Protein AF-A0A9E5VZN9-F1 (afdb_monomer)

pLDDT: mean 87.94, std 11.31, range [41.91, 98.88]

Structure (mmCIF, N/CA/C/O backbone):
data_AF-A0A9E5VZN9-F1
#
_entry.id   AF-A0A9E5VZN9-F1
#
loop_
_atom_site.group_PDB
_atom_site.id
_atom_site.type_symbol
_atom_site.label_atom_id
_atom_site.label_alt_id
_atom_site.label_comp_id
_atom_site.label_asym_id
_atom_site.label_entity_id
_atom_site.label_seq_id
_atom_site.pdbx_PDB_ins_code
_atom_site.Cartn_x
_atom_site.Cartn_y
_atom_site.Cartn_z
_atom_site.occupancy
_atom_site.B_iso_or_equiv
_atom_site.auth_seq_id
_atom_site.auth_comp_id
_atom_site.auth_asym_id
_atom_site.auth_atom_id
_atom_site.pdbx_PDB_model_num
ATOM 1 N N . MET A 1 1 ? 25.533 11.951 -3.610 1.00 48.78 1 MET A N 1
ATOM 2 C CA . MET A 1 1 ? 24.382 11.152 -4.096 1.00 48.78 1 MET A CA 1
ATOM 3 C C . MET A 1 1 ? 23.134 12.021 -4.073 1.00 48.78 1 MET A C 1
ATOM 5 O O . MET A 1 1 ? 22.948 12.730 -3.091 1.00 48.78 1 MET A O 1
ATOM 9 N N . LYS A 1 2 ? 22.320 12.011 -5.137 1.00 47.41 2 LYS A N 1
ATOM 10 C CA . LYS A 1 2 ? 21.013 12.693 -5.144 1.00 47.41 2 LYS A CA 1
ATOM 11 C C . LYS A 1 2 ? 20.022 11.927 -4.252 1.00 47.41 2 LYS A C 1
ATOM 13 O O . LYS A 1 2 ? 20.124 10.705 -4.167 1.00 47.41 2 LYS A O 1
ATOM 18 N N . LYS A 1 3 ? 19.116 12.653 -3.591 1.00 57.06 3 LYS A N 1
ATOM 19 C CA . LYS A 1 3 ? 18.043 12.128 -2.729 1.00 57.06 3 LYS A CA 1
ATOM 20 C C . LYS A 1 3 ? 16.687 12.583 -3.279 1.00 57.06 3 LYS A C 1
ATOM 22 O O . LYS A 1 3 ? 16.590 13.715 -3.752 1.00 57.06 3 LYS A O 1
ATOM 27 N N . TYR A 1 4 ? 15.672 11.728 -3.194 1.00 63.16 4 TYR A N 1
ATOM 28 C CA . TYR A 1 4 ? 14.297 11.995 -3.647 1.00 63.16 4 TYR A CA 1
ATOM 29 C C . TYR A 1 4 ? 13.326 11.652 -2.525 1.00 63.16 4 TYR A C 1
ATOM 31 O O . TYR A 1 4 ? 13.370 10.502 -2.115 1.00 63.16 4 TYR A O 1
ATOM 39 N N . SER A 1 5 ? 12.502 12.588 -2.035 1.00 59.19 5 SER A N 1
ATOM 40 C CA . SER A 1 5 ? 11.687 12.401 -0.818 1.00 59.19 5 SER A CA 1
ATOM 41 C C . SER A 1 5 ? 10.177 12.262 -1.079 1.00 59.19 5 SER A C 1
ATOM 43 O O . SER A 1 5 ? 9.671 12.904 -1.995 1.00 59.19 5 SER A O 1
ATOM 45 N N . TYR A 1 6 ? 9.459 11.498 -0.245 1.00 77.38 6 TYR A N 1
ATOM 46 C CA . TYR A 1 6 ? 7.993 11.311 -0.272 1.00 77.38 6 TYR A CA 1
ATOM 47 C C . TYR A 1 6 ? 7.407 11.212 1.151 1.00 77.38 6 TYR A C 1
ATOM 49 O O . TYR A 1 6 ? 8.114 10.780 2.063 1.00 77.38 6 TYR A O 1
ATOM 57 N N . GLY A 1 7 ? 6.121 11.562 1.307 1.00 57.12 7 GLY A N 1
ATOM 58 C CA . GLY A 1 7 ? 5.298 11.308 2.502 1.00 57.12 7 GLY A CA 1
ATOM 59 C C . GLY A 1 7 ? 5.254 12.445 3.532 1.00 57.12 7 GLY A C 1
ATOM 60 O O . GLY A 1 7 ? 6.060 13.381 3.486 1.00 57.12 7 GLY A O 1
ATOM 61 N N . GLN A 1 8 ? 4.283 12.395 4.454 1.00 67.75 8 GLN A N 1
ATOM 62 C CA . GLN A 1 8 ? 4.104 13.412 5.507 1.00 67.75 8 GLN A CA 1
ATOM 63 C C . GLN A 1 8 ? 4.490 12.911 6.903 1.00 67.75 8 GLN A C 1
ATOM 65 O O . GLN A 1 8 ? 5.223 13.609 7.610 1.00 67.75 8 GLN A O 1
ATOM 70 N N . ARG A 1 9 ? 4.006 11.729 7.303 1.00 79.69 9 ARG A N 1
ATOM 71 C CA . ARG A 1 9 ? 4.284 11.084 8.597 1.00 79.69 9 ARG A CA 1
ATOM 72 C C . ARG A 1 9 ? 5.364 10.018 8.446 1.00 79.69 9 ARG A C 1
ATOM 74 O O . ARG A 1 9 ? 6.337 10.052 9.191 1.00 79.69 9 ARG A O 1
ATOM 81 N N . LEU A 1 10 ? 5.231 9.146 7.450 1.00 88.19 10 LEU A N 1
ATOM 82 C CA . LEU A 1 10 ? 6.295 8.284 6.953 1.00 88.19 10 LEU A CA 1
ATOM 83 C C . LEU A 1 10 ? 7.038 9.036 5.847 1.00 88.19 10 LEU A C 1
ATOM 85 O O . LEU A 1 10 ? 6.607 9.061 4.696 1.00 88.19 10 LEU A O 1
ATOM 89 N N . LYS A 1 11 ? 8.164 9.659 6.195 1.00 91.94 11 LYS A N 1
ATOM 90 C CA . LYS A 1 11 ? 9.007 10.360 5.221 1.00 91.94 11 LYS A CA 1
ATOM 91 C C . LYS A 1 11 ? 10.117 9.437 4.778 1.00 91.94 11 LYS A C 1
ATOM 93 O O . LYS A 1 11 ? 10.862 8.955 5.622 1.00 91.94 11 LYS A O 1
ATOM 98 N N . PHE A 1 12 ? 10.300 9.233 3.484 1.00 94.75 12 PHE A N 1
ATOM 99 C CA . PHE A 1 12 ? 11.445 8.461 3.007 1.00 94.75 12 PHE A CA 1
ATOM 100 C C . PHE A 1 12 ? 12.116 9.112 1.818 1.00 94.75 12 PHE A C 1
ATOM 102 O O . PHE A 1 12 ? 11.509 9.924 1.127 1.00 94.75 12 PHE A O 1
ATOM 109 N N . SER A 1 13 ? 13.373 8.742 1.584 1.00 94.38 13 SER A N 1
ATOM 110 C CA . SER A 1 13 ? 14.093 9.088 0.375 1.00 94.38 13 SER A CA 1
ATOM 111 C C . SER A 1 13 ? 14.895 7.937 -0.201 1.00 94.38 13 SER A C 1
ATOM 113 O O . SER A 1 13 ? 15.525 7.191 0.544 1.00 94.38 13 SER A O 1
ATOM 115 N N . VAL A 1 14 ? 14.909 7.822 -1.528 1.00 93.75 14 VAL A N 1
ATOM 116 C CA . VAL A 1 14 ? 15.748 6.857 -2.257 1.00 93.75 14 VAL A CA 1
ATOM 117 C C . VAL A 1 14 ? 17.014 7.526 -2.788 1.00 93.75 14 VAL A C 1
ATOM 119 O O . VAL A 1 14 ? 17.007 8.709 -3.150 1.00 93.75 14 VAL A O 1
ATOM 122 N N . PHE A 1 15 ? 18.115 6.777 -2.827 1.00 91.50 15 PHE A N 1
ATOM 123 C CA . PHE A 1 15 ? 19.411 7.249 -3.313 1.00 91.50 15 PHE A CA 1
ATOM 124 C C . PHE A 1 15 ? 20.211 6.143 -4.017 1.00 91.50 15 PHE A C 1
ATOM 126 O O . PHE A 1 15 ? 19.863 4.963 -3.986 1.00 91.50 15 PHE A O 1
ATOM 133 N N . GLY A 1 16 ? 21.312 6.547 -4.653 1.00 87.94 16 GLY A N 1
ATOM 134 C CA . GLY A 1 16 ? 22.166 5.673 -5.458 1.00 87.94 16 GLY A CA 1
ATOM 135 C C . GLY A 1 16 ? 21.728 5.599 -6.920 1.00 87.94 16 GLY A C 1
ATOM 136 O O . GLY A 1 16 ? 20.833 6.323 -7.358 1.00 87.94 16 GLY A O 1
ATOM 137 N N . THR A 1 17 ? 22.409 4.764 -7.701 1.00 83.12 17 THR A N 1
ATOM 138 C CA . THR A 1 17 ? 22.145 4.582 -9.137 1.00 83.12 17 THR A CA 1
ATOM 139 C C . THR A 1 17 ? 22.278 3.113 -9.517 1.00 83.12 17 THR A C 1
ATOM 141 O O . THR A 1 17 ? 22.942 2.336 -8.833 1.00 83.12 17 THR A O 1
ATOM 144 N N . SER A 1 18 ? 21.662 2.716 -10.631 1.00 80.94 18 SER A N 1
ATOM 145 C CA . SER A 1 18 ? 21.668 1.319 -11.080 1.00 80.94 18 SER A CA 1
ATOM 146 C C . SER A 1 18 ? 23.054 0.776 -11.451 1.00 80.94 18 SER A C 1
ATOM 148 O O . SER A 1 18 ? 23.240 -0.432 -11.445 1.00 80.94 18 SER A O 1
ATOM 150 N N . HIS A 1 19 ? 24.004 1.652 -11.795 1.00 79.00 19 HIS A N 1
ATOM 151 C CA . HIS A 1 19 ? 25.391 1.301 -12.151 1.00 79.00 19 HIS A CA 1
ATOM 152 C C . HIS A 1 19 ? 26.406 1.804 -11.111 1.00 79.00 19 HIS A C 1
ATOM 154 O O . HIS A 1 19 ? 27.615 1.718 -11.320 1.00 79.00 19 HIS A O 1
ATOM 160 N N . GLY A 1 20 ? 25.918 2.367 -10.002 1.00 81.81 20 GLY A N 1
ATOM 161 C CA . GLY A 1 20 ? 26.731 2.665 -8.832 1.00 81.81 20 GLY A CA 1
ATOM 162 C C . GLY A 1 20 ? 27.008 1.401 -8.009 1.00 81.81 20 GLY A C 1
ATOM 163 O O . GLY A 1 20 ? 26.505 0.328 -8.341 1.00 81.81 20 GLY A O 1
ATOM 164 N N . PRO A 1 21 ? 27.765 1.516 -6.908 1.00 87.06 21 PRO A N 1
ATOM 165 C CA . PRO A 1 21 ? 28.065 0.375 -6.039 1.00 87.06 21 PRO A CA 1
ATOM 166 C C . PRO A 1 21 ? 26.821 -0.175 -5.321 1.00 87.06 21 PRO A C 1
ATOM 168 O O . PRO A 1 21 ? 26.756 -1.359 -5.004 1.00 87.06 21 PRO A O 1
ATOM 171 N N . TYR A 1 22 ? 25.829 0.679 -5.069 1.00 91.06 22 TYR A N 1
ATOM 172 C CA . TYR A 1 22 ? 24.582 0.326 -4.402 1.00 91.06 22 TYR A CA 1
ATOM 173 C C . TYR A 1 22 ? 23.477 1.333 -4.734 1.00 91.06 22 TYR A C 1
ATOM 175 O O . TYR A 1 22 ? 23.725 2.455 -5.198 1.00 91.06 22 TYR A O 1
ATOM 183 N N . ILE A 1 23 ? 22.249 0.932 -4.431 1.00 92.88 23 ILE A N 1
ATOM 184 C CA . ILE A 1 23 ? 21.117 1.828 -4.185 1.00 92.88 23 ILE A CA 1
ATOM 185 C C . ILE A 1 23 ? 20.739 1.758 -2.704 1.00 92.88 23 ILE A C 1
ATOM 187 O O . ILE A 1 23 ? 21.210 0.880 -1.988 1.00 92.88 23 ILE A O 1
ATOM 191 N N . GLY A 1 24 ? 19.902 2.666 -2.225 1.00 94.94 24 GLY A N 1
ATOM 192 C CA . GLY A 1 24 ? 19.475 2.636 -0.834 1.00 94.94 24 GLY A CA 1
ATOM 193 C C . GLY A 1 24 ? 18.291 3.538 -0.545 1.00 94.94 24 GLY A C 1
ATOM 194 O O . GLY A 1 24 ? 17.780 4.235 -1.430 1.00 94.94 24 GLY A O 1
ATOM 195 N N . LEU A 1 25 ? 17.862 3.502 0.712 1.00 96.69 25 LEU A N 1
ATOM 196 C CA . LEU A 1 25 ? 16.763 4.301 1.227 1.00 96.69 25 LEU A CA 1
ATOM 197 C C . LEU A 1 25 ? 17.054 4.781 2.647 1.00 96.69 25 LEU A C 1
ATOM 199 O O . LEU A 1 25 ? 17.666 4.065 3.435 1.00 96.69 25 LEU A O 1
ATOM 203 N N . LYS A 1 26 ? 16.606 6.003 2.947 1.00 97.06 26 LYS A N 1
ATOM 204 C CA . LYS A 1 26 ? 16.450 6.514 4.313 1.00 97.06 26 LYS A CA 1
ATOM 205 C C . LYS A 1 26 ? 14.972 6.754 4.596 1.00 97.06 26 LYS A C 1
ATOM 207 O O . LYS A 1 26 ? 14.325 7.355 3.743 1.00 97.06 26 LYS A O 1
ATOM 212 N N . ALA A 1 27 ? 14.455 6.363 5.753 1.00 96.31 27 ALA A N 1
ATOM 213 C CA . ALA A 1 27 ? 13.080 6.630 6.170 1.00 96.31 27 ALA A CA 1
ATOM 214 C C . ALA A 1 27 ? 12.984 7.083 7.631 1.00 96.31 27 ALA A C 1
ATOM 216 O O . ALA A 1 27 ? 13.789 6.691 8.467 1.00 96.31 27 ALA A O 1
ATOM 217 N N . GLN A 1 28 ? 11.970 7.894 7.915 1.00 92.19 28 GLN A N 1
ATOM 218 C CA . GLN A 1 28 ? 11.633 8.458 9.219 1.00 92.19 28 GLN A CA 1
ATOM 219 C C . GLN A 1 28 ? 10.144 8.232 9.497 1.00 92.19 28 GLN A C 1
ATOM 221 O O . GLN A 1 28 ? 9.342 8.209 8.561 1.00 92.19 28 GLN A O 1
ATOM 226 N N . GLY A 1 29 ? 9.763 8.134 10.772 1.00 82.06 29 GLY A N 1
ATOM 227 C CA . GLY A 1 29 ? 8.361 7.959 11.178 1.00 82.06 29 GLY A CA 1
ATOM 228 C C . GLY A 1 29 ? 7.908 6.501 11.292 1.00 82.06 29 GLY A C 1
ATOM 229 O O . GLY A 1 29 ? 6.707 6.221 11.305 1.00 82.06 29 GLY A O 1
ATOM 230 N N . LEU A 1 30 ? 8.857 5.564 11.381 1.00 89.44 30 LEU A N 1
ATOM 231 C CA . LEU A 1 30 ? 8.573 4.182 11.759 1.00 89.44 30 LEU A CA 1
ATOM 232 C C . LEU A 1 30 ? 8.454 4.053 13.292 1.00 89.44 30 LEU A C 1
ATOM 234 O O . LEU A 1 30 ? 9.154 4.757 14.017 1.00 89.44 30 LEU A O 1
ATOM 238 N N . PRO A 1 31 ? 7.561 3.185 13.794 1.00 81.94 31 PRO A N 1
ATOM 239 C CA . PRO A 1 31 ? 7.293 3.035 15.220 1.00 81.94 31 PRO A CA 1
ATOM 240 C C . PRO A 1 31 ? 8.436 2.303 15.930 1.00 81.94 31 PRO A C 1
ATOM 242 O O . PRO A 1 31 ? 8.908 1.273 15.454 1.00 81.94 31 PRO A O 1
ATOM 245 N N . GLU A 1 32 ? 8.839 2.805 17.093 1.00 84.56 32 GLU A N 1
ATOM 246 C CA . GLU A 1 32 ? 9.826 2.158 17.959 1.00 84.56 32 GLU A CA 1
ATOM 247 C C . GLU A 1 32 ? 9.282 0.861 18.586 1.00 84.56 32 GLU A C 1
ATOM 249 O O . GLU A 1 32 ? 8.086 0.721 18.848 1.00 84.56 32 GLU A O 1
ATOM 254 N N . GLY A 1 33 ? 10.170 -0.106 18.828 1.00 82.31 33 GLY A N 1
ATOM 255 C CA . GLY A 1 33 ? 9.885 -1.339 19.566 1.00 82.31 33 GLY A CA 1
ATOM 256 C C . GLY A 1 33 ? 9.134 -2.399 18.763 1.00 82.31 33 GLY A C 1
ATOM 257 O O . GLY A 1 33 ? 8.809 -3.461 19.294 1.00 82.31 33 GLY A O 1
ATOM 258 N N . ARG A 1 34 ? 8.851 -2.139 17.484 1.00 85.94 34 ARG A N 1
ATOM 259 C CA . ARG A 1 34 ? 8.093 -3.052 16.626 1.00 85.94 34 ARG A CA 1
ATOM 260 C C . ARG A 1 34 ? 8.973 -4.111 15.992 1.00 85.94 34 ARG A C 1
ATOM 262 O O . ARG A 1 34 ? 10.018 -3.802 15.425 1.00 85.94 34 ARG A O 1
ATOM 269 N N . THR A 1 35 ? 8.523 -5.358 16.094 1.00 94.00 35 THR A N 1
ATOM 270 C CA . THR A 1 35 ? 9.195 -6.512 15.504 1.00 94.00 35 THR A CA 1
ATOM 271 C C . THR A 1 35 ? 8.854 -6.618 14.022 1.00 94.00 35 THR A C 1
ATOM 273 O O . THR A 1 35 ? 7.701 -6.493 13.637 1.00 94.00 35 THR A O 1
ATOM 276 N N . ILE A 1 36 ? 9.872 -6.855 13.207 1.00 97.31 36 ILE A N 1
ATOM 277 C CA . ILE A 1 36 ? 9.827 -7.077 11.771 1.00 97.31 36 ILE A CA 1
ATOM 278 C C . ILE A 1 36 ? 10.438 -8.449 11.514 1.00 97.31 36 ILE A C 1
ATOM 280 O O . ILE A 1 36 ? 11.599 -8.715 11.844 1.00 97.31 36 ILE A O 1
ATOM 284 N N . ASP A 1 37 ? 9.662 -9.314 10.877 1.00 97.69 37 ASP A N 1
ATOM 285 C CA . ASP A 1 37 ? 10.115 -10.606 10.397 1.00 97.69 37 ASP A CA 1
ATOM 286 C C . ASP A 1 37 ? 11.065 -10.403 9.207 1.00 97.69 37 ASP A C 1
ATOM 288 O O . ASP A 1 37 ? 10.667 -10.100 8.074 1.00 97.69 37 ASP A O 1
ATOM 292 N N . LEU A 1 38 ? 12.360 -10.566 9.486 1.00 96.06 38 LEU A N 1
ATOM 293 C CA . LEU A 1 38 ? 13.423 -10.428 8.496 1.00 96.06 38 LEU A CA 1
ATOM 294 C C . LEU A 1 38 ? 13.385 -11.527 7.425 1.00 96.06 38 LEU A C 1
ATOM 296 O O . LEU A 1 38 ? 13.911 -11.308 6.334 1.00 96.06 38 LEU A O 1
ATOM 300 N N . GLN A 1 39 ? 12.796 -12.696 7.701 1.00 95.31 39 GLN A N 1
ATOM 301 C CA . GLN A 1 39 ? 12.663 -13.762 6.705 1.00 95.31 39 GLN A CA 1
ATOM 302 C C . GLN A 1 39 ? 11.537 -13.445 5.729 1.00 95.31 39 GLN A C 1
ATOM 304 O O . GLN A 1 39 ? 11.770 -13.475 4.521 1.00 95.31 39 GLN A O 1
ATOM 309 N N . LYS A 1 40 ? 10.365 -13.027 6.225 1.00 95.50 40 LYS A N 1
ATOM 310 C CA . LYS A 1 40 ? 9.285 -12.520 5.360 1.00 95.50 40 LYS A CA 1
ATOM 311 C C . LYS A 1 40 ? 9.756 -11.352 4.500 1.00 95.50 40 LYS A C 1
ATOM 313 O O . LYS A 1 40 ? 9.456 -11.310 3.310 1.00 95.50 40 LYS A O 1
ATOM 318 N N . LEU A 1 41 ? 10.551 -10.443 5.071 1.00 96.06 41 LEU A N 1
ATOM 319 C CA . LEU A 1 41 ? 11.138 -9.330 4.327 1.00 96.06 41 LEU A CA 1
ATOM 320 C C . LEU A 1 41 ? 12.036 -9.828 3.183 1.00 96.06 41 LEU A C 1
ATOM 322 O O . LEU A 1 41 ? 11.891 -9.376 2.048 1.00 96.06 41 LEU A O 1
ATOM 326 N N . LYS A 1 42 ? 12.938 -10.782 3.451 1.00 93.94 42 LYS A N 1
ATOM 327 C CA . LYS A 1 42 ? 13.808 -11.379 2.421 1.00 93.94 42 LYS A CA 1
ATOM 328 C C . LYS A 1 42 ? 13.012 -12.074 1.318 1.00 93.94 42 LYS A C 1
ATOM 330 O O . LYS A 1 42 ? 13.307 -11.858 0.146 1.00 93.94 42 LYS A O 1
ATOM 335 N N . VAL A 1 43 ? 11.992 -12.853 1.679 1.00 92.25 43 VAL A N 1
ATOM 336 C CA . VAL A 1 43 ? 11.103 -13.524 0.715 1.00 92.25 43 VAL A CA 1
ATOM 337 C C . VAL A 1 43 ? 10.382 -12.498 -0.162 1.00 92.25 43 VAL A C 1
ATOM 339 O O . VAL A 1 43 ? 10.351 -12.642 -1.383 1.00 92.25 43 VAL A O 1
ATOM 342 N N . PHE A 1 44 ? 9.874 -11.413 0.428 1.00 95.00 44 PHE A N 1
ATOM 343 C CA . PHE A 1 44 ? 9.238 -10.335 -0.326 1.00 95.00 44 PHE A CA 1
ATOM 344 C C . PHE A 1 44 ? 10.205 -9.672 -1.317 1.00 95.00 44 PHE A C 1
ATOM 346 O O . PHE A 1 44 ? 9.870 -9.488 -2.487 1.00 95.00 44 PHE A O 1
ATOM 353 N N . MET A 1 45 ? 11.426 -9.358 -0.875 1.00 94.31 45 MET A N 1
ATOM 354 C CA . MET A 1 45 ? 12.465 -8.785 -1.737 1.00 94.31 45 MET A CA 1
ATOM 355 C C . MET A 1 45 ? 12.824 -9.719 -2.901 1.00 94.31 45 MET A C 1
ATOM 357 O O . MET A 1 45 ? 12.953 -9.258 -4.036 1.00 94.31 45 MET A O 1
ATOM 361 N N . ALA A 1 46 ? 12.896 -11.031 -2.655 1.00 90.56 46 ALA A N 1
ATOM 362 C CA . ALA A 1 46 ? 13.193 -12.031 -3.678 1.00 90.56 46 ALA A CA 1
ATOM 363 C C . ALA A 1 46 ? 12.126 -12.105 -4.788 1.00 90.56 46 ALA A C 1
ATOM 365 O O . ALA A 1 46 ? 12.475 -12.336 -5.942 1.00 90.56 46 ALA A O 1
ATOM 366 N N . ARG A 1 47 ? 10.844 -11.816 -4.501 1.00 91.12 47 ARG A N 1
ATOM 367 C CA . ARG A 1 47 ? 9.775 -11.775 -5.530 1.00 91.12 47 ARG A CA 1
ATOM 368 C C . ARG A 1 47 ? 10.056 -10.746 -6.632 1.00 91.12 47 ARG A C 1
ATOM 370 O O . ARG A 1 47 ? 9.662 -10.944 -7.786 1.00 91.12 47 ARG A O 1
ATOM 377 N N . ARG A 1 48 ? 10.740 -9.651 -6.278 1.00 91.12 48 ARG A N 1
ATOM 378 C CA . ARG A 1 48 ? 11.138 -8.559 -7.183 1.00 91.12 48 ARG A CA 1
ATOM 379 C C . ARG A 1 48 ? 12.423 -8.877 -7.953 1.00 91.12 48 ARG A C 1
ATOM 381 O O . ARG A 1 48 ? 12.661 -8.293 -9.022 1.00 91.12 48 ARG A O 1
ATOM 388 N N . ALA A 1 49 ? 13.265 -9.745 -7.397 1.00 82.50 49 ALA A N 1
ATOM 389 C CA . ALA A 1 49 ? 14.526 -10.133 -7.996 1.00 82.50 49 ALA A CA 1
ATOM 390 C C . ALA A 1 49 ? 14.285 -10.864 -9.333 1.00 82.50 49 ALA A C 1
ATOM 392 O O . ALA A 1 49 ? 13.296 -11.579 -9.499 1.00 82.50 49 ALA A O 1
ATOM 393 N N . PRO A 1 50 ? 15.170 -10.684 -10.324 1.00 68.06 50 PRO A N 1
ATOM 394 C CA . PRO A 1 50 ? 15.063 -11.352 -11.621 1.00 68.06 50 PRO A CA 1
ATOM 395 C C . PRO A 1 50 ? 15.385 -12.862 -11.595 1.00 68.06 50 PRO A C 1
ATOM 397 O O . PRO A 1 50 ? 15.266 -13.510 -12.633 1.00 68.06 50 PRO A O 1
ATOM 400 N N . ALA A 1 51 ? 15.839 -13.421 -10.466 1.00 54.47 51 ALA A N 1
ATOM 401 C CA . ALA A 1 51 ? 16.476 -14.739 -10.416 1.00 54.47 51 ALA A CA 1
ATOM 402 C C . ALA A 1 51 ? 15.549 -15.909 -10.832 1.00 54.47 51 ALA A C 1
ATOM 404 O O . ALA A 1 51 ? 14.374 -15.944 -10.487 1.00 54.47 51 ALA A O 1
ATOM 405 N N . GLU A 1 52 ? 16.131 -16.856 -11.585 1.00 55.47 52 GLU A N 1
ATOM 406 C CA . GLU A 1 52 ? 15.579 -18.165 -12.008 1.00 55.47 52 GLU A CA 1
ATOM 407 C C . GLU A 1 52 ? 14.336 -18.167 -12.922 1.00 55.47 52 GLU A C 1
ATOM 409 O O . GLU A 1 52 ? 13.638 -19.170 -13.033 1.00 55.47 52 GLU A O 1
ATOM 414 N N . ARG A 1 53 ? 14.087 -17.081 -13.668 1.00 62.84 53 ARG A N 1
ATOM 415 C CA . ARG A 1 53 ? 12.893 -16.943 -14.535 1.00 62.84 53 ARG A CA 1
ATOM 416 C C . ARG A 1 53 ? 13.117 -17.179 -16.039 1.00 62.84 53 ARG A C 1
ATOM 418 O O . ARG A 1 53 ? 12.221 -16.925 -16.838 1.00 62.84 53 ARG A O 1
ATOM 425 N N . GLY A 1 54 ? 14.287 -17.682 -16.444 1.00 64.38 54 GLY A N 1
ATOM 426 C CA . GLY A 1 54 ? 14.574 -18.045 -17.843 1.00 64.38 54 GLY A CA 1
ATOM 427 C C . GLY A 1 54 ? 14.340 -16.898 -18.837 1.00 64.38 54 GLY A C 1
ATOM 428 O O . GLY A 1 54 ? 14.788 -15.778 -18.608 1.00 64.38 54 GLY A O 1
ATOM 429 N N . GLU A 1 55 ? 13.631 -17.175 -19.935 1.00 63.25 55 GLU A N 1
ATOM 430 C CA . GLU A 1 55 ? 13.278 -16.191 -20.976 1.00 63.25 55 GLU A CA 1
ATOM 431 C C . GLU A 1 55 ? 12.190 -15.189 -20.543 1.00 63.25 55 GLU A C 1
ATOM 433 O O . GLU A 1 55 ? 11.919 -14.234 -21.263 1.00 63.25 55 GLU A O 1
ATOM 438 N N . LEU A 1 56 ? 11.580 -15.361 -19.365 1.00 64.44 56 LEU A N 1
ATOM 439 C CA . LEU A 1 56 ? 10.463 -14.534 -18.890 1.00 64.44 56 LEU A CA 1
ATOM 440 C C . LEU A 1 56 ? 10.913 -13.231 -18.206 1.00 64.44 56 LEU A C 1
ATOM 442 O O . LEU A 1 56 ? 10.080 -12.421 -17.804 1.00 64.44 56 LEU A O 1
ATOM 446 N N . SER A 1 57 ? 12.219 -13.035 -18.020 1.00 68.12 57 SER A N 1
ATOM 447 C CA . SER A 1 57 ? 12.797 -11.894 -17.305 1.00 68.12 57 SER A CA 1
ATOM 448 C C . SER A 1 57 ? 14.213 -11.600 -17.809 1.00 68.12 57 SER A C 1
ATOM 450 O O . SER A 1 57 ? 14.844 -12.400 -18.497 1.00 68.12 57 SER A O 1
ATOM 452 N N . THR A 1 58 ? 14.749 -10.437 -17.449 1.00 61.06 58 THR A N 1
ATOM 453 C CA . THR A 1 58 ? 16.138 -10.060 -17.703 1.00 61.06 58 THR A CA 1
ATOM 454 C C . THR A 1 58 ? 17.100 -11.103 -17.136 1.00 61.06 58 THR A C 1
ATOM 456 O O . THR A 1 58 ? 16.960 -11.555 -16.002 1.00 61.06 58 THR A O 1
ATOM 459 N N . SER A 1 59 ? 18.157 -11.421 -17.882 1.00 59.88 59 SER A N 1
ATOM 460 C CA . SER A 1 59 ? 19.213 -12.343 -17.445 1.00 59.88 59 SER A CA 1
ATOM 461 C C . SER A 1 59 ? 20.246 -11.703 -16.503 1.00 59.88 59 SER A C 1
ATOM 463 O O . SER A 1 59 ? 21.381 -12.175 -16.396 1.00 59.88 59 SER A O 1
ATOM 465 N N . ARG A 1 60 ? 19.903 -10.587 -15.845 1.00 63.94 60 ARG A N 1
ATOM 466 C CA . ARG A 1 60 ? 20.716 -9.999 -14.767 1.00 63.94 60 ARG A CA 1
ATOM 467 C C . ARG A 1 60 ? 20.573 -10.830 -13.498 1.00 63.94 60 ARG A C 1
ATOM 469 O O . ARG A 1 60 ? 19.488 -11.317 -13.204 1.00 63.94 60 ARG A O 1
ATOM 476 N N . ARG A 1 61 ? 21.658 -10.943 -12.733 1.00 69.25 61 ARG A N 1
ATOM 477 C CA . ARG A 1 61 ? 21.651 -11.599 -11.420 1.00 69.25 61 ARG A CA 1
ATOM 478 C C . ARG A 1 61 ? 21.816 -10.545 -10.335 1.00 69.25 61 ARG A C 1
ATOM 480 O O . ARG A 1 61 ? 22.924 -10.111 -10.048 1.00 69.25 61 ARG A O 1
ATOM 487 N N . GLU A 1 62 ? 20.690 -10.098 -9.800 1.00 70.50 62 GLU A N 1
ATOM 488 C CA . GLU A 1 62 ? 20.631 -9.200 -8.650 1.00 70.50 62 GLU A CA 1
ATOM 489 C C . GLU A 1 62 ? 19.795 -9.898 -7.580 1.00 70.50 62 GLU A C 1
ATOM 491 O O . GLU A 1 62 ? 18.589 -10.037 -7.754 1.00 70.50 62 GLU A O 1
ATOM 496 N N . ASP A 1 63 ? 20.427 -10.342 -6.497 1.00 74.06 63 ASP A N 1
ATOM 497 C CA . ASP A 1 63 ? 19.757 -11.146 -5.459 1.00 74.06 63 ASP A CA 1
ATOM 498 C C . ASP A 1 63 ? 18.870 -10.299 -4.531 1.00 74.06 63 ASP A C 1
ATOM 500 O O . ASP A 1 63 ? 18.175 -10.829 -3.673 1.00 74.06 63 ASP A O 1
ATOM 504 N N . ASP A 1 64 ? 18.921 -8.969 -4.678 1.00 83.94 64 ASP A N 1
ATOM 505 C CA . ASP A 1 64 ? 18.238 -8.008 -3.802 1.00 83.94 64 ASP A CA 1
ATOM 506 C C . ASP A 1 64 ? 18.583 -8.143 -2.313 1.00 83.94 64 ASP A C 1
ATOM 508 O O . ASP A 1 64 ? 17.830 -7.707 -1.440 1.00 83.94 64 ASP A O 1
ATOM 512 N N . GLU A 1 65 ? 19.771 -8.675 -2.024 1.00 88.56 65 GLU A N 1
ATOM 513 C CA . GLU A 1 65 ? 20.353 -8.652 -0.688 1.00 88.56 65 GLU A CA 1
ATOM 514 C C . GLU A 1 65 ? 20.537 -7.215 -0.196 1.00 88.56 65 GLU A C 1
ATOM 516 O O . GLU A 1 65 ? 20.977 -6.327 -0.928 1.00 88.56 65 GLU A O 1
ATOM 521 N N . PHE A 1 66 ? 20.223 -6.997 1.076 1.00 94.25 66 PHE A N 1
ATOM 522 C CA . PHE A 1 66 ? 20.249 -5.687 1.705 1.00 94.25 66 PHE A CA 1
ATOM 523 C C . PHE A 1 66 ? 21.127 -5.694 2.956 1.00 94.25 66 PHE A C 1
ATOM 525 O O . PHE A 1 66 ? 21.235 -6.693 3.669 1.00 94.25 66 PHE A O 1
ATOM 532 N N . GLN A 1 67 ? 21.716 -4.540 3.246 1.00 95.94 67 GLN A N 1
ATOM 533 C CA . GLN A 1 67 ? 22.437 -4.256 4.475 1.00 95.94 67 GLN A CA 1
ATOM 534 C C . GLN A 1 67 ? 21.729 -3.116 5.203 1.00 95.94 67 GLN A C 1
ATOM 536 O O . GLN A 1 67 ? 21.615 -2.003 4.686 1.00 95.94 67 GLN A O 1
ATOM 541 N N . ILE A 1 68 ? 21.260 -3.409 6.413 1.00 97.06 68 ILE A N 1
ATOM 542 C CA . ILE A 1 68 ? 20.664 -2.415 7.303 1.00 97.06 68 ILE A CA 1
ATOM 543 C C . ILE A 1 68 ? 21.798 -1.643 7.979 1.00 97.06 68 ILE A C 1
ATOM 545 O O . ILE A 1 68 ? 22.714 -2.246 8.539 1.00 97.06 68 ILE A O 1
ATOM 549 N N . ILE A 1 69 ? 21.739 -0.318 7.900 1.00 97.62 69 ILE A N 1
ATOM 550 C CA . ILE A 1 69 ? 22.733 0.601 8.461 1.00 97.62 69 ILE A CA 1
ATOM 551 C C . ILE A 1 69 ? 22.260 1.149 9.814 1.00 97.62 69 ILE A C 1
ATOM 553 O O . ILE A 1 69 ? 23.045 1.182 10.758 1.00 97.62 69 ILE A O 1
ATOM 557 N N . SER A 1 70 ? 20.987 1.544 9.922 1.00 96.88 70 SER A N 1
ATOM 558 C CA . SER A 1 70 ? 20.372 2.089 11.146 1.00 96.88 70 SER A CA 1
ATOM 559 C C . SER A 1 70 ? 18.855 1.870 11.168 1.00 96.88 70 SER A C 1
ATOM 561 O O . SER A 1 70 ? 18.277 1.467 10.159 1.00 96.88 70 SER A O 1
ATOM 563 N N . GLY A 1 71 ? 18.207 2.125 12.311 1.00 94.69 71 GLY A N 1
ATOM 564 C CA . GLY A 1 71 ? 16.742 2.130 12.470 1.00 94.69 71 GLY A CA 1
ATOM 565 C C . GLY A 1 71 ? 16.062 0.761 12.606 1.00 94.69 71 GLY A C 1
ATOM 566 O O . GLY A 1 71 ? 14.892 0.692 12.978 1.00 94.69 71 GLY A O 1
ATOM 567 N N . LEU A 1 72 ? 16.773 -0.340 12.344 1.00 97.12 72 LEU A N 1
ATOM 568 C CA . LEU A 1 72 ? 16.280 -1.710 12.521 1.00 97.12 72 LEU A CA 1
ATOM 569 C C . LEU A 1 72 ? 17.419 -2.614 13.019 1.00 97.12 72 LEU A C 1
ATOM 571 O O . LEU A 1 72 ? 18.400 -2.838 12.312 1.00 97.12 72 LEU A O 1
ATOM 575 N N . LYS A 1 73 ? 17.299 -3.150 14.236 1.00 94.88 73 LYS A N 1
ATOM 576 C CA . LYS A 1 73 ? 18.323 -3.999 14.865 1.00 94.88 73 LYS A CA 1
ATOM 577 C C . LYS A 1 73 ? 17.708 -5.311 15.323 1.00 94.88 73 LYS A C 1
ATOM 579 O O . LYS A 1 73 ? 16.742 -5.298 16.070 1.00 94.88 73 LYS A O 1
ATOM 584 N N . GLU A 1 74 ? 18.265 -6.436 14.869 1.00 92.56 74 GLU A N 1
ATOM 585 C CA . GLU A 1 74 ? 17.792 -7.787 15.240 1.00 92.56 74 GLU A CA 1
ATOM 586 C C . GLU A 1 74 ? 16.281 -7.984 15.004 1.00 92.56 74 GLU A C 1
ATOM 588 O O . GLU A 1 74 ? 15.595 -8.683 15.742 1.00 92.56 74 GLU A O 1
ATOM 593 N N . GLY A 1 75 ? 15.752 -7.345 13.955 1.00 94.31 75 GLY A N 1
ATOM 594 C CA . GLY A 1 75 ? 14.326 -7.378 13.641 1.00 94.31 75 GLY A CA 1
ATOM 595 C C . GLY A 1 75 ? 13.473 -6.436 14.490 1.00 94.31 75 GLY A C 1
ATOM 596 O O . GLY A 1 75 ? 12.264 -6.499 14.378 1.00 94.31 75 GLY A O 1
ATOM 597 N N . ILE A 1 76 ? 14.035 -5.552 15.315 1.00 95.50 76 ILE A N 1
ATOM 598 C CA . ILE A 1 76 ? 13.278 -4.573 16.107 1.00 95.50 76 ILE A CA 1
ATOM 599 C C . ILE A 1 76 ? 13.554 -3.159 15.589 1.00 95.50 76 ILE A C 1
ATOM 601 O O . ILE A 1 76 ? 14.711 -2.746 15.464 1.00 95.50 76 ILE A O 1
ATOM 605 N N . LEU A 1 77 ? 12.493 -2.415 15.275 1.00 93.75 77 LEU A N 1
ATOM 606 C CA . LEU A 1 77 ? 12.570 -1.004 14.900 1.00 93.75 77 LEU A CA 1
ATOM 607 C C . LEU A 1 77 ? 13.009 -0.167 16.105 1.00 93.75 77 LEU A C 1
ATOM 609 O O . LEU A 1 77 ? 12.414 -0.252 17.178 1.00 93.75 77 LEU A O 1
ATOM 613 N N . THR A 1 78 ? 14.052 0.642 15.936 1.00 89.12 78 THR A N 1
ATOM 614 C CA . THR A 1 78 ? 14.701 1.343 17.059 1.00 89.12 78 THR A CA 1
ATOM 615 C C . THR A 1 78 ? 14.127 2.731 17.338 1.00 89.12 78 THR A C 1
ATOM 617 O O . THR A 1 78 ? 14.548 3.368 18.292 1.00 89.12 78 THR A O 1
ATOM 620 N N . GLY A 1 79 ? 13.210 3.227 16.500 1.00 81.38 79 GLY A N 1
ATOM 621 C CA . GLY A 1 79 ? 12.708 4.608 16.558 1.00 81.38 79 GLY A CA 1
ATOM 622 C C . GLY A 1 79 ? 13.632 5.645 15.902 1.00 81.38 79 GLY A C 1
ATOM 623 O O . GLY A 1 79 ? 13.197 6.758 15.616 1.00 81.38 79 GLY A O 1
ATOM 624 N N . GLU A 1 80 ? 14.881 5.277 15.603 1.00 90.88 80 GLU A N 1
ATOM 625 C CA . GLU A 1 80 ? 15.806 6.089 14.808 1.00 90.88 80 GLU A CA 1
ATOM 626 C C . GLU A 1 80 ? 15.463 6.043 13.309 1.00 90.88 80 GLU A C 1
ATOM 628 O O . GLU A 1 80 ? 14.711 5.183 12.840 1.00 90.88 80 GLU A O 1
ATOM 633 N N . ASP A 1 81 ? 16.079 6.938 12.534 1.00 94.81 81 ASP A N 1
ATOM 634 C CA . ASP A 1 81 ? 15.999 6.914 11.075 1.00 94.81 81 ASP A CA 1
ATOM 635 C C . ASP A 1 81 ? 16.462 5.552 10.525 1.00 94.81 81 ASP A C 1
ATOM 637 O O . ASP A 1 81 ? 17.592 5.103 10.752 1.00 94.81 81 ASP A O 1
ATOM 641 N N . LEU A 1 82 ? 15.590 4.912 9.747 1.00 97.50 82 LEU A N 1
ATOM 642 C CA . LEU A 1 82 ? 15.889 3.683 9.024 1.00 97.50 82 LEU A CA 1
ATOM 643 C C . LEU A 1 82 ? 16.784 4.004 7.836 1.00 97.50 82 LEU A C 1
ATOM 645 O O . LEU A 1 82 ? 16.396 4.785 6.971 1.00 97.50 82 LEU A O 1
ATOM 649 N N . GLU A 1 83 ? 17.942 3.358 7.742 1.00 98.00 83 GLU A N 1
ATOM 650 C CA . GLU A 1 83 ? 18.808 3.431 6.566 1.00 98.00 83 GLU A CA 1
ATOM 651 C C . GLU A 1 83 ? 19.186 2.031 6.091 1.00 98.00 83 GLU A C 1
ATOM 653 O O . GLU A 1 83 ? 19.605 1.177 6.873 1.00 98.00 83 GLU A O 1
ATOM 658 N N . VAL A 1 84 ? 19.048 1.804 4.786 1.00 97.50 84 VAL A N 1
ATOM 659 C CA . VAL A 1 84 ? 19.366 0.535 4.129 1.00 97.50 84 VAL A CA 1
ATOM 660 C C . VAL A 1 84 ? 20.122 0.788 2.832 1.00 97.50 84 VAL A C 1
ATOM 662 O O . VAL A 1 84 ? 19.822 1.733 2.093 1.00 97.50 84 VAL A O 1
ATOM 665 N N . ILE A 1 85 ? 21.076 -0.087 2.528 1.00 96.81 85 ILE A N 1
ATOM 666 C CA . ILE A 1 85 ? 21.726 -0.158 1.219 1.00 96.81 85 ILE A CA 1
ATOM 667 C C . ILE A 1 85 ? 21.529 -1.540 0.600 1.00 96.81 85 ILE A C 1
ATOM 669 O O . ILE A 1 85 ? 21.476 -2.551 1.293 1.00 96.81 85 ILE A O 1
ATOM 673 N N . ILE A 1 86 ? 21.424 -1.575 -0.721 1.00 94.69 86 ILE A N 1
ATOM 674 C CA . ILE A 1 86 ? 21.259 -2.776 -1.537 1.00 94.69 86 ILE A CA 1
ATOM 675 C C . ILE A 1 86 ? 22.386 -2.737 -2.576 1.00 94.69 86 ILE A C 1
ATOM 677 O O . ILE A 1 86 ? 22.330 -1.911 -3.500 1.00 94.69 86 ILE A O 1
ATOM 681 N N . PRO A 1 87 ? 23.440 -3.556 -2.415 1.00 91.81 87 PRO A N 1
ATOM 682 C CA . PRO A 1 87 ? 24.549 -3.617 -3.360 1.00 91.81 87 PRO A CA 1
ATOM 683 C C . PRO A 1 87 ? 24.082 -3.984 -4.772 1.00 91.81 87 PRO A C 1
ATOM 685 O O . PRO A 1 87 ? 23.135 -4.751 -4.948 1.00 91.81 87 PRO A O 1
ATOM 688 N N . ASN A 1 88 ? 24.751 -3.444 -5.790 1.00 87.50 88 ASN A N 1
ATOM 689 C CA . ASN A 1 88 ? 24.574 -3.893 -7.172 1.00 87.50 88 ASN A CA 1
ATOM 690 C C . ASN A 1 88 ? 25.694 -4.894 -7.502 1.00 87.50 88 ASN A C 1
ATOM 692 O O . ASN A 1 88 ? 26.868 -4.519 -7.464 1.00 87.50 88 ASN A O 1
ATOM 696 N N . LYS A 1 89 ? 25.357 -6.154 -7.816 1.00 79.06 89 LYS A N 1
ATOM 697 C CA . LYS A 1 89 ? 26.359 -7.217 -8.055 1.00 79.06 89 LYS A CA 1
ATOM 698 C C . LYS A 1 89 ? 26.767 -7.354 -9.527 1.00 79.06 89 LYS A C 1
ATOM 700 O O . LYS A 1 89 ? 27.918 -7.677 -9.806 1.00 79.06 89 LYS A O 1
ATOM 705 N N . ASP A 1 90 ? 25.864 -7.083 -10.472 1.00 69.25 90 ASP A N 1
ATOM 706 C CA . ASP A 1 90 ? 26.084 -7.262 -11.921 1.00 69.25 90 ASP A CA 1
ATOM 707 C C . ASP A 1 90 ? 26.075 -5.907 -12.664 1.00 69.25 90 ASP A C 1
ATOM 709 O O . ASP A 1 90 ? 25.666 -5.785 -13.826 1.00 69.25 90 ASP A O 1
ATOM 713 N N . ALA A 1 91 ? 26.532 -4.853 -11.974 1.00 63.16 91 ALA A N 1
ATOM 714 C CA . ALA A 1 91 ? 26.682 -3.512 -12.528 1.00 63.16 91 ALA A CA 1
ATOM 715 C C . ALA A 1 91 ? 27.857 -3.462 -13.516 1.00 63.16 91 ALA A C 1
ATOM 717 O O . ALA A 1 91 ? 28.998 -3.167 -13.165 1.00 63.16 91 ALA A O 1
ATOM 718 N N . LYS A 1 92 ? 27.571 -3.715 -14.792 1.00 63.78 92 LYS A N 1
ATOM 719 C CA . LYS A 1 92 ? 28.506 -3.424 -15.884 1.00 63.78 92 LYS A CA 1
ATOM 720 C C . LYS A 1 92 ? 28.285 -1.990 -16.336 1.00 63.78 92 LYS A C 1
ATOM 722 O O . LYS A 1 92 ? 27.201 -1.679 -16.822 1.00 63.78 92 LYS A O 1
ATOM 727 N N . ARG A 1 93 ? 29.297 -1.122 -16.221 1.00 56.38 93 ARG A N 1
ATOM 728 C CA . ARG A 1 93 ? 29.315 0.136 -16.985 1.00 56.38 93 ARG A CA 1
ATOM 729 C C . ARG A 1 93 ? 29.257 -0.246 -18.460 1.00 56.38 93 ARG A C 1
ATOM 731 O O . ARG A 1 93 ? 30.229 -0.776 -18.980 1.00 56.38 93 ARG A O 1
ATOM 738 N N . ALA A 1 94 ? 28.100 -0.087 -19.095 1.00 53.16 94 ALA A N 1
ATOM 739 C CA . ALA A 1 94 ? 28.064 -0.132 -20.546 1.00 53.16 94 ALA A CA 1
ATOM 740 C C . ALA A 1 94 ? 28.621 1.194 -21.068 1.00 53.16 94 ALA A C 1
ATOM 742 O O . ALA A 1 94 ? 28.459 2.225 -20.405 1.00 53.16 94 ALA A O 1
ATOM 743 N N . ASP A 1 95 ? 29.226 1.154 -22.249 1.00 49.16 95 ASP A N 1
ATOM 744 C CA . ASP A 1 95 ? 29.688 2.321 -22.999 1.00 49.16 95 ASP A CA 1
ATOM 745 C C . ASP A 1 95 ? 28.478 3.148 -23.486 1.00 49.16 95 ASP A C 1
ATOM 747 O O . ASP A 1 95 ? 28.173 3.230 -24.670 1.00 49.16 95 ASP A O 1
ATOM 751 N N . TYR A 1 96 ? 27.722 3.742 -22.555 1.00 56.00 96 TYR A N 1
ATOM 752 C CA . TYR A 1 96 ? 26.613 4.658 -22.850 1.00 56.00 96 TYR A CA 1
ATOM 753 C C . TYR A 1 96 ? 27.109 6.039 -23.309 1.00 56.00 96 TYR A C 1
ATOM 755 O O . TYR A 1 96 ? 26.287 6.899 -23.625 1.00 56.00 96 TYR A O 1
ATOM 763 N N . ASP A 1 97 ? 28.426 6.263 -23.362 1.00 56.72 97 ASP A N 1
ATOM 764 C CA . ASP A 1 97 ? 29.012 7.521 -23.827 1.00 56.72 97 ASP A CA 1
ATOM 765 C C . ASP A 1 97 ? 28.596 7.848 -25.271 1.00 56.72 97 ASP A C 1
ATOM 767 O O . ASP A 1 97 ? 28.317 9.010 -25.565 1.00 56.72 97 ASP A O 1
ATOM 771 N N . GLU A 1 98 ? 28.430 6.835 -26.132 1.00 59.75 98 GLU A N 1
ATOM 772 C CA . GLU A 1 98 ? 27.973 7.005 -27.523 1.00 59.75 98 GLU A CA 1
ATOM 773 C C . GLU A 1 98 ? 26.493 7.420 -27.642 1.00 59.75 98 GLU A C 1
ATOM 775 O O . GLU A 1 98 ? 26.081 7.951 -28.670 1.00 59.75 98 GLU A O 1
ATOM 780 N N . LEU A 1 99 ? 25.685 7.223 -26.591 1.00 66.19 99 LEU A N 1
ATOM 781 C CA . LEU A 1 99 ? 24.245 7.521 -26.587 1.00 66.19 99 LEU A CA 1
ATOM 782 C C . LEU A 1 99 ? 23.878 8.760 -25.758 1.00 66.19 99 LEU A C 1
ATOM 784 O O . LEU A 1 99 ? 22.697 9.080 -25.636 1.00 66.19 99 LEU A O 1
ATOM 788 N N . LYS A 1 100 ? 24.850 9.495 -25.202 1.00 75.31 100 LYS A N 1
ATOM 789 C CA . LYS A 1 100 ? 24.573 10.672 -24.350 1.00 75.31 100 LYS A CA 1
ATOM 790 C C . LYS A 1 100 ? 23.700 11.732 -25.030 1.00 75.31 100 LYS A C 1
ATOM 792 O O . LYS A 1 100 ? 22.874 12.354 -24.365 1.00 75.31 100 LYS A O 1
ATOM 797 N N . ALA A 1 101 ? 23.871 11.921 -26.338 1.00 83.06 101 ALA A N 1
ATOM 798 C CA . ALA A 1 101 ? 23.097 12.866 -27.143 1.00 83.06 101 ALA A CA 1
ATOM 799 C C . ALA A 1 101 ? 21.952 12.212 -27.938 1.00 83.06 101 ALA A C 1
ATOM 801 O O . ALA A 1 101 ? 21.232 12.920 -28.638 1.00 83.06 101 ALA A O 1
ATOM 802 N N . ILE A 1 102 ? 21.772 10.888 -27.844 1.00 89.75 102 ILE A N 1
ATOM 803 C CA . ILE A 1 102 ? 20.809 10.137 -28.655 1.00 89.75 102 ILE A CA 1
ATOM 804 C C . ILE A 1 102 ? 19.765 9.501 -27.727 1.00 89.75 102 ILE A C 1
ATOM 806 O O . ILE A 1 102 ? 20.025 8.456 -27.122 1.00 89.75 102 ILE A O 1
ATOM 810 N N . PRO A 1 103 ? 18.573 10.106 -27.572 1.00 90.25 103 PRO A N 1
ATOM 811 C CA . PRO A 1 103 ? 17.590 9.627 -26.619 1.00 90.25 103 PRO A CA 1
ATOM 812 C C . PRO A 1 103 ? 16.956 8.321 -27.103 1.00 90.25 103 PRO A C 1
ATOM 814 O O . PRO A 1 103 ? 16.559 8.191 -28.263 1.00 90.25 103 PRO A O 1
ATOM 817 N N . ARG A 1 104 ? 16.792 7.341 -26.213 1.00 89.94 104 ARG A N 1
ATOM 818 C CA . ARG A 1 104 ? 16.060 6.117 -26.558 1.00 89.94 104 ARG A CA 1
ATOM 819 C C . ARG A 1 104 ? 14.557 6.421 -26.623 1.00 89.94 104 ARG A C 1
ATOM 821 O O . ARG A 1 104 ? 14.025 6.967 -25.648 1.00 89.94 104 ARG A O 1
ATOM 828 N N . PRO A 1 105 ? 13.850 6.062 -27.712 1.00 92.00 105 PRO A N 1
ATOM 829 C CA . PRO A 1 105 ? 12.407 6.244 -27.807 1.00 92.00 105 PRO A CA 1
ATOM 830 C C . PRO A 1 105 ? 11.685 5.634 -26.608 1.00 92.00 105 PRO A C 1
ATOM 832 O O . PRO A 1 105 ? 11.994 4.531 -26.167 1.00 92.00 105 PRO A O 1
ATOM 835 N N . GLY A 1 106 ? 10.758 6.391 -26.025 1.00 89.56 106 GLY A N 1
ATOM 836 C CA . GLY A 1 106 ? 10.023 5.980 -24.831 1.00 89.56 106 GLY A CA 1
ATOM 837 C C . GLY A 1 106 ? 10.821 6.008 -23.518 1.00 89.56 106 GLY A C 1
ATOM 838 O O . GLY A 1 106 ? 10.220 5.831 -22.461 1.00 89.56 106 GLY A O 1
ATOM 839 N N . HIS A 1 107 ? 12.128 6.257 -23.510 1.00 90.12 107 HIS A N 1
ATOM 840 C CA . HIS A 1 107 ? 12.888 6.379 -22.265 1.00 90.12 107 HIS A CA 1
ATOM 841 C C . HIS A 1 107 ? 12.895 7.827 -21.735 1.00 90.12 107 HIS A C 1
ATOM 843 O O . HIS A 1 107 ? 12.507 8.768 -22.423 1.00 90.12 107 HIS A O 1
ATOM 849 N N . ALA A 1 108 ? 13.355 8.020 -20.497 1.00 90.50 108 ALA A N 1
ATOM 850 C CA . ALA A 1 108 ? 13.473 9.336 -19.862 1.00 90.50 108 ALA A CA 1
ATOM 851 C C . ALA A 1 108 ? 14.583 10.229 -20.459 1.00 90.50 108 ALA A C 1
ATOM 853 O O . ALA A 1 108 ? 14.758 11.356 -20.009 1.00 90.50 108 ALA A O 1
ATOM 854 N N . ASP A 1 109 ? 15.338 9.739 -21.444 1.00 89.38 109 ASP A N 1
ATOM 855 C CA . ASP A 1 109 ? 16.596 10.334 -21.908 1.00 89.38 109 ASP A CA 1
ATOM 856 C C . ASP A 1 109 ? 16.415 11.759 -22.448 1.00 89.38 109 ASP A C 1
ATOM 858 O O . ASP A 1 109 ? 17.107 12.668 -21.996 1.00 89.38 109 ASP A O 1
ATOM 862 N N . LEU A 1 110 ? 15.433 11.985 -23.331 1.00 91.19 110 LEU A N 1
ATOM 863 C CA . LEU A 1 110 ? 15.142 13.320 -23.870 1.00 91.19 110 LEU A CA 1
ATOM 864 C C . LEU A 1 110 ? 14.710 14.290 -22.762 1.00 91.19 110 LEU A C 1
ATOM 866 O O . LEU A 1 110 ? 15.234 15.394 -22.656 1.00 91.19 110 LEU A O 1
ATOM 870 N N . GLY A 1 111 ? 13.776 13.871 -21.905 1.00 91.31 111 GLY A N 1
ATOM 871 C CA . GLY A 1 111 ? 13.299 14.707 -20.802 1.00 91.31 111 GLY A CA 1
ATOM 872 C C . GLY A 1 111 ? 14.411 15.047 -19.806 1.00 91.31 111 GLY A C 1
ATOM 873 O O . GLY A 1 111 ? 14.501 16.181 -19.337 1.00 91.31 111 GLY A O 1
ATOM 874 N N . ALA A 1 112 ? 15.290 14.086 -19.515 1.00 89.62 112 ALA A N 1
ATOM 875 C CA . ALA A 1 112 ? 16.445 14.283 -18.651 1.00 89.62 112 ALA A CA 1
ATOM 876 C C . ALA A 1 112 ? 17.460 15.246 -19.275 1.00 89.62 112 ALA A C 1
ATOM 878 O O . ALA A 1 112 ? 17.922 16.154 -18.587 1.00 89.62 112 ALA A O 1
ATOM 879 N N . TYR A 1 113 ? 17.750 15.096 -20.568 1.00 88.62 113 TYR A N 1
ATOM 880 C CA . TYR A 1 113 ? 18.616 16.006 -21.310 1.00 88.62 113 TYR A CA 1
ATOM 881 C C . TYR A 1 113 ? 18.074 17.440 -21.293 1.00 88.62 113 TYR A C 1
ATOM 883 O O . TYR A 1 113 ? 18.790 18.362 -20.914 1.00 88.62 113 TYR A O 1
ATOM 891 N N . LEU A 1 114 ? 16.795 17.634 -21.632 1.00 90.12 114 LEU A N 1
ATOM 892 C CA . LEU A 1 114 ? 16.171 18.961 -21.666 1.00 90.12 114 LEU A CA 1
ATOM 893 C C . LEU A 1 114 ? 16.136 19.626 -20.283 1.00 90.12 114 LEU A C 1
ATOM 895 O O . LEU A 1 114 ? 16.280 20.841 -20.178 1.00 90.12 114 LEU A O 1
ATOM 899 N N . LYS A 1 115 ? 15.952 18.839 -19.214 1.00 91.44 115 LYS A N 1
ATOM 900 C CA . LYS A 1 115 ? 15.836 19.355 -17.843 1.00 91.44 115 LYS A CA 1
ATOM 901 C C . LYS A 1 115 ? 17.180 19.572 -17.145 1.00 91.44 115 LYS A C 1
ATOM 903 O O . LYS A 1 115 ? 17.300 20.495 -16.344 1.00 91.44 115 LYS A O 1
ATOM 908 N N . TYR A 1 116 ? 18.156 18.696 -17.376 1.00 88.56 116 TYR A N 1
ATOM 909 C CA . TYR A 1 116 ? 19.406 18.639 -16.606 1.00 88.56 116 TYR A CA 1
ATOM 910 C C . TYR A 1 116 ? 20.672 18.831 -17.453 1.00 88.56 116 TYR A C 1
ATOM 912 O O . TYR A 1 116 ? 21.760 18.943 -16.887 1.00 88.56 116 TYR A O 1
ATOM 920 N N . GLY A 1 117 ? 20.543 18.892 -18.779 1.00 85.75 117 GLY A N 1
ATOM 921 C CA . GLY A 1 117 ? 21.645 19.042 -19.725 1.00 85.75 117 GLY A CA 1
ATOM 922 C C . GLY A 1 117 ? 22.359 17.731 -20.076 1.00 85.75 117 GLY A C 1
ATOM 923 O O . GLY A 1 117 ? 22.176 16.696 -19.436 1.00 85.75 117 GLY A O 1
ATOM 924 N N . ILE A 1 118 ? 23.227 17.802 -21.092 1.00 81.50 118 ILE A N 1
ATOM 925 C CA . ILE A 1 118 ? 23.951 16.657 -21.683 1.00 81.50 118 ILE A CA 1
ATOM 926 C C . ILE A 1 118 ? 24.884 15.919 -20.713 1.00 81.50 118 ILE A C 1
ATOM 928 O O . ILE A 1 118 ? 25.156 14.734 -20.878 1.00 81.50 118 ILE A O 1
ATOM 932 N N . ASN A 1 119 ? 25.366 16.611 -19.679 1.00 81.38 119 ASN A N 1
ATOM 933 C CA . ASN A 1 119 ? 26.286 16.045 -18.692 1.00 81.38 119 ASN A CA 1
ATOM 934 C C . ASN A 1 119 ? 25.562 15.285 -17.572 1.00 81.38 119 ASN A C 1
ATOM 936 O O . ASN A 1 119 ? 26.205 14.806 -16.636 1.00 81.38 119 ASN A O 1
ATOM 940 N N . PHE A 1 120 ? 24.230 15.200 -17.624 1.00 81.50 120 PHE A N 1
ATOM 941 C CA . PHE A 1 120 ? 23.475 14.438 -16.648 1.00 81.50 120 PHE A CA 1
ATOM 942 C C . PHE A 1 120 ? 23.703 12.935 -16.848 1.00 81.50 120 PHE A C 1
ATOM 944 O O . PHE A 1 120 ? 23.434 12.390 -17.916 1.00 81.50 120 PHE A O 1
ATOM 951 N N . ASP A 1 121 ? 24.202 12.261 -15.810 1.00 76.94 121 ASP A N 1
ATOM 952 C CA . ASP A 1 121 ? 24.509 10.833 -15.880 1.00 76.94 121 ASP A CA 1
ATOM 953 C C . ASP A 1 121 ? 23.229 9.987 -15.977 1.00 76.94 121 ASP A C 1
ATOM 955 O O . ASP A 1 121 ? 22.515 9.756 -14.996 1.00 76.94 121 ASP A O 1
ATOM 959 N N . MET A 1 122 ? 22.963 9.522 -17.196 1.00 78.19 122 MET A N 1
ATOM 960 C CA . MET A 1 122 ? 21.867 8.622 -17.544 1.00 78.19 122 MET A CA 1
ATOM 961 C C . MET A 1 122 ? 22.310 7.158 -17.652 1.00 78.19 122 MET A C 1
ATOM 963 O O . MET A 1 122 ? 21.518 6.317 -18.090 1.00 78.19 122 MET A O 1
ATOM 967 N N . SER A 1 123 ? 23.535 6.818 -17.231 1.00 71.31 123 SER A N 1
ATOM 968 C CA . SER A 1 123 ? 24.042 5.442 -17.262 1.00 71.31 123 SER A CA 1
ATOM 969 C C . SER A 1 123 ? 23.068 4.507 -16.545 1.00 71.31 123 SER A C 1
ATOM 971 O O . SER A 1 123 ? 22.700 4.714 -15.385 1.00 71.31 123 SER A O 1
ATOM 973 N N . GLY A 1 124 ? 22.566 3.501 -17.265 1.00 67.62 124 GLY A N 1
ATOM 974 C CA . GLY A 1 124 ? 21.572 2.575 -16.723 1.00 67.62 124 GLY A CA 1
ATOM 975 C C . GLY A 1 124 ? 20.207 3.161 -16.380 1.00 67.62 124 GLY A C 1
ATOM 976 O O . GLY A 1 124 ? 19.501 2.594 -15.536 1.00 67.62 124 GLY A O 1
ATOM 977 N N . GLY A 1 125 ? 19.858 4.297 -16.982 1.00 74.88 125 GLY A N 1
ATOM 978 C CA . GLY A 1 125 ? 18.641 5.057 -16.710 1.00 74.88 125 GLY A CA 1
ATOM 979 C C . GLY A 1 125 ? 18.760 6.059 -15.560 1.00 74.88 125 GLY A C 1
ATOM 980 O O . GLY A 1 125 ? 17.766 6.714 -15.251 1.00 74.88 125 GLY A O 1
ATOM 981 N N . GLY A 1 126 ? 19.933 6.191 -14.926 1.00 78.44 126 GLY A N 1
ATOM 982 C CA . GLY A 1 126 ? 20.159 7.149 -13.842 1.00 78.44 126 GLY A CA 1
ATOM 983 C C . GLY A 1 126 ? 19.111 7.019 -12.718 1.00 78.44 126 GLY A C 1
ATOM 984 O O . GLY A 1 126 ? 18.807 5.896 -12.301 1.00 78.44 126 GLY A O 1
ATOM 985 N N . PRO A 1 127 ? 18.522 8.129 -12.229 1.00 80.56 127 PRO A N 1
ATOM 986 C CA . PRO A 1 127 ? 17.491 8.086 -11.188 1.00 80.56 127 PRO A CA 1
ATOM 987 C C . PRO A 1 127 ? 16.129 7.576 -11.678 1.00 80.56 127 PRO A C 1
ATOM 989 O O . PRO A 1 127 ? 15.257 7.303 -10.865 1.00 80.56 127 PRO A O 1
ATOM 992 N N . PHE A 1 128 ? 15.937 7.432 -12.990 1.00 86.75 128 PHE A N 1
ATOM 993 C CA . PHE A 1 128 ? 14.701 6.920 -13.591 1.00 86.75 128 PHE A CA 1
ATOM 994 C C . PHE A 1 128 ? 14.706 5.393 -13.722 1.00 86.75 128 PHE A C 1
ATOM 996 O O . PHE A 1 128 ? 13.810 4.799 -14.319 1.00 86.75 128 PHE A O 1
ATOM 1003 N N . SER A 1 129 ? 15.754 4.744 -13.213 1.00 86.81 129 SER A N 1
ATOM 1004 C CA . SER A 1 129 ? 15.915 3.304 -13.294 1.00 86.81 129 SER A CA 1
ATOM 1005 C C . SER A 1 129 ? 14.958 2.580 -12.352 1.00 86.81 129 SER A C 1
ATOM 1007 O O . SER A 1 129 ? 14.943 2.832 -11.148 1.00 86.81 129 SER A O 1
ATOM 1009 N N . ALA A 1 130 ? 14.282 1.551 -12.866 1.00 89.75 130 ALA A N 1
ATOM 1010 C CA . ALA A 1 130 ? 13.504 0.612 -12.057 1.00 89.75 130 ALA A CA 1
ATOM 1011 C C . ALA A 1 130 ? 14.356 -0.184 -11.045 1.00 89.75 130 ALA A C 1
ATOM 1013 O O . ALA A 1 130 ? 13.824 -0.971 -10.273 1.00 89.75 130 ALA A O 1
ATOM 1014 N N . ARG A 1 131 ? 15.689 -0.018 -11.018 1.00 89.06 131 ARG A N 1
ATOM 1015 C CA . ARG A 1 131 ? 16.522 -0.573 -9.943 1.00 89.06 131 ARG A CA 1
ATOM 1016 C C . ARG A 1 131 ? 16.152 0.042 -8.590 1.00 89.06 131 ARG A C 1
ATOM 1018 O O . ARG A 1 131 ? 16.053 -0.708 -7.626 1.00 89.06 131 ARG A O 1
ATOM 1025 N N . LEU A 1 132 ? 15.876 1.353 -8.537 1.00 91.56 132 LEU A N 1
ATOM 1026 C CA . LEU A 1 132 ? 15.576 2.074 -7.291 1.00 91.56 132 LEU A CA 1
ATOM 1027 C C . LEU A 1 132 ? 14.317 1.551 -6.580 1.00 91.56 132 LEU A C 1
ATOM 1029 O O . LEU A 1 132 ? 14.204 1.697 -5.366 1.00 91.56 132 LEU A O 1
ATOM 1033 N N . THR A 1 133 ? 13.415 0.868 -7.292 1.00 95.00 133 THR A N 1
ATOM 1034 C CA . THR A 1 133 ? 12.224 0.268 -6.678 1.00 95.00 133 THR A CA 1
ATOM 1035 C C . THR A 1 133 ? 12.554 -0.869 -5.711 1.00 95.00 133 THR A C 1
ATOM 1037 O O . THR A 1 133 ? 11.713 -1.194 -4.884 1.00 95.00 133 THR A O 1
ATOM 1040 N N . ALA A 1 134 ? 13.766 -1.446 -5.737 1.00 95.25 134 ALA A N 1
ATOM 1041 C CA . ALA A 1 134 ? 14.184 -2.415 -4.717 1.00 95.25 134 ALA A CA 1
ATOM 1042 C C . ALA A 1 134 ? 14.213 -1.779 -3.319 1.00 95.25 134 ALA A C 1
ATOM 1044 O O . ALA A 1 134 ? 13.724 -2.361 -2.359 1.00 95.25 134 ALA A O 1
ATOM 1045 N N . ALA A 1 135 ? 14.709 -0.543 -3.219 1.00 95.50 135 ALA A N 1
ATOM 1046 C CA . ALA A 1 135 ? 14.699 0.212 -1.971 1.00 95.50 135 ALA A CA 1
ATOM 1047 C C . ALA A 1 135 ? 13.262 0.508 -1.499 1.00 95.50 135 ALA A C 1
ATOM 1049 O O . ALA A 1 135 ? 12.971 0.391 -0.311 1.00 95.50 135 ALA A O 1
ATOM 1050 N N . MET A 1 136 ? 12.345 0.814 -2.426 1.00 95.75 136 MET A N 1
ATOM 1051 C CA . MET A 1 136 ? 10.918 0.959 -2.107 1.00 95.75 136 MET A CA 1
ATOM 1052 C C . MET A 1 136 ? 10.296 -0.367 -1.657 1.00 95.75 136 MET A C 1
ATOM 1054 O O . MET A 1 136 ? 9.522 -0.367 -0.712 1.00 95.75 136 MET A O 1
ATOM 1058 N N . CYS A 1 137 ? 10.656 -1.498 -2.274 1.00 97.75 137 CYS A N 1
ATOM 1059 C CA . CYS A 1 137 ? 10.185 -2.821 -1.854 1.00 97.75 137 CYS A CA 1
ATOM 1060 C C . CYS A 1 137 ? 10.633 -3.160 -0.432 1.00 97.75 137 CYS A C 1
ATOM 1062 O O . CYS A 1 137 ? 9.845 -3.718 0.322 1.00 97.75 137 CYS A O 1
ATOM 1064 N N . PHE A 1 138 ? 11.851 -2.772 -0.041 1.00 98.00 138 PHE A N 1
ATOM 1065 C CA . PHE A 1 138 ? 12.339 -2.979 1.323 1.00 98.00 138 PHE A CA 1
ATOM 1066 C C . PHE A 1 138 ? 11.464 -2.244 2.345 1.00 98.00 138 PHE A C 1
ATOM 1068 O O . PHE A 1 138 ? 10.993 -2.847 3.307 1.00 98.00 138 PHE A O 1
ATOM 1075 N N . LEU A 1 139 ? 11.203 -0.951 2.117 1.00 98.25 139 LEU A N 1
ATOM 1076 C CA . LEU A 1 139 ? 10.328 -0.174 2.998 1.00 98.25 139 LEU A CA 1
ATOM 1077 C C . LEU A 1 139 ? 8.878 -0.678 2.943 1.00 98.25 139 LEU A C 1
ATOM 1079 O O . LEU A 1 139 ? 8.233 -0.805 3.977 1.00 98.25 139 LEU A O 1
ATOM 1083 N N . GLY A 1 140 ? 8.383 -1.014 1.753 1.00 98.25 140 GLY A N 1
ATOM 1084 C CA . GLY A 1 140 ? 7.046 -1.563 1.558 1.00 98.25 140 GLY A CA 1
ATOM 1085 C C . GLY A 1 140 ? 6.836 -2.873 2.306 1.00 98.25 140 GLY A C 1
ATOM 1086 O O . GLY A 1 140 ? 5.808 -3.027 2.947 1.00 98.25 140 GLY A O 1
ATOM 1087 N N . ALA A 1 141 ? 7.825 -3.768 2.327 1.00 98.25 141 ALA A N 1
ATOM 1088 C CA . ALA A 1 141 ? 7.777 -5.007 3.102 1.00 98.25 141 ALA A CA 1
ATOM 1089 C C . ALA A 1 141 ? 7.639 -4.760 4.613 1.00 98.25 141 ALA A C 1
ATOM 1091 O O . ALA A 1 141 ? 6.941 -5.509 5.293 1.00 98.25 141 ALA A O 1
ATOM 1092 N N . ILE A 1 142 ? 8.270 -3.702 5.136 1.00 98.31 142 ILE A N 1
ATOM 1093 C CA . ILE A 1 142 ? 8.081 -3.262 6.525 1.00 98.31 142 ILE A CA 1
ATOM 1094 C C . ILE A 1 142 ? 6.652 -2.736 6.712 1.00 98.31 142 ILE A C 1
ATOM 1096 O O . ILE A 1 142 ? 5.959 -3.166 7.630 1.00 98.31 142 ILE A O 1
ATOM 1100 N N . CYS A 1 143 ? 6.181 -1.851 5.827 1.00 98.06 143 CYS A N 1
ATOM 1101 C CA . CYS A 1 143 ? 4.824 -1.301 5.893 1.00 98.06 143 CYS A CA 1
ATOM 1102 C C . CYS A 1 143 ? 3.741 -2.385 5.801 1.00 98.06 143 CYS A C 1
ATOM 1104 O O . CYS A 1 143 ? 2.767 -2.307 6.537 1.00 98.06 143 CYS A O 1
ATOM 1106 N N . LEU A 1 144 ? 3.919 -3.407 4.959 1.00 98.50 144 LEU A N 1
ATOM 1107 C CA . LEU A 1 144 ? 3.006 -4.548 4.840 1.00 98.50 144 LEU A CA 1
ATOM 1108 C C . LEU A 1 144 ? 2.850 -5.281 6.175 1.00 98.50 144 LEU A C 1
ATOM 1110 O O . LEU A 1 144 ? 1.728 -5.513 6.611 1.00 98.50 144 LEU A O 1
ATOM 1114 N N . GLN A 1 145 ? 3.965 -5.587 6.846 1.00 98.00 145 GLN A N 1
ATOM 1115 C CA . GLN A 1 145 ? 3.932 -6.252 8.150 1.00 98.00 145 GLN A CA 1
ATOM 1116 C C . GLN A 1 145 ? 3.258 -5.380 9.212 1.00 98.00 145 GLN A C 1
ATOM 1118 O O . GLN A 1 145 ? 2.411 -5.861 9.958 1.00 98.00 145 GLN A O 1
ATOM 1123 N N . LEU A 1 146 ? 3.574 -4.082 9.247 1.00 91.62 146 LEU A N 1
ATOM 1124 C CA . LEU A 1 146 ? 2.960 -3.156 10.201 1.00 91.62 146 LEU A CA 1
ATOM 1125 C C . LEU A 1 146 ? 1.449 -3.004 9.968 1.00 91.62 146 LEU A C 1
ATOM 1127 O O . LEU A 1 146 ? 0.685 -2.991 10.929 1.00 91.62 146 LEU A O 1
ATOM 1131 N N . LEU A 1 147 ? 1.014 -2.913 8.708 1.00 91.38 147 LEU A N 1
ATOM 1132 C CA . LEU A 1 147 ? -0.400 -2.837 8.335 1.00 91.38 147 LEU A CA 1
ATOM 1133 C C . LEU A 1 147 ? -1.166 -4.107 8.723 1.00 91.38 147 LEU A C 1
ATOM 1135 O O . LEU A 1 147 ? -2.272 -4.017 9.264 1.00 91.38 147 LEU A O 1
ATOM 1139 N N . GLU A 1 148 ? -0.576 -5.277 8.483 1.00 92.00 148 GLU A N 1
ATOM 1140 C CA . GLU A 1 148 ? -1.187 -6.556 8.838 1.00 92.00 148 GLU A CA 1
ATOM 1141 C C . GLU A 1 148 ? -1.297 -6.709 10.360 1.00 92.00 148 GLU A C 1
ATOM 1143 O O . GLU A 1 148 ? -2.369 -7.027 10.872 1.00 92.00 148 GLU A O 1
ATOM 1148 N N . GLU A 1 149 ? -0.222 -6.430 11.097 1.00 84.44 149 GLU A N 1
ATOM 1149 C CA . GLU A 1 149 ? -0.194 -6.592 12.552 1.00 84.44 149 GLU A CA 1
ATOM 1150 C C . GLU A 1 149 ? -1.103 -5.603 13.293 1.00 84.44 149 GLU A C 1
ATOM 1152 O O . GLU A 1 149 ? -1.791 -5.994 14.237 1.00 84.44 149 GLU A O 1
ATOM 1157 N N . ASP A 1 150 ? -1.108 -4.328 12.891 1.00 77.69 150 ASP A N 1
ATOM 1158 C CA . ASP A 1 150 ? -1.839 -3.283 13.620 1.00 77.69 150 ASP A CA 1
ATOM 1159 C C . ASP A 1 150 ? -3.308 -3.194 13.222 1.00 77.69 150 ASP A C 1
ATOM 1161 O O . ASP A 1 150 ? -4.156 -2.889 14.062 1.00 77.69 150 ASP A O 1
ATOM 1165 N N . TYR A 1 151 ? -3.610 -3.448 11.948 1.00 78.50 151 TYR A N 1
ATOM 1166 C CA . TYR A 1 151 ? -4.925 -3.161 11.375 1.00 78.50 151 TYR A CA 1
ATOM 1167 C C . TYR A 1 151 ? -5.577 -4.381 10.734 1.00 78.50 151 TYR A C 1
ATOM 1169 O O . TYR A 1 151 ? -6.683 -4.266 10.220 1.00 78.50 151 TYR A O 1
ATOM 1177 N N . SER A 1 152 ? -4.929 -5.556 10.754 1.00 84.62 152 SER A N 1
ATOM 1178 C CA . SER A 1 152 ? -5.377 -6.723 9.974 1.00 84.62 152 SER A CA 1
ATOM 1179 C C . SER A 1 152 ? -5.528 -6.402 8.480 1.00 84.62 152 SER A C 1
ATOM 1181 O O . SER A 1 152 ? -6.310 -7.042 7.776 1.00 84.62 152 SER A O 1
ATOM 1183 N N . CYS A 1 153 ? -4.777 -5.403 8.004 1.00 91.00 153 CYS A N 1
ATOM 1184 C CA . CYS A 1 153 ? -4.817 -4.931 6.633 1.00 91.00 153 CYS A CA 1
ATOM 1185 C C . CYS A 1 153 ? -3.822 -5.732 5.792 1.00 91.00 153 CYS A C 1
ATOM 1187 O O . CYS A 1 153 ? -2.614 -5.656 6.015 1.00 91.00 153 CYS A O 1
ATOM 1189 N N . LYS A 1 154 ? -4.321 -6.469 4.800 1.00 97.44 154 LYS A N 1
ATOM 1190 C CA . LYS A 1 154 ? -3.494 -7.250 3.872 1.00 97.44 154 LYS A CA 1
ATOM 1191 C C . LYS A 1 154 ? -3.540 -6.628 2.488 1.00 97.44 154 LYS A C 1
ATOM 1193 O O . LYS A 1 154 ? -4.597 -6.192 2.042 1.00 97.44 154 LYS A O 1
ATOM 1198 N N . ILE A 1 155 ? -2.397 -6.617 1.816 1.00 98.56 155 ILE A N 1
ATOM 1199 C CA . ILE A 1 155 ? -2.251 -6.103 0.455 1.00 98.56 155 ILE A CA 1
ATOM 1200 C C . ILE A 1 155 ? -1.623 -7.201 -0.385 1.00 98.56 155 ILE A C 1
ATOM 1202 O O . ILE A 1 155 ? -0.587 -7.744 -0.002 1.00 98.56 155 ILE A O 1
ATOM 1206 N N . ALA A 1 156 ? -2.244 -7.508 -1.516 1.00 98.31 156 ALA A N 1
ATOM 1207 C CA . ALA A 1 156 ? -1.737 -8.485 -2.464 1.00 98.31 156 ALA A CA 1
ATOM 1208 C C . ALA A 1 156 ? -2.060 -8.049 -3.892 1.00 98.31 156 ALA A C 1
ATOM 1210 O O . ALA A 1 156 ? -3.089 -7.415 -4.141 1.00 98.31 156 ALA A O 1
ATOM 1211 N N . ALA A 1 157 ? -1.187 -8.407 -4.827 1.00 98.56 157 ALA A N 1
ATOM 1212 C CA . ALA A 1 157 ? -1.376 -8.127 -6.238 1.00 98.56 157 ALA A CA 1
ATOM 1213 C C . ALA A 1 157 ? -1.054 -9.340 -7.114 1.00 98.56 157 ALA A C 1
ATOM 1215 O O . ALA A 1 157 ? -0.234 -10.190 -6.764 1.00 98.56 157 ALA A O 1
ATOM 1216 N N . HIS A 1 158 ? -1.671 -9.375 -8.289 1.00 98.50 158 HIS A N 1
ATOM 1217 C CA . HIS A 1 158 ? -1.417 -10.371 -9.322 1.00 98.50 158 HIS A CA 1
ATOM 1218 C C . HIS A 1 158 ? -1.372 -9.711 -10.707 1.00 98.50 158 HIS A C 1
ATOM 1220 O O . HIS A 1 158 ? -1.704 -8.535 -10.898 1.00 98.50 158 HIS A O 1
ATOM 1226 N N . ILE A 1 159 ? -0.890 -10.462 -11.686 1.00 98.56 159 ILE A N 1
ATOM 1227 C CA . ILE A 1 159 ? -0.818 -10.058 -13.080 1.00 98.56 159 ILE A CA 1
ATOM 1228 C C . ILE A 1 159 ? -2.202 -10.265 -13.691 1.00 98.56 159 ILE A C 1
ATOM 1230 O O . ILE A 1 159 ? -2.571 -11.379 -14.038 1.00 98.56 159 ILE A O 1
ATOM 1234 N N . LEU A 1 160 ? -2.941 -9.177 -13.891 1.00 98.62 160 LEU A N 1
ATOM 1235 C CA . LEU A 1 160 ? -4.245 -9.234 -14.548 1.00 98.62 160 LEU A CA 1
ATOM 1236 C C . LEU A 1 160 ? -4.115 -9.398 -16.069 1.00 98.62 160 LEU A C 1
ATOM 1238 O O . LEU A 1 160 ? -4.974 -9.996 -16.716 1.00 98.62 160 LEU A O 1
ATOM 1242 N N . LYS A 1 161 ? -3.066 -8.827 -16.677 1.00 98.56 161 LYS A N 1
ATOM 1243 C CA . LYS A 1 161 ? -2.896 -8.841 -18.138 1.00 98.56 161 LYS A CA 1
ATOM 1244 C C . LYS A 1 161 ? -1.436 -8.757 -18.563 1.00 98.56 161 LYS A C 1
ATOM 1246 O O . LYS A 1 161 ? -0.709 -7.909 -18.048 1.00 98.56 161 LYS A O 1
ATOM 1251 N N . ILE A 1 162 ? -1.046 -9.529 -19.579 1.00 98.38 162 ILE A N 1
ATOM 1252 C CA . ILE A 1 162 ? 0.179 -9.324 -20.373 1.00 98.38 162 ILE A CA 1
ATOM 1253 C C . ILE A 1 162 ? -0.192 -9.383 -21.851 1.00 98.38 162 ILE A C 1
ATOM 1255 O O . ILE A 1 162 ? -0.732 -10.385 -22.318 1.00 98.38 162 ILE A O 1
ATOM 1259 N N . GLY A 1 163 ? 0.114 -8.318 -22.597 1.00 96.69 163 GLY A N 1
ATOM 1260 C CA . GLY A 1 163 ? -0.289 -8.226 -24.001 1.00 96.69 163 GLY A CA 1
ATOM 1261 C C . GLY A 1 163 ? -1.800 -8.432 -24.153 1.00 96.69 163 GLY A C 1
ATOM 1262 O O . GLY A 1 163 ? -2.585 -7.674 -23.586 1.00 96.69 163 GLY A O 1
ATOM 1263 N N . GLU A 1 164 ? -2.203 -9.460 -24.897 1.00 96.31 164 GLU A N 1
ATOM 1264 C CA . GLU A 1 164 ? -3.611 -9.811 -25.126 1.00 96.31 164 GLU A CA 1
ATOM 1265 C C . GLU A 1 164 ? -4.162 -10.859 -24.143 1.00 96.31 164 GLU A C 1
ATOM 1267 O O . GLU A 1 164 ? -5.378 -11.014 -24.054 1.00 96.31 164 GLU A O 1
ATOM 1272 N N . ALA A 1 165 ? -3.307 -11.547 -23.378 1.00 98.06 165 ALA A N 1
ATOM 1273 C CA . ALA A 1 165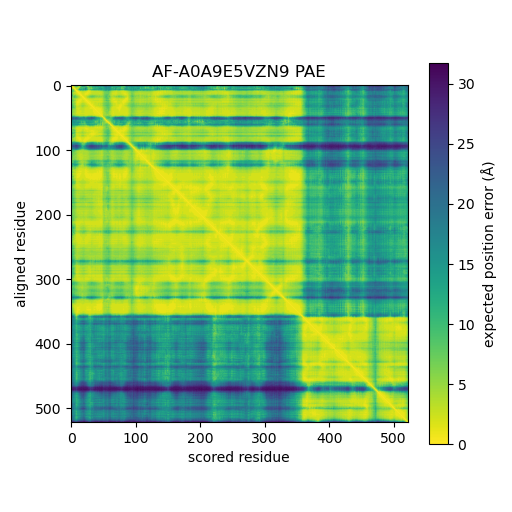 ? -3.737 -12.554 -22.410 1.00 98.06 165 ALA A CA 1
ATOM 1274 C C . ALA A 1 165 ? -4.177 -11.910 -21.090 1.00 98.06 165 ALA A C 1
ATOM 1276 O O . ALA A 1 165 ? -3.469 -11.059 -20.545 1.00 98.06 165 ALA A O 1
ATOM 1277 N N . SER A 1 166 ? -5.318 -12.358 -20.566 1.00 98.38 166 SER A N 1
ATOM 1278 C CA . SER A 1 166 ? -5.921 -11.879 -19.320 1.00 98.38 166 SER A CA 1
ATOM 1279 C C . SER A 1 166 ? -6.104 -13.013 -18.317 1.00 98.38 166 SER A C 1
ATOM 1281 O O . SER A 1 166 ? -6.425 -14.134 -18.705 1.00 98.38 166 SER A O 1
ATOM 1283 N N . ASP A 1 167 ? -5.898 -12.683 -17.048 1.00 98.19 167 ASP A N 1
ATOM 1284 C CA . ASP A 1 167 ? -6.206 -13.511 -15.885 1.00 98.19 167 ASP A CA 1
ATOM 1285 C C . ASP A 1 167 ? -7.632 -13.226 -15.380 1.00 98.19 167 ASP A C 1
ATOM 1287 O O . ASP A 1 167 ? -8.299 -12.289 -15.835 1.00 98.19 167 ASP A O 1
ATOM 1291 N N . THR A 1 168 ? -8.093 -14.032 -14.429 1.00 96.94 168 THR A N 1
ATOM 1292 C CA . THR A 1 168 ? -9.334 -13.799 -13.689 1.00 96.94 168 THR A CA 1
ATOM 1293 C C . THR A 1 168 ? -9.168 -12.568 -12.791 1.00 96.94 168 THR A C 1
ATOM 1295 O O . THR A 1 168 ? -8.252 -12.565 -11.973 1.00 96.94 168 THR A O 1
ATOM 1298 N N . PRO A 1 169 ? -10.013 -11.526 -12.909 1.00 97.38 169 PRO A N 1
ATOM 1299 C CA . PRO A 1 169 ? -9.967 -10.392 -11.991 1.00 97.38 169 PRO A CA 1
ATOM 1300 C C . PRO A 1 169 ? -10.455 -10.797 -10.598 1.00 97.38 169 PRO A C 1
ATOM 1302 O O . PRO A 1 169 ? -11.278 -11.709 -10.461 1.00 97.38 169 PRO A O 1
ATOM 1305 N N . PHE A 1 170 ? -10.020 -10.079 -9.566 1.00 97.94 170 PHE A N 1
ATOM 1306 C CA . PHE A 1 170 ? -10.551 -10.276 -8.220 1.00 97.94 170 PHE A CA 1
ATOM 1307 C C . PHE A 1 170 ? -12.071 -10.102 -8.178 1.00 97.94 170 PHE A C 1
ATOM 1309 O O . PHE A 1 170 ? -12.640 -9.203 -8.806 1.00 97.94 170 PHE A O 1
ATOM 1316 N N . ASN A 1 171 ? -12.738 -10.906 -7.345 1.00 96.75 171 ASN A N 1
ATOM 1317 C CA . ASN A 1 171 ? -14.101 -10.574 -6.949 1.00 96.75 171 ASN A CA 1
ATOM 1318 C C . ASN A 1 171 ? -14.093 -9.222 -6.206 1.00 96.75 171 ASN A C 1
ATOM 1320 O O . ASN A 1 171 ? -13.353 -9.084 -5.228 1.00 96.75 171 ASN A O 1
ATOM 1324 N N . PRO A 1 172 ? -14.926 -8.243 -6.608 1.00 95.38 172 PRO A N 1
ATOM 1325 C CA . PRO A 1 172 ? -14.834 -6.906 -6.040 1.00 95.38 172 PRO A CA 1
ATOM 1326 C C . PRO A 1 172 ? -15.113 -6.817 -4.531 1.00 95.38 172 PRO A C 1
ATOM 1328 O O . PRO A 1 172 ? -14.552 -5.966 -3.841 1.00 95.38 172 PRO A O 1
ATOM 1331 N N . CYS A 1 173 ? -15.982 -7.678 -4.003 1.00 94.88 173 CYS A N 1
ATOM 1332 C CA . CYS A 1 173 ? -16.364 -7.662 -2.591 1.00 94.88 173 CYS A CA 1
ATOM 1333 C C . CYS A 1 173 ? -15.531 -8.633 -1.747 1.00 94.88 173 CYS A C 1
ATOM 1335 O O . CYS A 1 173 ? -15.312 -8.378 -0.563 1.00 94.88 173 CYS A O 1
ATOM 1337 N N . GLU A 1 174 ? -15.051 -9.728 -2.342 1.00 95.00 174 GLU A N 1
ATOM 1338 C CA . GLU A 1 174 ? -14.291 -10.775 -1.650 1.00 95.00 174 GLU A CA 1
ATOM 1339 C C . GLU A 1 174 ? -13.047 -11.204 -2.461 1.00 95.00 174 GLU A C 1
ATOM 1341 O O . GLU A 1 174 ? -13.024 -12.304 -3.015 1.00 95.00 174 GLU A O 1
ATOM 1346 N N . PRO A 1 175 ? -12.000 -10.356 -2.555 1.00 96.38 175 PRO A N 1
ATOM 1347 C CA . PRO A 1 175 ? -10.804 -10.661 -3.338 1.00 96.38 175 PRO A CA 1
ATOM 1348 C C . PRO A 1 175 ? -10.083 -11.920 -2.848 1.00 96.38 175 PRO A C 1
ATOM 1350 O O . PRO A 1 175 ? -9.707 -12.029 -1.676 1.00 96.38 175 PRO A O 1
ATOM 1353 N N . GLN A 1 176 ? -9.823 -12.847 -3.765 1.00 93.25 176 GLN A N 1
ATOM 1354 C CA . GLN A 1 176 ? -9.214 -14.153 -3.509 1.00 93.25 176 GLN A CA 1
ATOM 1355 C C . GLN A 1 176 ? -7.685 -14.074 -3.371 1.00 93.25 176 GLN A C 1
ATOM 1357 O O . GLN A 1 176 ? -6.940 -14.781 -4.045 1.00 93.25 176 GLN A O 1
ATOM 1362 N N . ILE A 1 177 ? -7.176 -13.217 -2.481 1.00 95.12 177 ILE A N 1
ATOM 1363 C CA . ILE A 1 177 ? -5.728 -12.954 -2.377 1.00 95.12 177 ILE A CA 1
ATOM 1364 C C . ILE A 1 177 ? -4.882 -14.192 -2.026 1.00 95.12 177 ILE A C 1
ATOM 1366 O O . ILE A 1 177 ? -3.674 -14.191 -2.237 1.00 95.12 177 ILE A O 1
ATOM 1370 N N . THR A 1 178 ? -5.496 -15.239 -1.469 1.00 94.12 178 THR A N 1
ATOM 1371 C CA . THR A 1 178 ? -4.833 -16.504 -1.113 1.00 94.12 178 THR A CA 1
ATOM 1372 C C . THR A 1 178 ? -4.721 -17.484 -2.277 1.00 94.12 178 THR A C 1
ATOM 1374 O O . THR A 1 178 ? -4.044 -18.496 -2.140 1.00 94.12 178 THR A O 1
ATOM 1377 N N . GLU A 1 179 ? -5.405 -17.224 -3.391 1.00 94.44 179 GLU A N 1
ATOM 1378 C CA . GLU A 1 179 ? -5.391 -18.079 -4.586 1.00 94.44 179 GLU A CA 1
ATOM 1379 C C . GLU A 1 179 ? -4.294 -17.674 -5.584 1.00 94.44 179 GLU A C 1
ATOM 1381 O O . GLU A 1 179 ? -4.078 -18.370 -6.571 1.00 94.44 179 GLU A O 1
ATOM 1386 N N . ILE A 1 180 ? -3.579 -16.576 -5.315 1.00 96.31 180 ILE A N 1
ATOM 1387 C CA . ILE A 1 180 ? -2.487 -16.084 -6.159 1.00 96.31 180 ILE A CA 1
ATOM 1388 C C . ILE A 1 180 ? -1.309 -17.063 -6.101 1.00 96.31 180 ILE A C 1
ATOM 1390 O O . ILE A 1 180 ? -0.788 -17.360 -5.024 1.00 96.31 180 ILE A O 1
ATOM 1394 N N . ASP A 1 181 ? -0.848 -17.521 -7.263 1.00 93.88 181 ASP A N 1
ATOM 1395 C CA . ASP A 1 181 ? 0.329 -18.384 -7.367 1.00 93.88 181 ASP A CA 1
ATOM 1396 C C . ASP A 1 181 ? 1.612 -17.663 -6.902 1.00 93.88 181 ASP A C 1
ATOM 1398 O O . ASP A 1 181 ? 1.889 -16.515 -7.256 1.00 93.88 181 ASP A O 1
ATOM 1402 N N . GLU A 1 182 ? 2.423 -18.344 -6.091 1.00 86.56 182 GLU A N 1
ATOM 1403 C CA . GLU A 1 182 ? 3.613 -17.746 -5.470 1.00 86.56 182 GLU A CA 1
ATOM 1404 C C . GLU A 1 182 ? 4.760 -17.488 -6.463 1.00 86.56 182 GLU A C 1
ATOM 1406 O O . GLU A 1 182 ? 5.595 -16.603 -6.243 1.00 86.56 182 GLU A O 1
ATOM 1411 N N . VAL A 1 183 ? 4.827 -18.262 -7.551 1.00 86.25 183 VAL A N 1
ATOM 1412 C CA . VAL A 1 183 ? 5.944 -18.253 -8.507 1.00 86.25 183 VAL A CA 1
ATOM 1413 C C . VAL A 1 183 ? 5.643 -17.328 -9.682 1.00 86.25 183 VAL A C 1
ATOM 1415 O O . VAL A 1 183 ? 6.486 -16.509 -10.068 1.00 86.25 183 VAL A O 1
ATOM 1418 N N . TYR A 1 184 ? 4.448 -17.455 -10.252 1.00 93.31 184 TYR A N 1
ATOM 1419 C CA . TYR A 1 184 ? 3.946 -16.658 -11.361 1.00 93.31 184 TYR A CA 1
ATOM 1420 C C . TYR A 1 184 ? 2.611 -16.035 -10.933 1.00 93.31 184 TYR A C 1
ATOM 1422 O O . TYR A 1 184 ? 1.597 -16.699 -11.082 1.00 93.31 184 TYR A O 1
ATOM 1430 N N . PRO A 1 185 ? 2.586 -14.794 -10.404 1.00 95.38 185 PRO A N 1
ATOM 1431 C CA . PRO A 1 185 ? 1.449 -14.257 -9.653 1.00 95.38 185 PRO A CA 1
ATOM 1432 C C . PRO A 1 185 ? 0.207 -14.067 -10.522 1.00 95.38 185 PRO A C 1
ATOM 1434 O O . PRO A 1 185 ? -0.001 -12.995 -11.081 1.00 95.38 185 PRO A O 1
ATOM 1437 N N . VAL A 1 186 ? -0.601 -15.112 -10.637 1.00 97.25 186 VAL A N 1
ATOM 1438 C CA . VAL A 1 186 ? -1.901 -15.160 -11.313 1.00 97.25 186 VAL A CA 1
ATOM 1439 C C . VAL A 1 186 ? -2.853 -16.021 -10.486 1.00 97.25 186 VAL A C 1
ATOM 1441 O O . VAL A 1 186 ? -2.407 -16.772 -9.616 1.00 97.25 186 VAL A O 1
ATOM 1444 N N . ILE A 1 187 ? -4.147 -15.920 -10.764 1.00 96.44 187 ILE A N 1
ATOM 1445 C CA . ILE A 1 187 ? -5.200 -16.750 -10.172 1.00 96.44 187 ILE A CA 1
ATOM 1446 C C . ILE A 1 187 ? -5.469 -17.963 -11.076 1.00 96.44 187 ILE A C 1
ATOM 1448 O O . ILE A 1 187 ? -5.522 -19.100 -10.605 1.00 96.44 187 ILE A O 1
ATOM 1452 N N . ASP A 1 188 ? -5.585 -17.748 -12.390 1.00 96.31 188 ASP A N 1
ATOM 1453 C CA . ASP A 1 188 ? -5.827 -18.799 -13.379 1.00 96.31 188 ASP A CA 1
ATOM 1454 C C . ASP A 1 188 ? -4.516 -19.333 -13.986 1.00 96.31 188 ASP A C 1
ATOM 1456 O O . ASP A 1 188 ? -3.739 -18.626 -14.637 1.00 96.31 188 ASP A O 1
ATOM 1460 N N . LYS A 1 189 ? -4.291 -20.641 -13.828 1.00 94.12 189 LYS A N 1
ATOM 1461 C CA . LYS A 1 189 ? -3.118 -21.337 -14.373 1.00 94.12 189 LYS A CA 1
ATOM 1462 C C . LYS A 1 189 ? -3.095 -21.355 -15.901 1.00 94.12 189 LYS A C 1
ATOM 1464 O O . LYS A 1 189 ? -2.010 -21.278 -16.479 1.00 94.12 189 LYS A O 1
ATOM 1469 N N . ASP A 1 190 ? -4.252 -21.402 -16.559 1.00 96.00 190 ASP A N 1
ATOM 1470 C CA . ASP A 1 190 ? -4.326 -21.376 -18.023 1.00 96.00 190 ASP A CA 1
ATOM 1471 C C . ASP A 1 190 ? -3.959 -19.989 -18.568 1.00 96.00 190 ASP A C 1
ATOM 1473 O O . ASP A 1 190 ? -3.343 -19.868 -19.633 1.00 96.00 190 ASP A O 1
ATOM 1477 N N . ALA A 1 191 ? -4.291 -18.929 -17.823 1.00 96.19 191 ALA A N 1
ATOM 1478 C CA . ALA A 1 191 ? -3.821 -17.582 -18.117 1.00 96.19 191 ALA A CA 1
ATOM 1479 C C . ALA A 1 191 ? -2.293 -17.491 -17.975 1.00 96.19 191 ALA A C 1
ATOM 1481 O O . ALA A 1 191 ? -1.640 -16.921 -18.853 1.00 96.19 191 ALA A O 1
ATOM 1482 N N . ALA A 1 192 ? -1.713 -18.121 -16.943 1.00 95.31 192 ALA A N 1
ATOM 1483 C CA . ALA A 1 192 ? -0.262 -18.185 -16.741 1.00 95.31 192 ALA A CA 1
ATOM 1484 C C . ALA A 1 192 ? 0.473 -18.723 -17.978 1.00 95.31 192 ALA A C 1
ATOM 1486 O O . ALA A 1 192 ? 1.431 -18.107 -18.446 1.00 95.31 192 ALA A O 1
ATOM 1487 N N . GLU A 1 193 ? 0.027 -19.856 -18.525 1.00 96.00 193 GLU A N 1
ATOM 1488 C CA . GLU A 1 193 ? 0.688 -20.493 -19.670 1.00 96.00 193 GLU A CA 1
ATOM 1489 C C . GLU A 1 193 ? 0.617 -19.621 -20.929 1.00 96.00 193 GLU A C 1
ATOM 1491 O O . GLU A 1 193 ? 1.639 -19.397 -21.582 1.00 96.00 193 GLU A O 1
ATOM 1496 N N . LYS A 1 194 ? -0.544 -19.013 -21.209 1.00 97.31 194 LYS A N 1
ATOM 1497 C CA . LYS A 1 194 ? -0.698 -18.066 -22.328 1.00 97.31 194 LYS A CA 1
ATOM 1498 C C . LYS A 1 194 ? 0.201 -16.840 -22.168 1.00 97.31 194 LYS A C 1
ATOM 1500 O O . LYS A 1 194 ? 0.841 -16.404 -23.123 1.00 97.31 194 LYS A O 1
ATOM 1505 N N . MET A 1 195 ? 0.276 -16.276 -20.961 1.00 97.44 195 MET A N 1
ATOM 1506 C CA . MET A 1 195 ? 1.128 -15.118 -20.680 1.00 97.44 195 MET A CA 1
ATOM 1507 C C . MET A 1 195 ? 2.620 -15.451 -20.819 1.00 97.44 195 MET A C 1
ATOM 1509 O O . MET A 1 195 ? 3.383 -14.638 -21.354 1.00 97.44 195 MET A O 1
ATOM 1513 N N . LYS A 1 196 ? 3.048 -16.642 -20.378 1.00 95.62 196 LYS A N 1
ATOM 1514 C CA . LYS A 1 196 ? 4.422 -17.135 -20.564 1.00 95.62 196 LYS A CA 1
ATOM 1515 C C . LYS A 1 196 ? 4.756 -17.304 -22.042 1.00 95.62 196 LYS A C 1
ATOM 1517 O O . LYS A 1 196 ? 5.810 -16.834 -22.463 1.00 95.62 196 LYS A O 1
ATOM 1522 N N . GLU A 1 197 ? 3.860 -17.906 -22.823 1.00 96.06 197 GLU A N 1
ATOM 1523 C CA . GLU A 1 197 ? 4.042 -18.089 -24.266 1.00 96.06 197 GLU A CA 1
ATOM 1524 C C . GLU A 1 197 ? 4.176 -16.746 -24.995 1.00 96.06 197 GLU A C 1
ATOM 1526 O O . GLU A 1 197 ? 5.148 -16.541 -25.721 1.00 96.06 197 GLU A O 1
ATOM 1531 N N . LEU A 1 198 ? 3.273 -15.791 -24.733 1.00 96.75 198 LEU A N 1
ATOM 1532 C CA . LEU A 1 198 ? 3.347 -14.445 -25.313 1.00 96.75 198 LEU A CA 1
ATOM 1533 C C . LEU A 1 198 ? 4.646 -13.723 -24.939 1.00 96.75 198 LEU A C 1
ATOM 1535 O O . LEU A 1 198 ? 5.271 -13.077 -25.780 1.00 96.75 198 LEU A O 1
ATOM 1539 N N . THR A 1 199 ? 5.068 -13.836 -23.678 1.00 95.19 199 THR A N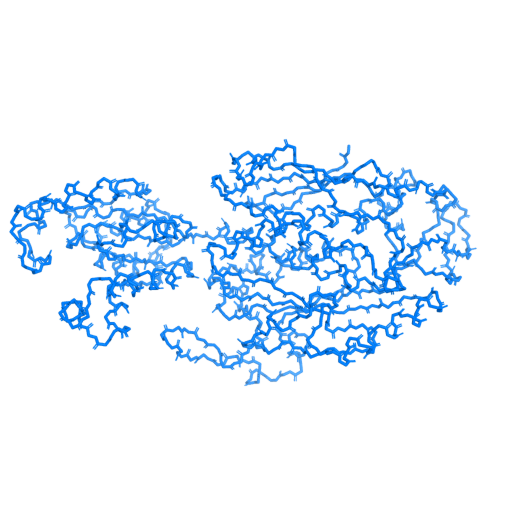 1
ATOM 1540 C CA . THR A 1 199 ? 6.300 -13.200 -23.194 1.00 95.19 199 THR A CA 1
ATOM 1541 C C . THR A 1 199 ? 7.538 -13.807 -23.853 1.00 95.19 199 THR A C 1
ATOM 1543 O O . THR A 1 199 ? 8.426 -13.066 -24.280 1.00 95.19 199 THR A O 1
ATOM 1546 N N . ALA A 1 200 ? 7.593 -15.137 -23.973 1.00 93.69 200 ALA A N 1
ATOM 1547 C CA . ALA A 1 200 ? 8.675 -15.837 -24.659 1.00 93.69 200 ALA A CA 1
ATOM 1548 C C . ALA A 1 200 ? 8.705 -15.490 -26.155 1.00 93.69 200 ALA A C 1
ATOM 1550 O O . ALA A 1 200 ? 9.775 -15.239 -26.709 1.00 93.69 200 ALA A O 1
ATOM 1551 N N . GLU A 1 201 ? 7.544 -15.391 -26.807 1.00 95.06 201 GLU A N 1
ATOM 1552 C CA . GLU A 1 201 ? 7.467 -14.987 -28.210 1.00 95.06 201 GLU A CA 1
ATOM 1553 C C . GLU A 1 201 ? 7.984 -13.563 -28.427 1.00 95.06 201 GLU A C 1
ATOM 1555 O O . GLU A 1 201 ? 8.845 -13.352 -29.283 1.00 95.06 201 GLU A O 1
ATOM 1560 N N . ALA A 1 202 ? 7.558 -12.602 -27.603 1.00 94.19 202 ALA A N 1
ATOM 1561 C CA . ALA A 1 202 ? 8.087 -11.241 -27.653 1.00 94.19 202 ALA A CA 1
ATOM 1562 C C . ALA A 1 202 ? 9.614 -11.221 -27.452 1.00 94.19 202 ALA A C 1
ATOM 1564 O O . ALA A 1 202 ? 10.331 -10.562 -28.206 1.00 94.19 202 ALA A O 1
ATOM 1565 N N . ALA A 1 203 ? 10.135 -12.016 -26.509 1.00 91.75 203 ALA A N 1
ATOM 1566 C CA . ALA A 1 203 ? 11.573 -12.146 -26.285 1.00 91.75 203 ALA A CA 1
ATOM 1567 C C . ALA A 1 203 ? 12.316 -12.691 -27.522 1.00 91.75 203 ALA A C 1
ATOM 1569 O O . ALA A 1 203 ? 13.346 -12.128 -27.911 1.00 91.75 203 ALA A O 1
ATOM 1570 N N . ARG A 1 204 ? 11.788 -13.735 -28.184 1.00 92.75 204 ARG A N 1
ATOM 1571 C CA . ARG A 1 204 ? 12.346 -14.290 -29.436 1.00 92.75 204 ARG A CA 1
ATOM 1572 C C . ARG A 1 204 ? 12.348 -13.265 -30.568 1.00 92.75 204 ARG A C 1
ATOM 1574 O O . ARG A 1 204 ? 13.322 -13.181 -31.318 1.00 92.75 204 ARG A O 1
ATOM 1581 N N . GLN A 1 205 ? 11.301 -12.449 -30.645 1.00 93.44 205 GLN A N 1
ATOM 1582 C CA . GLN A 1 205 ? 11.179 -11.340 -31.594 1.00 93.44 205 GLN A CA 1
ATOM 1583 C C . GLN A 1 205 ? 12.029 -10.116 -31.213 1.00 93.44 205 GLN A C 1
ATOM 1585 O O . GLN A 1 205 ? 12.129 -9.169 -31.993 1.00 93.44 205 GLN A O 1
ATOM 1590 N N . LYS A 1 206 ? 12.692 -10.146 -30.047 1.00 92.19 206 LYS A N 1
ATOM 1591 C CA . LYS A 1 206 ? 13.435 -9.025 -29.449 1.00 92.19 206 LYS A CA 1
ATOM 1592 C C . LYS A 1 206 ? 12.567 -7.790 -29.181 1.00 92.19 206 LYS A C 1
ATOM 1594 O O . LYS A 1 206 ? 13.096 -6.676 -29.110 1.00 92.19 206 LYS A O 1
ATOM 1599 N N . ASP A 1 207 ? 11.269 -7.999 -29.015 1.00 93.69 207 ASP A N 1
ATOM 1600 C CA . ASP A 1 207 ? 10.286 -6.984 -28.659 1.00 93.69 207 ASP A CA 1
ATOM 1601 C C . ASP A 1 207 ? 9.854 -7.131 -27.189 1.00 93.69 207 ASP A C 1
ATOM 1603 O O . ASP A 1 207 ? 10.408 -7.929 -26.426 1.00 93.69 207 ASP A O 1
ATOM 1607 N N . THR A 1 208 ? 8.900 -6.309 -26.760 1.00 95.44 208 THR A N 1
ATOM 1608 C CA . THR A 1 208 ? 8.437 -6.225 -25.377 1.00 95.44 208 THR A CA 1
ATOM 1609 C C . THR A 1 208 ? 6.926 -6.044 -25.285 1.00 95.44 208 THR A C 1
ATOM 1611 O O . THR A 1 208 ? 6.283 -5.497 -26.178 1.00 95.44 208 THR A O 1
ATOM 1614 N N . LEU A 1 209 ? 6.354 -6.455 -24.155 1.00 97.44 209 LEU A N 1
ATOM 1615 C CA . LEU A 1 209 ? 4.926 -6.373 -23.869 1.00 97.44 209 LEU A CA 1
ATOM 1616 C C . LEU A 1 209 ? 4.646 -5.484 -22.657 1.00 97.44 209 LEU A C 1
ATOM 1618 O O . LEU A 1 209 ? 5.407 -5.438 -21.686 1.00 97.44 209 LEU A O 1
ATOM 1622 N N . GLY A 1 210 ? 3.512 -4.789 -22.717 1.00 98.00 210 GLY A N 1
ATOM 1623 C CA . GLY A 1 210 ? 2.922 -4.098 -21.576 1.00 98.00 210 GLY A CA 1
ATOM 1624 C C . GLY A 1 210 ? 2.124 -5.061 -20.702 1.00 98.00 210 GLY A C 1
ATOM 1625 O O . GLY A 1 210 ? 1.864 -6.205 -21.087 1.00 98.00 210 GLY A O 1
ATOM 1626 N N . CYS A 1 211 ? 1.715 -4.586 -19.531 1.00 98.56 211 CYS A N 1
ATOM 1627 C CA . CYS A 1 211 ? 0.940 -5.387 -18.591 1.00 98.56 211 CYS A CA 1
ATOM 1628 C C . CYS A 1 211 ? 0.014 -4.537 -17.719 1.00 98.56 211 CYS A C 1
ATOM 1630 O O . CYS A 1 211 ? 0.189 -3.322 -17.601 1.00 98.56 211 CYS A O 1
ATOM 1632 N N . ILE A 1 212 ? -0.951 -5.194 -17.081 1.00 98.81 212 ILE A N 1
ATOM 1633 C CA . ILE A 1 212 ? -1.781 -4.622 -16.018 1.00 98.81 212 ILE A CA 1
ATOM 1634 C C . ILE A 1 212 ? -1.594 -5.482 -14.773 1.00 98.81 212 ILE A C 1
ATOM 1636 O O . ILE A 1 212 ? -1.723 -6.703 -14.840 1.00 98.81 212 ILE A O 1
ATOM 1640 N N . ILE A 1 213 ? -1.282 -4.831 -13.655 1.00 98.81 213 ILE A N 1
ATOM 1641 C CA . ILE A 1 213 ? -1.245 -5.448 -12.328 1.00 98.81 213 ILE A CA 1
ATOM 1642 C C . ILE A 1 213 ? -2.518 -5.039 -11.595 1.00 98.81 213 ILE A C 1
ATOM 1644 O O . ILE A 1 213 ? -2.804 -3.845 -11.519 1.00 98.81 213 ILE A O 1
ATOM 1648 N N . GLU A 1 214 ? -3.265 -6.000 -11.065 1.00 98.81 214 GLU A N 1
ATOM 1649 C CA . GLU A 1 214 ? -4.407 -5.735 -10.189 1.00 98.81 214 GLU A CA 1
ATOM 1650 C C . GLU A 1 214 ? -3.993 -5.975 -8.737 1.00 98.81 214 GLU A C 1
ATOM 1652 O O . GLU A 1 214 ? -3.301 -6.943 -8.423 1.00 98.81 214 GLU A O 1
ATOM 1657 N N . CYS A 1 215 ? -4.356 -5.043 -7.860 1.00 98.81 215 CYS A N 1
ATOM 1658 C CA . CYS A 1 215 ? -3.980 -5.029 -6.456 1.00 98.81 215 CYS A CA 1
ATOM 1659 C C . CYS A 1 215 ? -5.222 -4.827 -5.591 1.00 98.81 215 CYS A C 1
ATOM 1661 O O . CYS A 1 215 ? -6.037 -3.940 -5.860 1.00 98.81 215 CYS A O 1
ATOM 1663 N N . ALA A 1 216 ? -5.328 -5.638 -4.542 1.00 98.69 216 ALA A N 1
ATOM 1664 C CA . ALA A 1 216 ? -6.383 -5.574 -3.549 1.00 98.69 216 ALA A CA 1
ATOM 1665 C C . ALA A 1 216 ? -5.805 -5.274 -2.164 1.00 98.69 216 ALA A C 1
ATOM 1667 O O . ALA A 1 216 ? -4.780 -5.825 -1.757 1.00 98.69 216 ALA A O 1
ATOM 1668 N N . VAL A 1 217 ? -6.511 -4.428 -1.422 1.00 98.56 217 VAL A N 1
ATOM 1669 C CA . VAL A 1 217 ? -6.248 -4.109 -0.018 1.00 98.56 217 VAL A CA 1
ATOM 1670 C C . VAL A 1 217 ? -7.484 -4.523 0.768 1.00 98.56 217 VAL A C 1
ATOM 1672 O O . VAL A 1 217 ? -8.560 -3.950 0.596 1.00 98.56 217 VAL A O 1
ATOM 1675 N N . ILE A 1 218 ? -7.342 -5.515 1.638 1.00 96.44 218 ILE A N 1
ATOM 1676 C CA . ILE A 1 218 ? -8.436 -6.037 2.460 1.00 96.44 218 ILE A CA 1
ATOM 1677 C C . ILE A 1 218 ? -8.202 -5.694 3.927 1.00 96.44 218 ILE A C 1
ATOM 1679 O O . ILE A 1 218 ? -7.066 -5.696 4.393 1.00 96.44 218 ILE A O 1
ATOM 1683 N N . GLY A 1 219 ? -9.275 -5.404 4.664 1.00 89.81 219 GLY A N 1
ATOM 1684 C CA . GLY A 1 219 ? -9.183 -5.041 6.083 1.00 89.81 219 GLY A CA 1
ATOM 1685 C C . GLY A 1 219 ? -8.632 -3.636 6.342 1.00 89.81 219 GLY A C 1
ATOM 1686 O O . GLY A 1 219 ? -8.257 -3.332 7.469 1.00 89.81 219 GLY A O 1
ATOM 1687 N N . PHE A 1 220 ? -8.570 -2.774 5.322 1.00 90.88 220 PHE A N 1
ATOM 1688 C CA . PHE A 1 220 ? -8.160 -1.387 5.518 1.00 90.88 220 PHE A CA 1
ATOM 1689 C C . PHE A 1 220 ? -9.198 -0.632 6.370 1.00 90.88 220 PHE A C 1
ATOM 1691 O O . PHE A 1 220 ? -10.394 -0.723 6.071 1.00 90.88 220 PHE A O 1
ATOM 1698 N N . PRO A 1 221 ? -8.779 0.119 7.407 1.00 82.31 221 PRO A N 1
ATOM 1699 C CA . PRO A 1 221 ? -9.695 0.864 8.263 1.00 82.31 221 PRO A CA 1
ATOM 1700 C C . PRO A 1 221 ? -10.609 1.807 7.484 1.00 82.31 221 PRO A C 1
ATOM 1702 O O . PRO A 1 221 ? -10.165 2.490 6.559 1.00 82.31 221 PRO A O 1
ATOM 1705 N N . SER A 1 222 ? -11.879 1.890 7.882 1.00 84.38 222 SER A N 1
ATOM 1706 C CA . SER A 1 222 ? -12.821 2.882 7.350 1.00 84.38 222 SER A CA 1
ATOM 1707 C C . SER A 1 222 ? -12.541 4.277 7.921 1.00 84.38 222 SER A C 1
ATOM 1709 O O . SER A 1 222 ? -12.144 4.404 9.084 1.00 84.38 222 SER A O 1
ATOM 1711 N N . GLY A 1 223 ? -12.826 5.321 7.142 1.00 78.38 223 GLY A N 1
ATOM 1712 C CA . GLY A 1 223 ? -12.707 6.720 7.563 1.00 78.38 223 GLY A CA 1
ATOM 1713 C C . GLY A 1 223 ? -11.319 7.335 7.360 1.00 78.38 223 GLY A C 1
ATOM 1714 O O . GLY A 1 223 ? -11.053 8.420 7.875 1.00 78.38 223 GLY A O 1
ATOM 1715 N N . ILE A 1 224 ? -10.434 6.664 6.619 1.00 84.19 224 ILE A N 1
ATOM 1716 C CA . ILE A 1 224 ? -9.104 7.171 6.265 1.00 84.19 224 ILE A CA 1
ATOM 1717 C C . ILE A 1 224 ? -9.179 7.885 4.917 1.00 84.19 224 ILE A C 1
ATOM 1719 O O . ILE A 1 224 ? -9.846 7.409 4.007 1.00 84.19 224 ILE A O 1
ATOM 1723 N N . GLY A 1 225 ? -8.461 8.997 4.772 1.00 87.06 225 GLY A N 1
ATOM 1724 C CA . GLY A 1 225 ? -8.496 9.841 3.577 1.00 87.06 225 GLY A CA 1
ATOM 1725 C C . GLY A 1 225 ? -9.207 11.161 3.840 1.00 87.06 225 GLY A C 1
ATOM 1726 O O . GLY A 1 225 ? -9.369 11.564 4.992 1.00 87.06 225 GLY A O 1
ATOM 1727 N N . GLY A 1 226 ? -9.599 11.856 2.779 1.00 78.56 226 GLY A N 1
ATOM 1728 C CA . GLY A 1 226 ? -10.252 13.153 2.903 1.00 78.56 226 GLY A CA 1
ATOM 1729 C C . GLY A 1 226 ? -10.555 13.806 1.562 1.00 78.56 226 GLY A C 1
ATOM 1730 O O . GLY A 1 226 ? -10.300 13.249 0.496 1.00 78.56 226 GLY A O 1
ATOM 1731 N N . ALA A 1 227 ? -11.097 15.018 1.622 1.00 77.75 227 ALA A N 1
ATOM 1732 C CA . ALA A 1 227 ? -11.514 15.749 0.435 1.00 77.75 227 ALA A CA 1
ATOM 1733 C C . ALA A 1 227 ? -10.323 16.265 -0.397 1.00 77.75 227 ALA A C 1
ATOM 1735 O O . ALA A 1 227 ? -9.245 16.570 0.121 1.00 77.75 227 ALA A O 1
ATOM 1736 N N . TYR A 1 228 ? -10.551 16.441 -1.701 1.00 83.94 228 TYR A N 1
ATOM 1737 C CA . TYR A 1 228 ? -9.608 17.046 -2.649 1.00 83.94 228 TYR A CA 1
ATOM 1738 C C . TYR A 1 228 ? -8.212 16.390 -2.626 1.00 83.94 228 TYR A C 1
ATOM 1740 O O . TYR A 1 228 ? -8.027 15.292 -3.141 1.00 83.94 228 TYR A O 1
ATOM 1748 N N . PHE A 1 229 ? -7.213 17.055 -2.038 1.00 84.56 229 PHE A N 1
ATOM 1749 C CA . PHE A 1 229 ? -5.808 16.624 -2.031 1.00 84.56 229 PHE A CA 1
ATOM 1750 C C . PHE A 1 229 ? -5.474 15.609 -0.928 1.00 84.56 229 PHE A C 1
ATOM 1752 O O . PHE A 1 229 ? -4.314 15.197 -0.787 1.00 84.56 229 PHE A O 1
ATOM 1759 N N . GLU A 1 230 ? -6.471 15.237 -0.127 1.00 81.62 230 GLU A N 1
ATOM 1760 C CA . GLU A 1 230 ? -6.360 14.252 0.948 1.00 81.62 230 GLU A CA 1
ATOM 1761 C C . GLU A 1 230 ? -6.925 12.877 0.568 1.00 81.62 230 GLU A C 1
ATOM 1763 O O . GLU A 1 230 ? -6.788 11.936 1.349 1.00 81.62 230 GLU A O 1
ATOM 1768 N N . GLY A 1 231 ? -7.500 12.751 -0.634 1.00 92.88 231 GLY A N 1
ATOM 1769 C CA . GLY A 1 231 ? -8.124 11.520 -1.109 1.00 92.88 231 GLY A CA 1
ATOM 1770 C C . GLY A 1 231 ? -7.135 10.370 -1.297 1.00 92.88 231 GLY A C 1
ATOM 1771 O O . GLY A 1 231 ? -6.005 10.576 -1.761 1.00 92.88 231 GLY A O 1
ATOM 1772 N N . ILE A 1 232 ? -7.573 9.154 -0.958 1.00 96.44 232 ILE A N 1
ATOM 1773 C CA . ILE A 1 232 ? -6.774 7.926 -1.085 1.00 96.44 232 ILE A CA 1
ATOM 1774 C C . ILE A 1 232 ? -6.314 7.709 -2.530 1.00 96.44 232 ILE A C 1
ATOM 1776 O O . ILE A 1 232 ? -5.130 7.452 -2.753 1.00 96.44 232 ILE A O 1
ATOM 1780 N N . GLU A 1 233 ? -7.204 7.863 -3.512 1.00 97.44 233 GLU A N 1
ATOM 1781 C CA . GLU A 1 233 ? -6.911 7.643 -4.931 1.00 97.44 233 GLU A CA 1
ATOM 1782 C C . GLU A 1 233 ? -5.765 8.544 -5.389 1.00 97.44 233 GLU A C 1
ATOM 1784 O O . GLU A 1 233 ? -4.851 8.089 -6.073 1.00 97.44 233 GLU A O 1
ATOM 1789 N N . GLY A 1 234 ? -5.766 9.813 -4.965 1.00 96.44 234 GLY A N 1
ATOM 1790 C CA . GLY A 1 234 ? -4.717 10.775 -5.298 1.00 96.44 234 GLY A CA 1
ATOM 1791 C C . GLY A 1 234 ? -3.361 10.411 -4.688 1.00 96.44 234 GLY A C 1
ATOM 1792 O O . GLY A 1 234 ? -2.341 10.475 -5.375 1.00 96.44 234 GLY A O 1
ATOM 1793 N N . LYS A 1 235 ? -3.335 9.991 -3.415 1.00 95.12 235 LYS A N 1
ATOM 1794 C CA . LYS A 1 235 ? -2.097 9.588 -2.720 1.00 95.12 235 LYS A CA 1
ATOM 1795 C C . LYS A 1 235 ? -1.518 8.286 -3.258 1.00 95.12 235 LYS A C 1
ATOM 1797 O O . LYS A 1 235 ? -0.307 8.213 -3.479 1.00 95.12 235 LYS A O 1
ATOM 1802 N N . LEU A 1 236 ? -2.375 7.296 -3.504 1.00 97.75 236 LEU A N 1
ATOM 1803 C CA . LEU A 1 236 ? -1.988 6.056 -4.165 1.00 97.75 236 LEU A CA 1
ATOM 1804 C C . LEU A 1 236 ? -1.472 6.343 -5.570 1.00 97.75 236 LEU A C 1
ATOM 1806 O O . LEU A 1 236 ? -0.388 5.886 -5.912 1.00 97.75 236 LEU A O 1
ATOM 1810 N N . SER A 1 237 ? -2.188 7.150 -6.355 1.00 97.94 237 SER A N 1
ATOM 1811 C CA . SER A 1 237 ? -1.773 7.499 -7.716 1.00 97.94 237 SER A CA 1
ATOM 1812 C C . SER A 1 237 ? -0.394 8.151 -7.742 1.00 97.94 237 SER A C 1
ATOM 1814 O O . SER A 1 237 ? 0.444 7.726 -8.527 1.00 97.94 237 SER A O 1
ATOM 1816 N N . ASP A 1 238 ? -0.116 9.123 -6.869 1.00 96.38 238 ASP A N 1
ATOM 1817 C CA . ASP A 1 238 ? 1.201 9.773 -6.790 1.00 96.38 238 ASP A CA 1
ATOM 1818 C C . ASP A 1 238 ? 2.331 8.754 -6.548 1.00 96.38 238 ASP A C 1
ATOM 1820 O O . ASP A 1 238 ? 3.328 8.713 -7.274 1.00 96.38 238 ASP A O 1
ATOM 1824 N N . MET A 1 239 ? 2.134 7.845 -5.587 1.00 96.75 239 MET A N 1
ATOM 1825 C CA . MET A 1 239 ? 3.110 6.798 -5.283 1.00 96.75 239 MET A CA 1
ATOM 1826 C C . MET A 1 239 ? 3.230 5.761 -6.411 1.00 96.75 239 MET A C 1
ATOM 1828 O O . MET A 1 239 ? 4.334 5.325 -6.734 1.00 96.75 239 MET A O 1
ATOM 1832 N N . LEU A 1 240 ? 2.128 5.384 -7.058 1.00 98.25 240 LEU A N 1
ATOM 1833 C CA . LEU A 1 240 ? 2.116 4.412 -8.154 1.00 98.25 240 LEU A CA 1
ATOM 1834 C C . LEU A 1 240 ? 2.736 4.980 -9.436 1.00 98.25 240 LEU A C 1
ATOM 1836 O O . LEU A 1 240 ? 3.522 4.296 -10.085 1.00 98.25 240 LEU A O 1
ATOM 1840 N N . PHE A 1 241 ? 2.475 6.245 -9.776 1.00 97.69 241 PHE A N 1
ATOM 1841 C CA . PHE A 1 241 ? 3.119 6.924 -10.906 1.00 97.69 241 PHE A CA 1
ATOM 1842 C C . PHE A 1 241 ? 4.612 7.198 -10.673 1.00 97.69 241 PHE A C 1
ATOM 1844 O O . PHE A 1 241 ? 5.337 7.464 -11.634 1.00 97.69 241 PHE A O 1
ATOM 1851 N N . SER A 1 242 ? 5.102 7.078 -9.432 1.00 94.75 242 SER A N 1
ATOM 1852 C CA . SER A 1 242 ? 6.544 7.070 -9.152 1.00 94.75 242 SER A CA 1
ATOM 1853 C C . SER A 1 242 ? 7.243 5.798 -9.656 1.00 94.75 242 SER A C 1
ATOM 1855 O O . SER A 1 242 ? 8.460 5.800 -9.868 1.00 94.75 242 SER A O 1
ATOM 1857 N N . ILE A 1 243 ? 6.490 4.718 -9.901 1.00 96.31 243 ILE A N 1
ATOM 1858 C CA . ILE A 1 243 ? 7.021 3.474 -10.453 1.00 96.31 243 ILE A CA 1
ATOM 1859 C C . ILE A 1 243 ? 7.303 3.675 -11.953 1.00 96.31 243 ILE A C 1
ATOM 1861 O O . ILE A 1 243 ? 6.402 4.028 -12.722 1.00 96.31 243 ILE A O 1
ATOM 1865 N N . PRO A 1 244 ? 8.536 3.412 -12.429 1.00 93.56 244 PRO A N 1
ATOM 1866 C CA . PRO A 1 244 ? 8.848 3.545 -13.845 1.00 93.56 244 PRO A CA 1
ATOM 1867 C C . PRO A 1 244 ? 7.941 2.682 -14.731 1.00 93.56 244 PRO A C 1
ATOM 1869 O O . PRO A 1 244 ? 7.620 1.547 -14.394 1.00 93.56 244 PRO A O 1
ATOM 1872 N N . ALA A 1 245 ? 7.600 3.219 -15.905 1.00 95.31 245 ALA A N 1
ATOM 1873 C CA . ALA A 1 245 ? 6.716 2.622 -16.912 1.00 95.31 245 ALA A CA 1
ATOM 1874 C C . ALA A 1 245 ? 5.210 2.589 -16.587 1.00 95.31 245 ALA A C 1
ATOM 1876 O O . ALA A 1 245 ? 4.440 2.246 -17.486 1.00 95.31 245 ALA A O 1
ATOM 1877 N N . VAL A 1 246 ? 4.760 3.029 -15.407 1.00 98.25 246 VAL A N 1
ATOM 1878 C CA . VAL A 1 246 ? 3.322 3.230 -15.155 1.00 98.25 246 VAL A CA 1
ATOM 1879 C C . VAL A 1 246 ? 2.774 4.341 -16.054 1.00 98.25 246 VAL A C 1
ATOM 1881 O O . VAL A 1 246 ? 3.389 5.400 -16.216 1.00 98.25 246 VAL A O 1
ATOM 1884 N N . LYS A 1 247 ? 1.622 4.086 -16.682 1.00 98.06 247 LYS A N 1
ATOM 1885 C CA . LYS A 1 247 ? 0.919 5.022 -17.576 1.00 98.06 247 LYS A CA 1
ATOM 1886 C C . LYS A 1 247 ? -0.562 5.199 -17.249 1.00 98.06 247 LYS A C 1
ATOM 1888 O O . LYS A 1 247 ? -1.156 6.129 -17.782 1.00 98.06 247 LYS A O 1
ATOM 1893 N N . GLY A 1 248 ? -1.123 4.370 -16.375 1.00 98.44 248 GLY A N 1
ATOM 1894 C CA . GLY A 1 248 ? -2.495 4.499 -15.903 1.00 98.44 248 GLY A CA 1
ATOM 1895 C C . GLY A 1 248 ? -2.668 3.826 -14.549 1.00 98.44 248 GLY A C 1
ATOM 1896 O O . GLY A 1 248 ? -2.010 2.824 -14.267 1.00 98.44 248 GLY A O 1
ATOM 1897 N N . VAL A 1 249 ? -3.544 4.398 -13.735 1.00 98.50 249 VAL A N 1
ATOM 1898 C CA . VAL A 1 249 ? -4.031 3.826 -12.481 1.00 98.50 249 VAL A CA 1
ATOM 1899 C C . VAL A 1 249 ? -5.545 3.956 -12.522 1.00 98.50 249 VAL A C 1
ATOM 1901 O O . VAL A 1 249 ? -6.050 5.000 -12.936 1.00 98.50 249 VAL A O 1
ATOM 1904 N N . ASP A 1 250 ? -6.238 2.895 -12.143 1.00 97.62 250 ASP A N 1
ATOM 1905 C CA . ASP A 1 250 ? -7.691 2.808 -12.178 1.00 97.62 250 ASP A CA 1
ATOM 1906 C C . ASP A 1 250 ? -8.202 2.183 -10.877 1.00 97.62 250 ASP A C 1
ATOM 1908 O O . ASP A 1 250 ? -7.543 1.280 -10.365 1.00 97.62 250 ASP A O 1
ATOM 1912 N N . PHE A 1 251 ? -9.328 2.650 -10.330 1.00 98.38 251 PHE A N 1
ATOM 1913 C CA . PHE A 1 251 ? -9.846 2.219 -9.020 1.00 98.38 251 PHE A CA 1
ATOM 1914 C C . PHE A 1 251 ? -11.274 1.683 -9.131 1.00 98.38 251 PHE A C 1
ATOM 1916 O O . PHE A 1 251 ? -12.117 2.306 -9.774 1.00 98.38 251 PHE A O 1
ATOM 1923 N N . GLY A 1 252 ? -11.560 0.548 -8.485 1.00 97.31 252 GLY A N 1
ATOM 1924 C CA . GLY A 1 252 ? -12.878 -0.094 -8.551 1.00 97.31 252 GLY A CA 1
ATOM 1925 C C . GLY A 1 252 ? -13.304 -0.432 -9.985 1.00 97.31 252 GLY A C 1
ATOM 1926 O O . GLY A 1 252 ? -12.537 -1.027 -10.744 1.00 97.31 252 GLY A O 1
ATOM 1927 N N . ALA A 1 253 ? -14.522 -0.028 -10.361 1.00 97.06 253 ALA A N 1
ATOM 1928 C CA . ALA A 1 253 ? -15.034 -0.104 -11.733 1.00 97.06 253 ALA A CA 1
ATOM 1929 C C . ALA A 1 253 ? -14.288 0.843 -12.689 1.00 97.06 253 ALA A C 1
ATOM 1931 O O . ALA A 1 253 ? -14.253 0.615 -13.897 1.00 97.06 253 ALA A O 1
ATOM 1932 N N . GLY A 1 254 ? -13.669 1.895 -12.155 1.00 95.94 254 GLY A N 1
ATOM 1933 C CA . GLY A 1 254 ? -12.660 2.643 -12.876 1.00 95.94 254 GLY A CA 1
ATOM 1934 C C . GLY A 1 254 ? -13.151 3.303 -14.161 1.00 95.94 254 GLY A C 1
ATOM 1935 O O . GLY A 1 254 ? -14.219 3.920 -14.195 1.00 95.94 254 GLY A O 1
ATOM 1936 N N . PHE A 1 255 ? -12.404 3.150 -15.255 1.00 96.81 255 PHE A N 1
ATOM 1937 C CA . PHE A 1 255 ? -12.813 3.668 -16.563 1.00 96.81 255 PHE A CA 1
ATOM 1938 C C . PHE A 1 255 ? -14.123 3.044 -17.070 1.00 96.81 255 PHE A C 1
ATOM 1940 O O . PHE A 1 255 ? -14.847 3.699 -17.825 1.00 96.81 255 PHE A O 1
ATOM 1947 N N . GLU A 1 256 ? -14.476 1.825 -16.646 1.00 96.81 256 GLU A N 1
ATOM 1948 C CA . GLU A 1 256 ? -15.733 1.169 -17.035 1.00 96.81 256 GLU A CA 1
ATOM 1949 C C . GLU A 1 256 ? -16.956 1.887 -16.444 1.00 96.81 256 GLU A C 1
ATOM 1951 O O . GLU A 1 256 ? -18.016 1.918 -17.076 1.00 96.81 256 GLU A O 1
ATOM 1956 N N . ALA A 1 257 ? -16.797 2.573 -15.304 1.00 96.94 257 ALA A N 1
ATOM 1957 C CA . ALA A 1 257 ? -17.855 3.379 -14.694 1.00 96.94 257 ALA A CA 1
ATOM 1958 C C . ALA A 1 257 ? -18.361 4.497 -15.626 1.00 96.94 257 ALA A C 1
ATOM 1960 O O . ALA A 1 257 ? -19.522 4.896 -15.541 1.00 96.94 257 ALA A O 1
ATOM 1961 N N . SER A 1 258 ? -17.531 4.971 -16.569 1.00 97.31 258 SER A N 1
ATOM 1962 C CA . SER A 1 258 ? -17.916 6.010 -17.541 1.00 97.31 258 SER A CA 1
ATOM 1963 C C . SER A 1 258 ? -19.055 5.594 -18.481 1.00 97.31 258 SER A C 1
ATOM 1965 O O . SER A 1 258 ? -19.741 6.454 -19.036 1.00 97.31 258 SER A O 1
ATOM 1967 N N . ALA A 1 259 ? -19.281 4.287 -18.638 1.00 97.56 259 ALA A N 1
ATOM 1968 C CA . ALA A 1 259 ? -20.363 3.727 -19.441 1.00 97.56 259 ALA A CA 1
ATOM 1969 C C . ALA A 1 259 ? -21.592 3.314 -18.604 1.00 97.56 259 ALA A C 1
ATOM 1971 O O . ALA A 1 259 ? -22.595 2.869 -19.168 1.00 97.56 259 ALA A O 1
ATOM 1972 N N . MET A 1 260 ? -21.539 3.446 -17.274 1.00 97.81 260 MET A N 1
ATOM 1973 C CA . MET A 1 260 ? -22.601 3.013 -16.365 1.00 97.81 260 MET A CA 1
ATOM 1974 C C . MET A 1 260 ? -23.621 4.122 -16.081 1.00 97.81 260 MET A C 1
ATOM 1976 O O . MET A 1 260 ? -23.304 5.309 -16.020 1.00 97.81 260 MET A O 1
ATOM 1980 N N . LYS A 1 261 ? -24.877 3.736 -15.824 1.00 98.31 261 LYS A N 1
ATOM 1981 C CA . LYS A 1 261 ? -25.855 4.629 -15.180 1.00 98.31 261 LYS A CA 1
ATOM 1982 C C . LYS A 1 261 ? -25.566 4.711 -13.683 1.00 98.31 261 LYS A C 1
ATOM 1984 O O . LYS A 1 261 ? -25.137 3.730 -13.085 1.00 98.31 261 LYS A O 1
ATOM 1989 N N . GLY A 1 262 ? -25.930 5.823 -13.043 1.00 97.56 262 GLY A N 1
ATOM 1990 C CA . GLY A 1 262 ? -25.775 5.974 -11.588 1.00 97.56 262 GLY A CA 1
ATOM 1991 C C . GLY A 1 262 ? -26.425 4.840 -10.783 1.00 97.56 262 GLY A C 1
ATOM 1992 O O . GLY A 1 262 ? -25.821 4.322 -9.858 1.00 97.56 262 GLY A O 1
ATOM 1993 N N . SER A 1 263 ? -27.601 4.352 -11.194 1.00 97.12 263 SER A N 1
ATOM 1994 C CA . SER A 1 263 ? -28.267 3.216 -10.534 1.00 97.12 263 SER A CA 1
ATOM 1995 C C . SER A 1 263 ? -27.531 1.877 -10.667 1.00 97.12 263 SER A C 1
ATOM 1997 O O . SER A 1 263 ? -27.873 0.942 -9.958 1.00 97.12 263 SER A O 1
ATOM 1999 N N . GLN A 1 264 ? -26.599 1.759 -11.615 1.00 97.00 264 GLN A N 1
ATOM 2000 C CA . GLN A 1 264 ? -25.763 0.571 -11.818 1.00 97.00 264 GLN A CA 1
ATOM 2001 C C . GLN A 1 264 ? -24.413 0.711 -11.110 1.00 97.00 264 GLN A C 1
ATOM 2003 O O . GLN A 1 264 ? -23.872 -0.284 -10.649 1.00 97.00 264 GLN A O 1
ATOM 2008 N N . ASN A 1 265 ? -23.881 1.936 -11.045 1.00 97.75 265 ASN A N 1
ATOM 2009 C CA . ASN A 1 265 ? -22.589 2.221 -10.429 1.00 97.75 265 ASN A CA 1
ATOM 2010 C C . ASN A 1 265 ? -22.672 2.360 -8.903 1.00 97.75 265 ASN A C 1
ATOM 2012 O O . ASN A 1 265 ? -21.716 2.040 -8.209 1.00 97.75 265 ASN A O 1
ATOM 2016 N N . ASN A 1 266 ? -23.785 2.867 -8.369 1.00 97.81 266 ASN A N 1
ATOM 2017 C CA . ASN A 1 266 ? -23.949 3.027 -6.927 1.00 97.81 266 ASN A CA 1
ATOM 2018 C C . ASN A 1 266 ? -23.871 1.669 -6.225 1.00 97.81 266 ASN A C 1
ATOM 2020 O O . ASN A 1 266 ? -24.587 0.752 -6.614 1.00 97.81 266 ASN A O 1
ATOM 2024 N N . ASP A 1 267 ? -23.072 1.591 -5.162 1.00 97.56 267 ASP A N 1
ATOM 2025 C CA . ASP A 1 267 ? -22.947 0.406 -4.318 1.00 97.56 267 ASP A CA 1
ATOM 2026 C C . ASP A 1 267 ? -23.969 0.465 -3.164 1.00 97.56 267 ASP A C 1
ATOM 2028 O O . ASP A 1 267 ? -23.827 1.313 -2.276 1.00 97.56 267 ASP A O 1
ATOM 2032 N N . PRO A 1 268 ? -25.028 -0.372 -3.146 1.00 96.81 268 PRO A N 1
ATOM 2033 C CA . PRO A 1 268 ? -26.003 -0.371 -2.057 1.00 96.81 268 PRO A CA 1
ATOM 2034 C C . PRO A 1 268 ? -25.381 -0.857 -0.746 1.00 96.81 268 PRO A C 1
ATOM 2036 O O . PRO A 1 268 ? -24.600 -1.808 -0.740 1.00 96.81 268 PRO A O 1
ATOM 2039 N N . PHE A 1 269 ? -25.756 -0.237 0.374 1.00 95.19 269 PHE A N 1
ATOM 2040 C CA . PHE A 1 269 ? -25.256 -0.614 1.695 1.00 95.19 269 PHE A CA 1
ATOM 2041 C C . PHE A 1 269 ? -26.237 -1.499 2.456 1.00 95.19 269 PHE A C 1
ATOM 2043 O O . PHE A 1 269 ? -27.444 -1.257 2.463 1.00 95.19 269 PHE A O 1
ATOM 2050 N N . PHE A 1 270 ? -25.694 -2.462 3.191 1.00 92.44 270 PHE A N 1
ATOM 2051 C CA . PHE A 1 270 ? -26.436 -3.335 4.088 1.00 92.44 270 PHE A CA 1
ATOM 2052 C C . PHE A 1 270 ? -25.636 -3.608 5.366 1.00 92.44 270 PHE A C 1
ATOM 2054 O O . PHE A 1 270 ? -24.461 -3.255 5.485 1.00 92.44 270 PHE A O 1
ATOM 2061 N N . ILE A 1 271 ? -26.283 -4.229 6.353 1.00 85.50 271 ILE A N 1
ATOM 2062 C CA . ILE A 1 271 ? -25.643 -4.607 7.615 1.00 85.50 271 ILE A CA 1
ATOM 2063 C C . ILE A 1 271 ? -25.333 -6.108 7.581 1.00 85.50 271 ILE A C 1
ATOM 2065 O O . ILE A 1 271 ? -26.251 -6.927 7.553 1.00 85.50 271 ILE A O 1
ATOM 2069 N N . LYS A 1 272 ? -24.047 -6.474 7.643 1.00 80.06 272 LYS A N 1
ATOM 2070 C CA . LYS A 1 272 ? -23.561 -7.860 7.785 1.00 80.06 272 LYS A CA 1
ATOM 2071 C C . LYS A 1 272 ? -22.853 -7.996 9.127 1.00 80.06 272 LYS A C 1
ATOM 2073 O O . LYS A 1 272 ? -21.863 -7.314 9.372 1.00 80.06 272 LYS A O 1
ATOM 2078 N N . GLU A 1 273 ? -23.378 -8.827 10.029 1.00 78.31 273 GLU A N 1
ATOM 2079 C CA . GLU A 1 273 ? -22.780 -9.066 11.362 1.00 78.31 273 GLU A CA 1
ATOM 2080 C C . GLU A 1 273 ? -22.541 -7.766 12.173 1.00 78.31 273 GLU A C 1
ATOM 2082 O O . GLU A 1 273 ? -21.571 -7.613 12.923 1.00 78.31 273 GLU A O 1
ATOM 2087 N N . GLY A 1 274 ? -23.427 -6.779 11.996 1.00 69.44 274 GLY A N 1
ATOM 2088 C CA . GLY A 1 274 ? -23.341 -5.450 12.612 1.00 69.44 274 GLY A CA 1
ATOM 2089 C C . GLY A 1 274 ? -22.294 -4.513 11.989 1.00 69.44 274 GLY A C 1
ATOM 2090 O O . GLY A 1 274 ? -21.969 -3.490 12.591 1.00 69.44 274 GLY A O 1
ATOM 2091 N N . LYS A 1 275 ? -21.681 -4.875 10.857 1.00 69.06 275 LYS A N 1
ATOM 2092 C CA . LYS A 1 275 ? -20.794 -4.004 10.073 1.00 69.06 275 LYS A CA 1
ATOM 2093 C C . LYS A 1 275 ? -21.556 -3.478 8.862 1.00 69.06 275 LYS A C 1
ATOM 2095 O O . LYS A 1 275 ? -22.338 -4.218 8.265 1.00 69.06 275 LYS A O 1
ATOM 2100 N N . ILE A 1 276 ? -21.315 -2.219 8.507 1.00 80.25 276 ILE A N 1
ATOM 2101 C CA . ILE A 1 276 ? -21.772 -1.676 7.227 1.00 80.25 276 ILE A CA 1
ATOM 2102 C C . ILE A 1 276 ? -20.937 -2.348 6.137 1.00 80.25 276 ILE A C 1
ATOM 2104 O O . ILE A 1 276 ? -19.710 -2.366 6.220 1.00 80.25 276 ILE A O 1
ATOM 2108 N N . ALA A 1 277 ? -21.613 -2.932 5.158 1.00 86.88 277 ALA A N 1
ATOM 2109 C CA . ALA A 1 277 ? -21.020 -3.566 3.993 1.00 86.88 277 ALA A CA 1
ATOM 2110 C C . ALA A 1 277 ? -21.724 -3.064 2.730 1.00 86.88 277 ALA A C 1
ATOM 2112 O O . ALA A 1 277 ? -22.843 -2.553 2.803 1.00 86.88 277 ALA A O 1
ATOM 2113 N N . ALA A 1 278 ? -21.068 -3.214 1.585 1.00 92.56 278 ALA A N 1
ATOM 2114 C CA . ALA A 1 278 ? -21.620 -2.868 0.284 1.00 92.56 278 ALA A CA 1
ATOM 2115 C C . ALA A 1 278 ? -21.955 -4.141 -0.513 1.00 92.56 278 ALA A C 1
ATOM 2117 O O . ALA A 1 278 ? -21.188 -5.105 -0.489 1.00 92.56 278 ALA A O 1
ATOM 2118 N N . GLU A 1 279 ? -23.120 -4.176 -1.168 1.00 93.75 279 GLU A N 1
ATOM 2119 C CA . GLU A 1 279 ? -23.570 -5.327 -1.974 1.00 93.75 279 GLU A CA 1
ATOM 2120 C C . GLU A 1 279 ? -22.702 -5.523 -3.225 1.00 93.75 279 GLU A C 1
ATOM 2122 O O . GLU A 1 279 ? -22.454 -6.652 -3.646 1.00 93.75 279 GLU A O 1
ATOM 2127 N N . THR A 1 280 ? -22.209 -4.419 -3.784 1.00 96.69 280 THR A N 1
ATOM 2128 C CA . THR A 1 280 ? -21.223 -4.351 -4.869 1.00 96.69 280 THR A CA 1
ATOM 2129 C C . THR A 1 280 ? -20.056 -3.456 -4.445 1.00 96.69 280 THR A C 1
ATOM 2131 O O . THR A 1 280 ? -20.112 -2.821 -3.393 1.00 96.69 280 THR A O 1
ATOM 2134 N N . ASN A 1 281 ? -18.981 -3.411 -5.237 1.00 97.50 281 ASN A N 1
ATOM 2135 C CA . ASN A 1 281 ? -17.811 -2.581 -4.935 1.00 97.50 281 ASN A CA 1
ATOM 2136 C C . ASN A 1 281 ? -17.271 -1.856 -6.181 1.00 97.50 281 ASN A C 1
ATOM 2138 O O . ASN A 1 281 ? -16.076 -1.898 -6.482 1.00 97.50 281 ASN A O 1
ATOM 2142 N N . ASN A 1 282 ? -18.157 -1.195 -6.928 1.00 98.00 282 ASN A N 1
ATOM 2143 C CA . ASN A 1 282 ? -17.796 -0.359 -8.076 1.00 98.00 282 ASN A CA 1
ATOM 2144 C C . ASN A 1 282 ? -16.936 0.841 -7.656 1.00 98.00 282 ASN A C 1
ATOM 2146 O O . ASN A 1 282 ? -16.077 1.285 -8.413 1.00 98.00 282 ASN A O 1
ATOM 2150 N N . SER A 1 283 ? -17.131 1.342 -6.436 1.00 97.12 283 SER A N 1
ATOM 2151 C CA . SER A 1 283 ? -16.294 2.376 -5.820 1.00 97.12 283 SER A CA 1
ATOM 2152 C C . SER A 1 283 ? -14.859 1.921 -5.537 1.00 97.12 283 SER A C 1
ATOM 2154 O O . SER A 1 283 ? -13.987 2.754 -5.307 1.00 97.12 283 SER A O 1
ATOM 2156 N N . GLY A 1 284 ? -14.592 0.609 -5.535 1.00 97.38 284 GLY A N 1
ATOM 2157 C CA . GLY A 1 284 ? -13.280 0.070 -5.185 1.00 97.38 284 GLY A CA 1
ATOM 2158 C C . GLY A 1 284 ? -12.869 0.442 -3.764 1.00 97.38 284 GLY A C 1
ATOM 2159 O O . GLY A 1 284 ? -11.714 0.790 -3.545 1.00 97.38 284 GLY A O 1
ATOM 2160 N N . GLY A 1 285 ? -13.819 0.434 -2.825 1.00 96.81 285 GLY A N 1
ATOM 2161 C CA . GLY A 1 285 ? -13.599 0.667 -1.399 1.00 96.81 285 GLY A CA 1
ATOM 2162 C C . GLY A 1 285 ? -13.383 2.124 -0.997 1.00 96.81 285 GLY A C 1
ATOM 2163 O O . GLY A 1 285 ? -13.164 2.385 0.192 1.00 96.81 285 GLY A O 1
ATOM 2164 N N . ILE A 1 286 ? -13.458 3.064 -1.945 1.00 97.44 286 ILE A N 1
ATOM 2165 C CA . ILE A 1 286 ? -13.196 4.486 -1.714 1.00 97.44 286 ILE A CA 1
ATOM 2166 C C . ILE A 1 286 ? -14.373 5.330 -2.215 1.00 97.44 286 ILE A C 1
ATOM 2168 O O . ILE A 1 286 ? -14.763 5.261 -3.376 1.00 97.44 286 ILE A O 1
ATOM 2172 N N . LEU A 1 287 ? -14.935 6.167 -1.341 1.00 95.44 287 LEU A N 1
ATOM 2173 C CA . LEU A 1 287 ? -15.981 7.128 -1.692 1.00 95.44 287 LEU A CA 1
ATOM 2174 C C . LEU A 1 287 ? -15.601 8.520 -1.195 1.00 95.44 287 LEU A C 1
ATOM 2176 O O . LEU A 1 287 ? -15.286 8.715 -0.024 1.00 95.44 287 LEU A O 1
ATOM 2180 N N . GLY A 1 288 ? -15.624 9.503 -2.098 1.00 92.50 288 GLY A N 1
ATOM 2181 C CA . GLY A 1 288 ? -15.258 10.885 -1.770 1.00 92.50 288 GLY A CA 1
ATOM 2182 C C . GLY A 1 288 ? -13.810 11.046 -1.291 1.00 92.50 288 GLY A C 1
ATOM 2183 O O . GLY A 1 288 ? -13.530 11.959 -0.519 1.00 92.50 288 GLY A O 1
ATOM 2184 N N . GLY A 1 289 ? -12.903 10.156 -1.711 1.00 94.19 289 GLY A N 1
ATOM 2185 C CA . GLY A 1 289 ? -11.520 10.133 -1.240 1.00 94.19 289 GLY A CA 1
ATOM 2186 C C . GLY A 1 289 ? -11.294 9.395 0.080 1.00 94.19 289 GLY A C 1
ATOM 2187 O O . GLY A 1 289 ? -10.170 9.419 0.586 1.00 94.19 289 GLY A O 1
ATOM 2188 N N . ILE A 1 290 ? -12.330 8.768 0.650 1.00 91.19 290 ILE A N 1
ATOM 2189 C CA . ILE A 1 290 ? -12.321 8.172 1.991 1.00 91.19 290 ILE A CA 1
ATOM 2190 C C . ILE A 1 290 ? -12.612 6.670 1.915 1.00 91.19 290 ILE A C 1
ATOM 2192 O O . ILE A 1 290 ? -13.518 6.238 1.201 1.00 91.19 290 ILE A O 1
ATOM 2196 N N . SER A 1 291 ? -11.867 5.865 2.672 1.00 93.00 291 SER A N 1
ATOM 2197 C CA . SER A 1 291 ? -12.100 4.424 2.774 1.00 93.00 291 SER A CA 1
ATOM 2198 C C . SER A 1 291 ? -13.415 4.111 3.490 1.00 93.00 291 SER A C 1
ATOM 2200 O O . SER A 1 291 ? -13.710 4.657 4.554 1.00 93.00 291 SER A O 1
ATOM 2202 N N . ILE A 1 292 ? -14.183 3.163 2.954 1.00 90.12 292 ILE A N 1
ATOM 2203 C CA . ILE A 1 292 ? -15.474 2.744 3.537 1.00 90.12 292 ILE A CA 1
ATOM 2204 C C . ILE A 1 292 ? -15.436 1.353 4.188 1.00 90.12 292 ILE A C 1
ATOM 2206 O O . ILE A 1 292 ? -16.465 0.841 4.613 1.00 90.12 292 ILE A O 1
ATOM 2210 N N . GLY A 1 293 ? -14.254 0.736 4.275 1.00 87.31 293 GLY A N 1
ATOM 2211 C CA . GLY A 1 293 ? -14.046 -0.592 4.870 1.00 87.31 293 GLY A CA 1
ATOM 2212 C C . GLY A 1 293 ? -14.275 -1.774 3.918 1.00 87.31 293 GLY A C 1
ATOM 2213 O O . GLY A 1 293 ? -13.895 -2.896 4.250 1.00 87.31 293 GLY A O 1
ATOM 2214 N N . SER A 1 294 ? -14.836 -1.532 2.728 1.00 94.44 294 SER A N 1
ATOM 2215 C CA . SER A 1 294 ? -14.822 -2.496 1.615 1.00 94.44 294 SER A CA 1
ATOM 2216 C C . SER A 1 294 ? -13.408 -2.609 1.019 1.00 94.44 294 SER A C 1
ATOM 2218 O O . SER A 1 294 ? -12.605 -1.689 1.210 1.00 94.44 294 SER A O 1
ATOM 2220 N N . PRO A 1 295 ? -13.071 -3.704 0.307 1.00 97.50 295 PRO A N 1
ATOM 2221 C CA . PRO A 1 295 ? -11.749 -3.864 -0.291 1.00 97.50 295 PRO A CA 1
ATOM 2222 C C . PRO A 1 295 ? -11.374 -2.687 -1.191 1.00 97.50 295 PRO A C 1
ATOM 2224 O O . PRO A 1 295 ? -12.175 -2.285 -2.037 1.00 97.50 295 PRO A O 1
ATOM 2227 N N . ILE A 1 296 ? -10.155 -2.162 -1.040 1.00 98.62 296 ILE A N 1
ATOM 2228 C CA . ILE A 1 296 ? -9.636 -1.178 -1.991 1.00 98.62 296 ILE A CA 1
ATOM 2229 C C . ILE A 1 296 ? -9.066 -1.927 -3.185 1.00 98.62 296 ILE A C 1
ATOM 2231 O O . ILE A 1 296 ? -8.184 -2.769 -3.018 1.00 98.62 296 ILE A O 1
ATOM 2235 N N . LEU A 1 297 ? -9.570 -1.615 -4.375 1.00 98.50 297 LEU A N 1
ATOM 2236 C CA . LEU A 1 297 ? -9.194 -2.284 -5.618 1.00 98.50 297 LEU A CA 1
ATOM 2237 C C . LEU A 1 297 ? -8.597 -1.291 -6.589 1.00 98.50 297 LEU A C 1
ATOM 2239 O O . LEU A 1 297 ? -9.182 -0.235 -6.839 1.00 98.50 297 LEU A O 1
ATOM 2243 N N . MET A 1 298 ? -7.458 -1.656 -7.165 1.00 98.44 298 MET A N 1
ATOM 2244 C CA . MET A 1 298 ? -6.815 -0.842 -8.181 1.00 98.44 298 MET A CA 1
ATOM 2245 C C . MET A 1 298 ? -6.115 -1.669 -9.249 1.00 98.44 298 MET A C 1
ATOM 2247 O O . MET A 1 298 ? -5.531 -2.717 -8.974 1.00 98.44 298 MET A O 1
ATOM 2251 N N . LYS A 1 299 ? -6.113 -1.135 -10.467 1.00 98.75 299 LYS A N 1
ATOM 2252 C CA . LYS A 1 299 ? -5.392 -1.661 -11.624 1.00 98.75 299 LYS A CA 1
ATOM 2253 C C . LYS A 1 299 ? -4.306 -0.667 -12.015 1.00 98.75 299 LYS A C 1
ATOM 2255 O O . LYS A 1 299 ? -4.553 0.531 -12.126 1.00 98.75 299 LYS A O 1
ATOM 2260 N N . VAL A 1 300 ? -3.095 -1.162 -12.245 1.00 98.88 300 VAL A N 1
ATOM 2261 C CA . VAL A 1 300 ? -1.922 -0.352 -12.588 1.00 98.88 300 VAL A CA 1
ATOM 2262 C C . VAL A 1 300 ? -1.405 -0.789 -13.950 1.00 98.88 300 VAL A C 1
ATOM 2264 O O . VAL A 1 300 ? -0.925 -1.912 -14.119 1.00 98.88 300 VAL A O 1
ATOM 2267 N N . ALA A 1 301 ? -1.513 0.102 -14.933 1.00 98.75 301 ALA A N 1
ATOM 2268 C CA . ALA A 1 301 ? -1.127 -0.157 -16.311 1.00 98.75 301 ALA A CA 1
ATOM 2269 C C . ALA A 1 301 ? 0.328 0.251 -16.560 1.00 98.75 301 ALA A C 1
ATOM 2271 O O . ALA A 1 301 ? 0.706 1.418 -16.404 1.00 98.75 301 ALA A O 1
ATOM 2272 N N . PHE A 1 302 ? 1.126 -0.707 -17.021 1.00 98.56 302 PHE A N 1
ATOM 2273 C CA . PHE A 1 302 ? 2.515 -0.519 -17.414 1.00 98.56 302 PHE A CA 1
ATOM 2274 C C . PHE A 1 302 ? 2.638 -0.586 -18.930 1.00 98.56 302 PHE A C 1
ATOM 2276 O O . PHE A 1 302 ? 2.186 -1.537 -19.574 1.00 98.56 302 PHE A O 1
ATOM 2283 N N . LYS A 1 303 ? 3.309 0.407 -19.514 1.00 97.50 303 LYS A N 1
ATOM 2284 C CA . LYS A 1 303 ? 3.701 0.325 -20.924 1.00 97.50 303 LYS A CA 1
ATOM 2285 C C . LYS A 1 303 ? 4.805 -0.725 -21.131 1.00 97.50 303 LYS A C 1
ATOM 2287 O O . LYS A 1 303 ? 5.541 -1.014 -20.182 1.00 97.50 303 LYS A O 1
ATOM 2292 N N . PRO A 1 304 ? 5.004 -1.211 -22.369 1.00 95.81 304 PRO A N 1
ATOM 2293 C CA . PRO A 1 304 ? 6.143 -2.061 -22.686 1.00 95.81 304 PRO A CA 1
ATOM 2294 C C . PRO A 1 304 ? 7.488 -1.395 -22.325 1.00 95.81 304 PRO A C 1
ATOM 2296 O O . PRO A 1 304 ? 7.659 -0.181 -22.547 1.00 95.81 304 PRO A O 1
ATOM 2299 N N . PRO A 1 305 ? 8.456 -2.143 -21.757 1.00 92.00 305 PRO A N 1
ATOM 2300 C CA . PRO A 1 305 ? 9.802 -1.630 -21.532 1.00 92.00 305 PRO A CA 1
ATOM 2301 C C . PRO A 1 305 ? 10.431 -1.115 -22.833 1.00 92.00 305 PRO A C 1
ATOM 2303 O O . PRO A 1 305 ? 10.511 -1.798 -23.838 1.00 92.00 305 PRO A O 1
ATOM 2306 N N . SER A 1 306 ? 10.916 0.126 -22.828 1.00 89.44 306 SER A N 1
ATOM 2307 C CA . SER A 1 306 ? 11.229 0.829 -24.087 1.00 89.44 306 SER A CA 1
ATOM 2308 C C . SER A 1 306 ? 12.567 0.443 -24.738 1.00 89.44 306 SER A C 1
ATOM 2310 O O . SER A 1 306 ? 12.899 0.926 -25.816 1.00 89.44 306 SER A O 1
ATOM 2312 N N . SER A 1 307 ? 13.369 -0.397 -24.079 1.00 85.25 307 SER A N 1
ATOM 2313 C CA . SER A 1 307 ? 14.623 -0.910 -24.637 1.00 85.25 307 SER A CA 1
ATOM 2314 C C . SER A 1 307 ? 14.375 -2.251 -25.323 1.00 85.25 307 SER A C 1
ATOM 2316 O O . SER A 1 307 ? 14.449 -3.292 -24.679 1.00 85.25 307 SER A O 1
ATOM 2318 N N . VAL A 1 308 ? 14.081 -2.191 -26.621 1.00 88.69 308 VAL A N 1
ATOM 2319 C CA . VAL A 1 308 ? 13.871 -3.354 -27.496 1.00 88.69 308 VAL A CA 1
ATOM 2320 C C . VAL A 1 308 ? 15.108 -3.616 -28.356 1.00 88.69 308 VAL A C 1
ATOM 2322 O O . VAL A 1 308 ? 15.856 -2.692 -28.690 1.00 88.69 308 VAL A O 1
ATOM 2325 N N . GLY A 1 309 ? 15.315 -4.873 -28.746 1.00 87.69 309 GLY A N 1
ATOM 2326 C CA . GLY A 1 309 ? 16.398 -5.295 -29.639 1.00 87.69 309 GLY A CA 1
ATOM 2327 C C . GLY A 1 309 ? 16.017 -5.178 -31.117 1.00 87.69 309 GLY A C 1
ATOM 2328 O O . GLY A 1 309 ? 16.352 -6.060 -31.906 1.00 87.69 309 GLY A O 1
ATOM 2329 N N . ILE A 1 310 ? 15.302 -4.110 -31.473 1.00 89.81 310 ILE A N 1
ATOM 2330 C CA . ILE A 1 310 ? 14.813 -3.793 -32.820 1.00 89.81 310 ILE A CA 1
ATOM 2331 C C . ILE A 1 310 ? 15.323 -2.395 -33.189 1.00 89.81 310 ILE A C 1
ATOM 2333 O O . ILE A 1 310 ? 15.444 -1.523 -32.326 1.00 89.81 310 ILE A O 1
ATOM 2337 N N . MET A 1 311 ? 15.654 -2.183 -34.467 1.00 93.44 311 MET A N 1
ATOM 2338 C CA . MET A 1 311 ? 16.081 -0.871 -34.965 1.00 93.44 311 MET A CA 1
ATOM 2339 C C . MET A 1 311 ? 14.964 0.161 -34.810 1.00 93.44 311 MET A C 1
ATOM 2341 O O . MET A 1 311 ? 13.848 -0.051 -35.278 1.00 93.44 311 MET A O 1
ATOM 2345 N N . GLN A 1 312 ? 15.286 1.299 -34.200 1.00 94.31 312 GLN A N 1
ATOM 2346 C CA . GLN A 1 312 ? 14.349 2.401 -33.999 1.00 94.31 312 GLN A CA 1
ATOM 2347 C C . GLN A 1 312 ? 14.928 3.724 -34.484 1.00 94.31 312 GLN A C 1
ATOM 2349 O O . GLN A 1 312 ? 16.136 3.946 -34.423 1.00 94.31 312 GLN A O 1
ATOM 2354 N N . LYS A 1 313 ? 14.051 4.629 -34.923 1.00 96.12 313 LYS A N 1
ATOM 2355 C CA . LYS A 1 313 ? 14.428 6.008 -35.246 1.00 96.12 313 LYS A CA 1
ATOM 2356 C C . LYS A 1 313 ? 14.656 6.815 -33.966 1.00 96.12 313 LYS A C 1
ATOM 2358 O O . LYS A 1 313 ? 13.917 6.664 -32.995 1.00 96.12 313 LYS A O 1
ATOM 2363 N N . SER A 1 314 ? 15.658 7.682 -33.985 1.00 95.19 314 SER A N 1
ATOM 2364 C CA . SER A 1 314 ? 15.946 8.679 -32.955 1.00 95.19 314 SER A CA 1
ATOM 2365 C C . SER A 1 314 ? 16.615 9.904 -33.600 1.00 95.19 314 SER A C 1
ATOM 2367 O O . SER A 1 314 ? 16.645 10.031 -34.824 1.00 95.19 314 SER A O 1
ATOM 2369 N N . VAL A 1 315 ? 17.133 10.822 -32.790 1.00 94.00 315 VAL A N 1
ATOM 2370 C CA . VAL A 1 315 ? 17.866 12.012 -33.229 1.00 94.00 315 VAL A CA 1
ATOM 2371 C C . VAL A 1 315 ? 19.164 12.145 -32.441 1.00 94.00 315 VAL A C 1
ATOM 2373 O O . VAL A 1 315 ? 19.191 11.880 -31.242 1.00 94.00 315 VAL A O 1
ATOM 2376 N N . ASP A 1 316 ? 20.238 12.569 -33.094 1.00 92.00 316 ASP A N 1
ATOM 2377 C CA . ASP A 1 316 ? 21.428 13.068 -32.409 1.00 92.00 316 ASP A CA 1
ATOM 2378 C C . ASP A 1 316 ? 21.186 14.541 -32.073 1.00 92.00 316 ASP A C 1
ATOM 2380 O O . ASP A 1 316 ? 21.198 15.404 -32.948 1.00 92.00 316 ASP A O 1
ATOM 2384 N N . MET A 1 317 ? 20.931 14.833 -30.798 1.00 89.19 317 MET A N 1
ATOM 2385 C CA . MET A 1 317 ? 20.611 16.186 -30.336 1.00 89.19 317 MET A CA 1
ATOM 2386 C C . MET A 1 317 ? 21.819 17.133 -30.354 1.00 89.19 317 MET A C 1
ATOM 2388 O O . MET A 1 317 ? 21.632 18.344 -30.270 1.00 89.19 317 MET A O 1
ATOM 2392 N N . ALA A 1 318 ? 23.049 16.612 -30.434 1.00 85.69 318 ALA A N 1
ATOM 2393 C CA . ALA A 1 318 ? 24.253 17.434 -30.526 1.00 85.69 318 ALA A CA 1
ATOM 2394 C C . ALA A 1 318 ? 24.525 17.857 -31.976 1.00 85.69 318 ALA A C 1
ATOM 2396 O O . ALA A 1 318 ? 24.944 18.989 -32.215 1.00 85.69 318 ALA A O 1
ATOM 2397 N N . LYS A 1 319 ? 24.267 16.961 -32.936 1.00 90.06 319 LYS A N 1
ATOM 2398 C CA . LYS A 1 319 ? 24.436 17.227 -34.376 1.00 90.06 319 LYS A CA 1
ATOM 2399 C C . LYS A 1 319 ? 23.180 17.757 -35.060 1.00 90.06 319 LYS A C 1
ATOM 2401 O O . LYS A 1 319 ? 23.287 18.333 -36.135 1.00 90.06 319 LYS A O 1
ATOM 2406 N N . MET A 1 320 ? 22.016 17.594 -34.430 1.00 91.81 320 MET A N 1
ATOM 2407 C CA . MET A 1 320 ? 20.696 17.881 -34.999 1.00 91.81 320 MET A CA 1
ATOM 2408 C C . MET A 1 320 ? 20.399 17.062 -36.264 1.00 91.81 320 MET A C 1
ATOM 2410 O O . MET A 1 320 ? 19.898 17.584 -37.256 1.00 91.81 320 MET A O 1
ATOM 2414 N N . GLU A 1 321 ? 20.686 15.759 -36.210 1.00 95.56 321 GLU A N 1
ATOM 2415 C CA . GLU A 1 321 ? 20.500 14.820 -37.324 1.00 95.56 321 GLU A CA 1
ATOM 2416 C C . GLU A 1 321 ? 19.588 13.652 -36.930 1.00 95.56 321 GLU A C 1
ATOM 2418 O O . GLU A 1 321 ? 19.576 13.208 -35.779 1.00 95.56 321 GLU A O 1
ATOM 2423 N N . GLU A 1 322 ? 18.835 13.121 -37.894 1.00 97.06 322 GLU A N 1
ATOM 2424 C CA . GLU A 1 322 ? 18.093 11.873 -37.713 1.00 97.06 322 GLU A CA 1
ATOM 2425 C C . GLU A 1 322 ? 19.054 10.683 -37.696 1.00 97.06 322 GLU A C 1
ATOM 2427 O O . GLU A 1 322 ? 19.917 10.541 -38.563 1.00 97.06 322 GLU A O 1
ATOM 2432 N N . VAL A 1 323 ? 18.878 9.788 -36.727 1.00 95.50 323 VAL A N 1
ATOM 2433 C CA . VAL A 1 323 ? 19.694 8.579 -36.588 1.00 95.50 323 VAL A CA 1
ATOM 2434 C C . VAL A 1 323 ? 18.809 7.362 -36.367 1.00 95.50 323 VAL A C 1
ATOM 2436 O O . VAL A 1 323 ? 17.649 7.462 -35.969 1.00 95.50 323 VAL A O 1
ATOM 2439 N N . SER A 1 324 ? 19.358 6.178 -36.611 1.00 94.00 324 SER A N 1
ATOM 2440 C CA . SER A 1 324 ? 18.728 4.929 -36.188 1.00 94.00 324 SER A CA 1
ATOM 2441 C C . SER A 1 324 ? 19.574 4.270 -35.113 1.00 94.00 324 SER A C 1
ATOM 2443 O O . SER A 1 324 ? 20.796 4.209 -35.234 1.00 94.00 324 SER A O 1
ATOM 2445 N N . ILE A 1 325 ? 18.923 3.775 -34.065 1.00 90.69 325 ILE A N 1
ATOM 2446 C CA . ILE A 1 325 ? 19.579 3.137 -32.930 1.00 90.69 325 ILE A CA 1
ATOM 2447 C C . ILE A 1 325 ? 19.138 1.689 -32.775 1.00 90.69 325 ILE A C 1
ATOM 2449 O O . ILE A 1 325 ? 17.981 1.336 -32.999 1.00 90.69 325 ILE A O 1
ATOM 2453 N N . TYR A 1 326 ? 20.080 0.871 -32.318 1.00 88.06 326 TYR A N 1
ATOM 2454 C CA . TYR A 1 326 ? 19.851 -0.490 -31.861 1.00 88.06 326 TYR A CA 1
ATOM 2455 C C . TYR A 1 326 ? 20.335 -0.599 -30.420 1.00 88.06 326 TYR A C 1
ATOM 2457 O O . TYR A 1 326 ? 21.519 -0.390 -30.142 1.00 88.06 326 TYR A O 1
ATOM 2465 N N . ILE A 1 327 ? 19.440 -0.938 -29.496 1.00 83.00 327 ILE A N 1
ATOM 2466 C CA . ILE A 1 327 ? 19.800 -1.042 -28.083 1.00 83.00 327 ILE A CA 1
ATOM 2467 C C . ILE A 1 327 ? 20.276 -2.470 -27.811 1.00 83.00 327 ILE A C 1
ATOM 2469 O O . ILE A 1 327 ? 19.510 -3.431 -27.857 1.00 83.00 327 ILE A O 1
ATOM 2473 N N . LYS A 1 328 ? 21.573 -2.615 -27.528 1.00 77.06 328 LYS A N 1
ATOM 2474 C CA . LYS A 1 328 ? 22.160 -3.878 -27.063 1.00 77.06 328 LYS A CA 1
ATOM 2475 C C . LYS A 1 328 ? 21.940 -4.006 -25.557 1.00 77.06 328 LYS A C 1
ATOM 2477 O O . LYS A 1 328 ? 22.250 -3.080 -24.811 1.00 77.06 328 LYS A O 1
ATOM 2482 N N . GLY A 1 329 ? 21.503 -5.170 -25.086 1.00 70.44 329 GLY A N 1
ATOM 2483 C CA . GLY A 1 329 ? 21.429 -5.417 -23.650 1.00 70.44 329 GLY A CA 1
ATOM 2484 C C . GLY A 1 329 ? 20.505 -6.554 -23.244 1.00 70.44 329 GLY A C 1
ATOM 2485 O O . GLY A 1 329 ? 19.843 -7.180 -24.064 1.00 70.44 329 GLY A O 1
ATOM 2486 N N . ARG A 1 330 ? 20.495 -6.808 -21.932 1.00 69.56 330 ARG A N 1
ATOM 2487 C CA . ARG A 1 330 ? 19.591 -7.744 -21.255 1.00 69.56 330 ARG A CA 1
ATOM 2488 C C . ARG A 1 330 ? 18.381 -6.956 -20.758 1.00 69.56 330 ARG A C 1
ATOM 2490 O O . ARG A 1 330 ? 18.474 -6.305 -19.711 1.00 69.56 330 ARG A O 1
ATOM 2497 N N . HIS A 1 331 ? 17.294 -6.972 -21.517 1.00 77.50 331 HIS A N 1
ATOM 2498 C CA . HIS A 1 331 ? 16.063 -6.252 -21.193 1.00 77.50 331 HIS A CA 1
ATOM 2499 C C . HIS A 1 331 ? 14.963 -7.232 -20.797 1.00 77.50 331 HIS A C 1
ATOM 2501 O O . HIS A 1 331 ? 14.971 -8.378 -21.233 1.00 77.50 331 HIS A O 1
ATOM 2507 N N . ASP A 1 332 ? 14.071 -6.786 -19.918 1.00 83.12 332 ASP A N 1
ATOM 2508 C CA . ASP A 1 332 ? 12.874 -7.548 -19.576 1.00 83.12 332 ASP A CA 1
ATOM 2509 C C . ASP A 1 332 ? 11.941 -7.555 -20.803 1.00 83.12 332 ASP A C 1
ATOM 2511 O O . ASP A 1 332 ? 11.625 -6.465 -21.282 1.00 83.12 332 ASP A O 1
ATOM 2515 N N . PRO A 1 333 ? 11.483 -8.717 -21.308 1.00 90.00 333 PRO A N 1
ATOM 2516 C CA . PRO A 1 333 ? 10.451 -8.765 -22.351 1.00 90.00 333 PRO A CA 1
ATOM 2517 C C . PRO A 1 333 ? 9.099 -8.267 -21.823 1.00 90.00 333 PRO A C 1
ATOM 2519 O O . PRO A 1 333 ? 8.305 -7.700 -22.564 1.00 90.00 333 PRO A O 1
ATOM 2522 N N . CYS A 1 334 ? 8.851 -8.402 -20.519 1.00 93.69 334 CYS A N 1
ATOM 2523 C CA . CYS A 1 334 ? 7.737 -7.773 -19.823 1.00 93.69 334 CYS A CA 1
ATOM 2524 C C . CYS A 1 334 ? 8.132 -7.488 -18.368 1.00 93.69 334 CYS A C 1
ATOM 2526 O O . CYS A 1 334 ? 8.834 -8.277 -17.740 1.00 93.69 334 CYS A O 1
ATOM 2528 N N . VAL A 1 335 ? 7.675 -6.367 -17.804 1.00 93.44 335 VAL A N 1
ATOM 2529 C CA . VAL A 1 335 ? 7.996 -5.988 -16.413 1.00 93.44 335 VAL A CA 1
ATOM 2530 C C . VAL A 1 335 ? 7.091 -6.651 -15.368 1.00 93.44 335 VAL A C 1
ATOM 2532 O O . VAL A 1 335 ? 7.374 -6.530 -14.177 1.00 93.44 335 VAL A O 1
ATOM 2535 N N . ALA A 1 336 ? 6.027 -7.345 -15.791 1.00 95.00 336 ALA A N 1
ATOM 2536 C CA . ALA A 1 336 ? 4.910 -7.780 -14.948 1.00 95.00 336 ALA A CA 1
ATOM 2537 C C . ALA A 1 336 ? 5.340 -8.476 -13.648 1.00 95.00 336 ALA A C 1
ATOM 2539 O O . ALA A 1 336 ? 4.989 -8.026 -12.560 1.00 95.00 336 ALA A O 1
ATOM 2540 N N . LEU A 1 337 ? 6.190 -9.503 -13.743 1.00 92.56 337 LEU A N 1
ATOM 2541 C CA . LEU A 1 337 ? 6.627 -10.291 -12.583 1.00 92.56 337 LEU A CA 1
ATOM 2542 C C . LEU A 1 337 ? 7.357 -9.456 -11.524 1.00 92.56 337 LEU A C 1
ATOM 2544 O O . LEU A 1 337 ? 7.275 -9.733 -10.330 1.00 92.56 337 LEU A O 1
ATOM 2548 N N . ARG A 1 338 ? 8.087 -8.426 -11.957 1.00 92.12 338 ARG A N 1
ATOM 2549 C CA . ARG A 1 338 ? 8.814 -7.519 -11.062 1.00 92.12 338 ARG A CA 1
ATOM 2550 C C . ARG A 1 338 ? 7.932 -6.368 -10.588 1.00 92.12 338 ARG A C 1
ATOM 2552 O O . ARG A 1 338 ? 8.213 -5.799 -9.539 1.00 92.12 338 ARG A O 1
ATOM 2559 N N . ALA A 1 339 ? 6.902 -6.019 -11.354 1.00 96.25 339 ALA A N 1
ATOM 2560 C CA . ALA A 1 339 ? 5.968 -4.949 -11.040 1.00 96.25 339 ALA A CA 1
ATOM 2561 C C . ALA A 1 339 ? 5.028 -5.318 -9.884 1.00 96.25 339 ALA A C 1
ATOM 2563 O O . ALA A 1 339 ? 4.767 -4.452 -9.057 1.00 96.25 339 ALA A O 1
ATOM 2564 N N . VAL A 1 340 ? 4.595 -6.582 -9.776 1.00 97.94 340 VAL A N 1
ATOM 2565 C CA . VAL A 1 340 ? 3.703 -7.072 -8.701 1.00 97.94 340 VAL A CA 1
ATOM 2566 C C . VAL A 1 340 ? 4.164 -6.642 -7.294 1.00 97.94 340 VAL A C 1
ATOM 2568 O O . VAL A 1 340 ? 3.461 -5.847 -6.668 1.00 97.94 340 VAL A O 1
ATOM 2571 N N . PRO A 1 341 ? 5.356 -7.041 -6.800 1.00 97.44 341 PRO A N 1
ATOM 2572 C CA . PRO A 1 341 ? 5.797 -6.646 -5.458 1.00 97.44 341 PRO A CA 1
ATOM 2573 C C . PRO A 1 341 ? 6.061 -5.138 -5.332 1.00 97.44 341 PRO A C 1
ATOM 2575 O O . PRO A 1 341 ? 5.977 -4.578 -4.243 1.00 97.44 341 PRO A O 1
ATOM 2578 N N . VAL A 1 342 ? 6.361 -4.443 -6.435 1.00 98.25 342 VAL A N 1
ATOM 2579 C CA . VAL A 1 342 ? 6.562 -2.986 -6.413 1.00 98.25 342 VAL A CA 1
ATOM 2580 C C . VAL A 1 342 ? 5.231 -2.253 -6.230 1.00 98.25 342 VAL A C 1
ATOM 2582 O O . VAL A 1 342 ? 5.189 -1.269 -5.495 1.00 98.25 342 VAL A O 1
ATOM 2585 N N . VAL A 1 343 ? 4.151 -2.730 -6.858 1.00 98.81 343 VAL A N 1
ATOM 2586 C CA . VAL A 1 343 ? 2.793 -2.190 -6.687 1.00 98.81 343 VAL A CA 1
ATOM 2587 C C . VAL A 1 343 ? 2.301 -2.425 -5.260 1.00 98.81 343 VAL A C 1
ATOM 2589 O O . VAL A 1 343 ? 1.822 -1.482 -4.634 1.00 98.81 343 VAL A O 1
ATOM 2592 N N . GLU A 1 344 ? 2.489 -3.628 -4.710 1.00 98.75 344 GLU A N 1
ATOM 2593 C CA . GLU A 1 344 ? 2.164 -3.925 -3.306 1.00 98.75 344 GLU A CA 1
ATOM 2594 C C . GLU A 1 344 ? 2.932 -3.010 -2.343 1.00 98.75 344 GLU A C 1
ATOM 2596 O O . GLU A 1 344 ? 2.344 -2.414 -1.442 1.00 98.75 344 GLU A O 1
ATOM 2601 N N . ALA A 1 345 ? 4.241 -2.843 -2.559 1.00 98.56 345 ALA A N 1
ATOM 2602 C CA . ALA A 1 345 ? 5.080 -1.979 -1.738 1.00 98.56 345 ALA A CA 1
ATOM 2603 C C . ALA A 1 345 ? 4.659 -0.504 -1.815 1.00 98.56 345 ALA A C 1
ATOM 2605 O O . ALA A 1 345 ? 4.580 0.171 -0.790 1.00 98.56 345 ALA A O 1
ATOM 2606 N N . ALA A 1 346 ? 4.379 -0.002 -3.020 1.00 98.56 346 ALA A N 1
ATOM 2607 C CA . ALA A 1 346 ? 3.909 1.361 -3.236 1.00 98.56 346 ALA A CA 1
ATOM 2608 C C . ALA A 1 346 ? 2.566 1.614 -2.535 1.00 98.56 346 ALA A C 1
ATOM 2610 O O . ALA A 1 346 ? 2.420 2.618 -1.836 1.00 98.56 346 ALA A O 1
ATOM 2611 N N . ALA A 1 347 ? 1.627 0.674 -2.662 1.00 98.69 347 ALA A N 1
ATOM 2612 C CA . ALA A 1 347 ? 0.345 0.716 -1.973 1.00 98.69 347 ALA A CA 1
ATOM 2613 C C . ALA A 1 347 ? 0.520 0.738 -0.450 1.00 98.69 347 ALA A C 1
ATOM 2615 O O . ALA A 1 347 ? -0.028 1.610 0.223 1.00 98.69 347 ALA A O 1
ATOM 2616 N N . ALA A 1 348 ? 1.339 -0.171 0.086 1.00 98.56 348 ALA A N 1
ATOM 2617 C CA . ALA A 1 348 ? 1.598 -0.277 1.517 1.00 98.56 348 ALA A CA 1
ATOM 2618 C C . ALA A 1 348 ? 2.203 1.004 2.095 1.00 98.56 348 ALA A C 1
ATOM 2620 O O . ALA A 1 348 ? 1.755 1.477 3.134 1.00 98.56 348 ALA A O 1
ATOM 2621 N N . ILE A 1 349 ? 3.189 1.594 1.415 1.00 98.12 349 ILE A N 1
ATOM 2622 C CA . ILE A 1 349 ? 3.832 2.837 1.858 1.00 98.12 349 ILE A CA 1
ATOM 2623 C C . ILE A 1 349 ? 2.825 3.990 1.896 1.00 98.12 349 ILE A C 1
ATOM 2625 O O . ILE A 1 349 ? 2.742 4.690 2.905 1.00 98.12 349 ILE A O 1
ATOM 2629 N N . ALA A 1 350 ? 2.056 4.181 0.819 1.00 97.06 350 ALA A N 1
ATOM 2630 C CA . ALA A 1 350 ? 1.087 5.271 0.730 1.00 97.06 350 ALA A CA 1
ATOM 2631 C C . ALA A 1 350 ? -0.011 5.130 1.794 1.00 97.06 350 ALA A C 1
ATOM 2633 O O . ALA A 1 350 ? -0.284 6.067 2.541 1.00 97.06 350 ALA A O 1
ATOM 2634 N N . LEU A 1 351 ? -0.598 3.939 1.915 1.00 96.00 351 LEU A N 1
ATOM 2635 C CA . LEU A 1 351 ? -1.678 3.673 2.863 1.00 96.00 351 LEU A CA 1
ATOM 2636 C C . LEU A 1 351 ? -1.211 3.731 4.318 1.00 96.00 351 LEU A C 1
ATOM 2638 O O . LEU A 1 351 ? -1.933 4.241 5.175 1.00 96.00 351 LEU A O 1
ATOM 2642 N N . TYR A 1 352 ? 0.008 3.275 4.601 1.00 93.94 352 TYR A N 1
ATOM 2643 C CA . TYR A 1 352 ? 0.589 3.395 5.931 1.00 93.94 352 TYR A CA 1
ATOM 2644 C C . TYR A 1 352 ? 0.843 4.860 6.321 1.00 93.94 352 TYR A C 1
ATOM 2646 O O . TYR A 1 352 ? 0.503 5.252 7.438 1.00 93.94 352 TYR A O 1
ATOM 2654 N N . ASP A 1 353 ? 1.372 5.693 5.410 1.00 91.19 353 ASP A N 1
ATOM 2655 C CA . ASP A 1 353 ? 1.514 7.142 5.648 1.00 91.19 353 ASP A CA 1
ATOM 2656 C C . ASP A 1 353 ? 0.153 7.794 5.946 1.00 91.19 353 ASP A C 1
ATOM 2658 O O . ASP A 1 353 ? 0.022 8.577 6.891 1.00 91.19 353 ASP A O 1
ATOM 2662 N N . MET A 1 354 ? -0.884 7.416 5.190 1.00 87.38 354 MET A N 1
ATOM 2663 C CA . MET A 1 354 ? -2.242 7.933 5.374 1.00 87.38 354 MET A CA 1
ATOM 2664 C C . MET A 1 354 ? -2.861 7.529 6.712 1.00 87.38 354 MET A C 1
ATOM 2666 O O . MET A 1 354 ? -3.397 8.393 7.407 1.00 87.38 354 MET A O 1
ATOM 2670 N N . ILE A 1 355 ? -2.752 6.259 7.117 1.00 82.56 355 ILE A N 1
ATOM 2671 C CA . ILE A 1 355 ? -3.236 5.821 8.434 1.00 82.56 355 ILE A CA 1
ATOM 2672 C C . ILE A 1 355 ? -2.513 6.580 9.547 1.00 82.56 355 ILE A C 1
ATOM 2674 O O . ILE A 1 355 ? -3.153 7.053 10.480 1.00 82.56 355 ILE A O 1
ATOM 2678 N N . LYS A 1 356 ? -1.190 6.761 9.444 1.00 74.50 356 LYS A N 1
ATOM 2679 C CA . LYS A 1 356 ? -0.425 7.516 10.449 1.00 74.50 356 LYS A CA 1
ATOM 2680 C C . LYS A 1 356 ? -0.796 8.998 10.510 1.00 74.50 356 LYS A C 1
ATOM 2682 O O . LYS A 1 356 ? -0.495 9.653 11.509 1.00 74.50 356 LYS A O 1
ATOM 2687 N N . LYS A 1 357 ? -1.416 9.548 9.463 1.00 65.25 357 LYS A N 1
ATOM 2688 C CA . LYS A 1 357 ? -1.962 10.909 9.475 1.00 65.25 357 LYS A CA 1
ATOM 2689 C C . LYS A 1 357 ? -3.319 10.979 10.180 1.00 65.25 357 LYS A C 1
ATOM 2691 O O . LYS A 1 357 ? -3.599 12.012 10.788 1.00 65.25 357 LYS A O 1
ATOM 2696 N N . ALA A 1 358 ? -4.145 9.940 10.083 1.00 60.34 358 ALA A N 1
ATOM 2697 C CA . ALA A 1 358 ? -5.493 9.956 10.638 1.00 60.34 358 ALA A CA 1
ATOM 2698 C C . ALA A 1 358 ? -5.477 10.162 12.160 1.00 60.34 358 ALA A C 1
ATOM 2700 O O . ALA A 1 358 ? -4.626 9.619 12.868 1.00 60.34 358 ALA A O 1
ATOM 2701 N N . LYS A 1 359 ? -6.432 10.953 12.670 1.00 64.19 359 LYS A N 1
ATOM 2702 C CA . LYS A 1 359 ? -6.682 11.012 14.114 1.00 64.19 359 LYS A CA 1
ATOM 2703 C C . LYS A 1 359 ? -7.135 9.609 14.549 1.00 64.19 359 LYS A C 1
ATOM 2705 O O . LYS A 1 359 ? -8.064 9.046 13.969 1.00 64.19 359 LYS A O 1
ATOM 2710 N N . GLY A 1 360 ? -6.425 9.017 15.507 1.00 74.44 360 GLY A N 1
ATOM 2711 C CA . GLY A 1 360 ? -6.751 7.686 16.019 1.00 74.44 360 GLY A CA 1
ATOM 2712 C C . GLY A 1 360 ? -8.096 7.662 16.752 1.00 74.44 360 GLY A C 1
ATOM 2713 O O . GLY A 1 360 ? -8.732 8.696 16.960 1.00 74.44 360 GLY A O 1
ATOM 2714 N N . ASN A 1 361 ? -8.540 6.474 17.153 1.00 88.69 361 ASN A N 1
ATOM 2715 C CA . ASN A 1 361 ? -9.718 6.325 18.006 1.00 88.69 361 ASN A CA 1
ATOM 2716 C C . ASN A 1 361 ? -9.512 6.982 19.376 1.00 88.69 361 ASN A C 1
ATOM 2718 O O . ASN A 1 361 ? -8.387 7.190 19.822 1.00 88.69 361 ASN A O 1
ATOM 2722 N N . ILE A 1 362 ? -10.608 7.254 20.072 1.00 93.88 362 ILE A N 1
ATOM 2723 C CA . ILE A 1 362 ? -10.606 7.751 21.445 1.00 93.88 362 ILE A CA 1
ATOM 2724 C C . ILE A 1 362 ? -11.086 6.615 22.338 1.00 93.88 362 ILE A C 1
ATOM 2726 O O . ILE A 1 362 ? -12.275 6.299 22.372 1.00 93.88 362 ILE A O 1
ATOM 2730 N N . TYR A 1 363 ? -10.162 5.979 23.050 1.00 96.06 363 TYR A N 1
ATOM 2731 C CA . TYR A 1 363 ? -10.470 4.883 23.959 1.00 96.06 363 TYR A CA 1
ATOM 2732 C C . TYR A 1 363 ? -10.745 5.412 25.357 1.00 96.06 363 TYR A C 1
ATOM 2734 O O . TYR A 1 363 ? -9.855 5.945 26.012 1.00 96.06 363 TYR A O 1
ATOM 2742 N N . LEU A 1 364 ? -11.965 5.215 25.844 1.00 96.88 364 LEU A N 1
ATOM 2743 C CA . LEU A 1 364 ? -12.334 5.525 27.218 1.00 96.88 364 LEU A CA 1
ATOM 2744 C C . LEU A 1 364 ? -12.086 4.281 28.069 1.00 96.88 364 LEU A C 1
ATOM 2746 O O . LEU A 1 364 ? -12.843 3.309 27.991 1.00 96.88 364 LEU A O 1
ATOM 2750 N N . ILE A 1 365 ? -11.030 4.319 28.880 1.00 95.69 365 ILE A N 1
ATOM 2751 C CA . ILE A 1 365 ? -10.653 3.250 29.813 1.00 95.69 365 ILE A CA 1
ATOM 2752 C C . ILE A 1 365 ? -10.961 3.667 31.254 1.00 95.69 365 ILE A C 1
ATOM 2754 O O . ILE A 1 365 ? -11.185 4.837 31.554 1.00 95.69 365 ILE A O 1
ATOM 2758 N N . GLY A 1 366 ? -11.003 2.701 32.169 1.00 91.94 366 GLY A N 1
ATOM 2759 C CA . GLY A 1 366 ? -11.183 2.967 33.596 1.00 91.94 366 GLY A CA 1
ATOM 2760 C C . GLY A 1 366 ? -12.097 1.969 34.291 1.00 91.94 366 GLY A C 1
ATOM 2761 O O . GLY A 1 366 ? -12.702 1.087 33.672 1.00 91.94 366 GLY A O 1
ATOM 2762 N N . MET A 1 367 ? -12.225 2.125 35.606 1.00 88.69 367 MET A N 1
ATOM 2763 C CA . MET A 1 367 ? -12.983 1.212 36.465 1.00 88.69 367 MET A CA 1
ATOM 2764 C C . MET A 1 367 ? -14.454 1.061 36.034 1.00 88.69 367 MET A C 1
ATOM 2766 O O . MET A 1 367 ? -15.059 2.015 35.537 1.00 88.69 367 MET A O 1
ATOM 2770 N N . PRO A 1 368 ? -15.082 -0.117 36.208 1.00 84.38 368 PR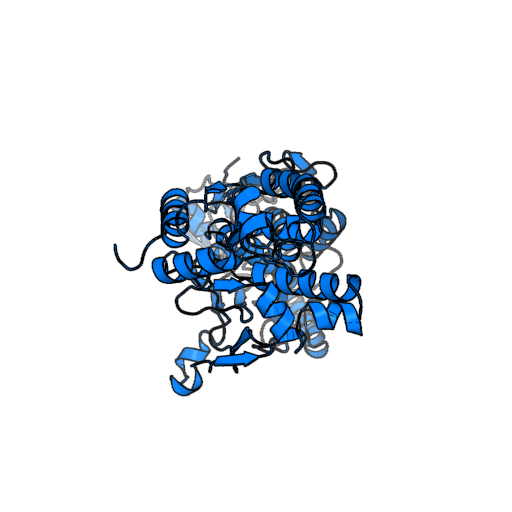O A N 1
ATOM 2771 C CA . PRO A 1 368 ? -16.536 -0.233 36.095 1.00 84.38 368 PRO A CA 1
ATOM 2772 C C . PRO A 1 368 ? -17.234 0.831 36.960 1.00 84.38 368 PRO A C 1
ATOM 2774 O O . PRO A 1 368 ? -16.802 1.085 38.079 1.00 84.38 368 PRO A O 1
ATOM 2777 N N . GLY A 1 369 ? -18.259 1.497 36.420 1.00 80.38 369 GLY A N 1
ATOM 2778 C CA . GLY A 1 369 ? -18.938 2.610 37.105 1.00 80.38 369 GLY A CA 1
ATOM 2779 C C . GLY A 1 369 ? -18.259 3.985 36.984 1.00 80.38 369 GLY A C 1
ATOM 2780 O O . GLY A 1 369 ? -18.848 4.987 37.389 1.00 80.38 369 GLY A O 1
ATOM 2781 N N . SER A 1 370 ? -17.072 4.084 36.366 1.00 88.00 370 SER A N 1
ATOM 2782 C CA . SER A 1 370 ? -16.377 5.374 36.192 1.00 88.00 370 SER A CA 1
ATOM 2783 C C . SER A 1 370 ? -17.084 6.352 35.251 1.00 88.00 370 SER A C 1
ATOM 2785 O O . SER A 1 370 ? -16.796 7.541 35.286 1.00 88.00 370 SER A O 1
ATOM 2787 N N . GLY A 1 371 ? -18.039 5.876 34.445 1.00 89.56 371 GLY A N 1
ATOM 2788 C CA . GLY A 1 371 ? -18.841 6.707 33.543 1.00 89.56 371 GLY A CA 1
ATOM 2789 C C . GLY A 1 371 ? -18.418 6.673 32.074 1.00 89.56 371 GLY A C 1
ATOM 2790 O O . GLY A 1 371 ? -18.973 7.442 31.303 1.00 89.56 371 GLY A O 1
ATOM 2791 N N . LYS A 1 372 ? -17.512 5.769 31.664 1.00 94.38 372 LYS A N 1
ATOM 2792 C CA . LYS A 1 372 ? -17.055 5.600 30.263 1.00 94.38 372 LYS A CA 1
ATOM 2793 C C . LYS A 1 372 ? -18.184 5.674 29.231 1.00 94.38 372 LYS A C 1
ATOM 2795 O O . LYS A 1 372 ? -18.115 6.485 28.320 1.00 94.38 372 LYS A O 1
ATOM 2800 N N . THR A 1 373 ? -19.237 4.869 29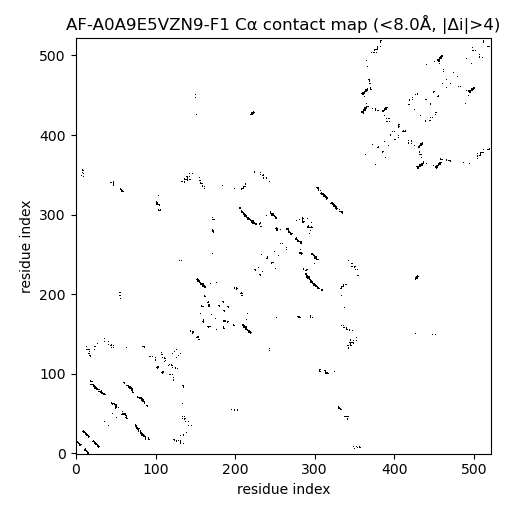.391 1.00 93.12 373 THR A N 1
ATOM 2801 C CA . THR A 1 373 ? -20.367 4.844 28.451 1.00 93.12 373 THR A CA 1
ATOM 2802 C C . THR A 1 373 ? -21.113 6.176 28.405 1.00 93.12 373 THR A C 1
ATOM 2804 O O . THR A 1 373 ? -21.485 6.640 27.332 1.00 93.12 373 THR A O 1
ATOM 2807 N N . THR A 1 374 ? -21.328 6.814 29.556 1.00 93.88 374 THR A N 1
ATOM 2808 C CA . THR A 1 374 ? -22.046 8.094 29.642 1.00 93.88 374 THR A CA 1
ATOM 2809 C C . THR A 1 374 ? -21.220 9.233 29.048 1.00 93.88 374 THR A C 1
ATOM 2811 O O . THR A 1 374 ? -21.730 9.982 28.220 1.00 93.88 374 THR A O 1
ATOM 2814 N N . VAL A 1 375 ? -19.935 9.320 29.407 1.00 95.31 375 VAL A N 1
ATOM 2815 C CA . VAL A 1 375 ? -18.981 10.294 28.852 1.00 95.31 375 VAL A CA 1
ATOM 2816 C C . VAL A 1 375 ? -18.827 10.087 27.347 1.00 95.31 375 VAL A C 1
ATOM 2818 O O . VAL A 1 375 ? -18.876 11.051 26.595 1.00 95.31 375 VAL A O 1
ATOM 2821 N N . GLY A 1 376 ? -18.720 8.840 26.885 1.00 95.38 376 GLY A N 1
ATOM 2822 C CA . GLY A 1 376 ? -18.595 8.527 25.463 1.00 95.38 376 GLY A CA 1
ATOM 2823 C C . GLY A 1 376 ? -19.818 8.924 24.642 1.00 95.38 376 GLY A C 1
ATOM 2824 O O . GLY A 1 376 ? -19.663 9.496 23.566 1.00 95.38 376 GLY A O 1
ATOM 2825 N N . LYS A 1 377 ? -21.032 8.719 25.169 1.00 95.38 377 LYS A N 1
ATOM 2826 C CA . LYS A 1 377 ? -22.269 9.211 24.539 1.00 95.38 377 LYS A CA 1
ATOM 2827 C C . LYS A 1 377 ? -22.320 10.738 24.482 1.00 95.38 377 LYS A C 1
ATOM 2829 O O . LYS A 1 377 ? -22.685 11.282 23.445 1.00 95.38 377 LYS A O 1
ATOM 2834 N N . ALA A 1 378 ? -21.937 11.421 25.563 1.00 94.38 378 ALA A N 1
ATOM 2835 C CA . ALA A 1 378 ? -21.879 12.882 25.589 1.00 94.38 378 ALA A CA 1
ATOM 2836 C C . ALA A 1 378 ? -20.855 13.422 24.574 1.00 94.38 378 ALA A C 1
ATOM 2838 O O . ALA A 1 378 ? -21.179 14.300 23.778 1.00 94.38 378 ALA A O 1
ATOM 2839 N N . LEU A 1 379 ? -19.657 12.832 24.534 1.00 93.44 379 LEU A N 1
ATOM 2840 C CA . LEU A 1 379 ? -18.599 13.189 23.590 1.00 93.44 379 LEU A CA 1
ATOM 2841 C C . LEU A 1 379 ? -19.030 12.948 22.136 1.00 93.44 379 LEU A C 1
ATOM 2843 O O . LEU A 1 379 ? -18.788 13.789 21.275 1.00 93.44 379 LEU A O 1
ATOM 2847 N N . SER A 1 380 ? -19.726 11.842 21.867 1.00 94.00 380 SER A N 1
ATOM 2848 C CA . SER A 1 380 ? -20.289 11.528 20.548 1.00 94.00 380 SER A CA 1
ATOM 2849 C C . SER A 1 380 ? -21.345 12.538 20.118 1.00 94.00 380 SER A C 1
ATOM 2851 O O . SER A 1 380 ? -21.278 13.051 19.007 1.00 94.00 380 SER A O 1
ATOM 2853 N N . HIS A 1 381 ? -22.263 12.912 21.011 1.00 91.00 381 HIS A N 1
ATOM 2854 C CA . HIS A 1 381 ? -23.257 13.946 20.726 1.00 91.00 381 HIS A CA 1
ATOM 2855 C C . HIS A 1 381 ? -22.615 15.315 20.445 1.00 91.00 381 HIS A C 1
ATOM 2857 O O . HIS A 1 381 ? -23.114 16.071 19.618 1.00 91.00 381 HIS A O 1
ATOM 2863 N N . MET A 1 382 ? -21.509 15.645 21.120 1.00 88.19 382 MET A N 1
ATOM 2864 C CA . MET A 1 382 ? -20.794 16.910 20.917 1.00 88.19 382 MET A CA 1
ATOM 2865 C C . MET A 1 382 ? -19.994 16.961 19.611 1.00 88.19 382 MET A C 1
ATOM 2867 O O . MET A 1 382 ? -19.929 18.012 18.978 1.00 88.19 382 MET A O 1
ATOM 2871 N N . THR A 1 383 ? -19.357 15.854 19.234 1.00 88.25 383 THR A N 1
ATOM 2872 C CA . THR A 1 383 ? -18.371 15.802 18.136 1.00 88.25 383 THR A CA 1
ATOM 2873 C C . THR A 1 383 ? -18.918 15.185 16.851 1.00 88.25 383 THR A C 1
ATOM 2875 O O . THR A 1 383 ? -18.333 15.354 15.787 1.00 88.25 383 THR A O 1
ATOM 2878 N N . GLY A 1 384 ? -20.020 14.439 16.933 1.00 84.44 384 GLY A N 1
ATOM 2879 C CA . GLY A 1 384 ? -20.576 13.660 15.824 1.00 84.44 384 GLY A CA 1
ATOM 2880 C C . GLY A 1 384 ? -19.840 12.355 15.537 1.00 84.44 384 GLY A C 1
ATOM 2881 O O . GLY A 1 384 ? -20.237 11.628 14.627 1.00 84.44 384 GLY A O 1
ATOM 2882 N N . LEU A 1 385 ? -18.787 12.033 16.296 1.00 87.69 385 LEU A N 1
ATOM 2883 C CA . LEU A 1 385 ? -18.047 10.785 16.125 1.00 87.69 385 LEU A CA 1
ATOM 2884 C C . LEU A 1 385 ? -18.907 9.588 16.542 1.00 87.69 385 LEU A C 1
ATOM 2886 O O . LEU A 1 385 ? -19.662 9.653 17.517 1.00 87.69 385 LEU A O 1
ATOM 2890 N N . LEU A 1 386 ? -18.755 8.467 15.833 1.00 89.31 386 LEU A N 1
ATOM 2891 C CA . LEU A 1 386 ? -19.432 7.218 16.177 1.00 89.31 386 LEU A CA 1
ATOM 2892 C C . LEU A 1 386 ? -18.988 6.727 17.558 1.00 89.31 386 LEU A C 1
ATOM 2894 O O . LEU A 1 386 ? -17.802 6.764 17.891 1.00 89.31 386 LEU A O 1
ATOM 2898 N N . PHE A 1 387 ? -19.946 6.237 18.345 1.00 94.38 387 PHE A N 1
ATOM 2899 C CA . PHE A 1 387 ? -19.703 5.692 19.676 1.00 94.38 387 PHE A CA 1
ATOM 2900 C C . PHE A 1 387 ? -19.927 4.182 19.717 1.00 94.38 387 PHE A C 1
ATOM 2902 O O . PHE A 1 387 ? -20.998 3.693 19.357 1.00 94.38 387 PHE A O 1
ATOM 2909 N N . PHE A 1 388 ? -18.935 3.460 20.234 1.00 94.31 388 PHE A N 1
ATOM 2910 C CA . PHE A 1 388 ? -18.997 2.029 20.503 1.00 94.31 388 PHE A CA 1
ATOM 2911 C C . PHE A 1 388 ? -18.805 1.757 21.997 1.00 94.31 388 PHE A C 1
ATOM 2913 O O . PHE A 1 388 ? -17.833 2.205 22.603 1.00 94.31 388 PHE A O 1
ATOM 2920 N N . ASP A 1 389 ? -19.703 0.970 22.583 1.00 95.12 389 ASP A N 1
ATOM 2921 C CA . ASP A 1 389 ? -19.544 0.406 23.925 1.00 95.12 389 ASP A CA 1
ATOM 2922 C C . ASP A 1 389 ? -19.236 -1.087 23.786 1.00 95.12 389 ASP A C 1
ATOM 2924 O O . ASP A 1 389 ? -20.083 -1.860 23.332 1.00 95.12 389 ASP A O 1
ATOM 2928 N N . THR A 1 390 ? -18.017 -1.500 24.142 1.00 93.69 390 THR A N 1
ATOM 2929 C CA . THR A 1 390 ? -17.578 -2.883 23.921 1.00 93.69 390 THR A CA 1
ATOM 2930 C C . THR A 1 390 ? -18.374 -3.883 24.750 1.00 93.69 390 THR A C 1
ATOM 2932 O O . THR A 1 390 ? -18.611 -4.987 24.271 1.00 93.69 390 THR A O 1
ATOM 2935 N N . ASP A 1 391 ? -18.820 -3.512 25.956 1.00 91.81 391 ASP A N 1
ATOM 2936 C CA . ASP A 1 391 ? -19.634 -4.39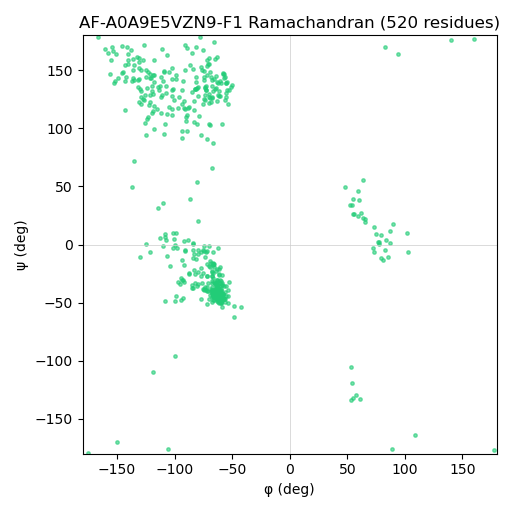7 26.796 1.00 91.81 391 ASP A CA 1
ATOM 2937 C C . ASP A 1 391 ? -21.007 -4.623 26.144 1.00 91.81 391 ASP A C 1
ATOM 2939 O O . ASP A 1 391 ? -21.503 -5.750 26.117 1.00 91.81 391 ASP A O 1
ATOM 2943 N N . SER A 1 392 ? -21.587 -3.577 25.543 1.00 91.31 392 SER A N 1
ATOM 2944 C CA . SER A 1 392 ? -22.845 -3.691 24.786 1.00 91.31 392 SER A CA 1
ATOM 2945 C C . SER A 1 392 ? -22.672 -4.560 23.536 1.00 91.31 392 SER A C 1
ATOM 2947 O O . SER A 1 392 ? -23.471 -5.460 23.303 1.00 91.31 392 SER A O 1
ATOM 2949 N N . LEU A 1 393 ? -21.579 -4.375 22.788 1.00 90.88 393 LEU A N 1
ATOM 2950 C CA . LEU A 1 393 ? -21.277 -5.185 21.603 1.00 90.88 393 LEU A CA 1
ATOM 2951 C C . LEU A 1 393 ? -21.044 -6.670 21.934 1.00 90.88 393 LEU A C 1
ATOM 2953 O O . LEU A 1 393 ? -21.398 -7.537 21.134 1.00 90.88 393 LEU A O 1
ATOM 2957 N N . VAL A 1 394 ? -20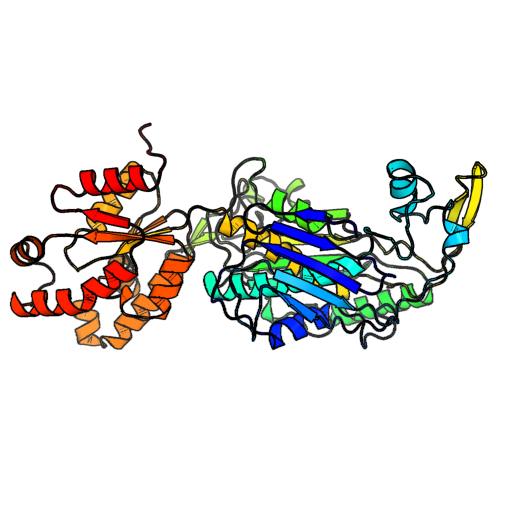.462 -6.981 23.099 1.00 91.88 394 VAL A N 1
ATOM 2958 C CA . VAL A 1 394 ? -20.334 -8.368 23.578 1.00 91.88 394 VAL A CA 1
ATOM 2959 C C . VAL A 1 394 ? -21.710 -8.966 23.878 1.00 91.88 394 VAL A C 1
ATOM 2961 O O . VAL A 1 394 ? -21.970 -10.097 23.470 1.00 91.88 394 VAL A O 1
ATOM 2964 N N . VAL A 1 395 ? -22.593 -8.220 24.553 1.00 91.44 395 VAL A N 1
ATOM 2965 C CA . VAL A 1 395 ? -23.966 -8.662 24.857 1.00 91.44 395 VAL A CA 1
ATOM 2966 C C . VAL A 1 395 ? -24.764 -8.903 23.577 1.00 91.44 395 VAL A C 1
ATOM 2968 O O . VAL A 1 395 ? -25.366 -9.968 23.433 1.00 91.44 395 VAL A O 1
ATOM 2971 N N . ASP A 1 396 ? -24.709 -7.970 22.624 1.00 88.38 396 ASP A N 1
ATOM 2972 C CA . ASP A 1 396 ? -25.392 -8.087 21.333 1.00 88.38 396 ASP A CA 1
ATOM 2973 C C . ASP A 1 396 ? -24.906 -9.315 20.559 1.00 88.38 396 ASP A C 1
ATOM 2975 O O . ASP A 1 396 ? -25.706 -10.078 20.018 1.00 88.38 396 ASP A O 1
ATOM 2979 N N . LYS A 1 397 ? -23.588 -9.551 20.552 1.00 87.62 397 LYS A N 1
ATOM 2980 C CA . LYS A 1 397 ? -22.997 -10.714 19.889 1.00 87.62 397 LYS A CA 1
ATOM 2981 C C . LYS A 1 397 ? -23.375 -12.034 20.568 1.00 87.62 397 LYS A C 1
ATOM 2983 O O . LYS A 1 397 ? -23.625 -13.023 19.882 1.00 87.62 397 LYS A O 1
ATOM 2988 N N . ALA A 1 398 ? -23.370 -12.075 21.897 1.00 89.19 398 ALA A N 1
ATOM 2989 C CA . ALA A 1 398 ? -23.675 -13.286 22.654 1.00 89.19 398 ALA A CA 1
ATOM 2990 C C . ALA A 1 398 ? -25.182 -13.588 22.714 1.00 89.19 398 ALA A C 1
ATOM 2992 O O . ALA A 1 398 ? -25.561 -14.723 23.009 1.00 89.19 398 ALA A O 1
ATOM 2993 N N . GLY A 1 399 ? -26.037 -12.588 22.475 1.00 90.81 399 GLY A N 1
ATOM 2994 C CA . GLY A 1 399 ? -27.485 -12.690 22.653 1.00 90.81 399 GLY A CA 1
ATOM 2995 C C . GLY A 1 399 ? -27.908 -12.895 24.113 1.00 90.81 399 GLY A C 1
ATOM 2996 O O . GLY A 1 399 ? -29.004 -13.391 24.363 1.00 90.81 399 GLY A O 1
ATOM 2997 N N . MET A 1 400 ? -27.033 -12.578 25.075 1.00 91.94 400 MET A N 1
ATOM 2998 C CA . MET A 1 400 ? -27.271 -12.734 26.514 1.00 91.94 400 MET A CA 1
ATOM 2999 C C . MET A 1 400 ? -26.406 -11.765 27.327 1.00 91.94 400 MET A C 1
ATOM 3001 O O . MET A 1 400 ? -25.383 -11.267 26.853 1.00 91.94 400 MET A O 1
ATOM 3005 N N . SER A 1 401 ? -26.809 -11.494 28.566 1.00 91.50 401 SER A N 1
ATOM 3006 C CA . SER A 1 401 ? -26.110 -10.569 29.459 1.00 91.50 401 SER A CA 1
ATOM 3007 C C . SER A 1 401 ? -24.768 -11.123 29.951 1.00 91.50 401 SER A C 1
ATOM 3009 O O . SER A 1 401 ? -24.574 -12.331 30.054 1.00 91.50 401 SER A O 1
ATOM 3011 N N . ILE A 1 402 ? -23.835 -10.243 30.329 1.00 87.38 402 ILE A N 1
ATOM 3012 C CA . ILE A 1 402 ? -22.515 -10.649 30.851 1.00 87.38 402 ILE A CA 1
ATOM 3013 C C . ILE A 1 402 ? -22.614 -11.633 32.041 1.00 87.38 402 ILE A C 1
ATOM 3015 O O . ILE A 1 402 ? -21.897 -12.636 32.029 1.00 87.38 402 ILE A O 1
ATOM 3019 N N . PRO A 1 403 ? -23.501 -11.436 33.044 1.00 88.06 403 PRO A N 1
ATOM 3020 C CA . PRO A 1 403 ? -23.694 -12.427 34.106 1.00 88.06 403 PRO A CA 1
ATOM 3021 C C . PRO A 1 403 ? -24.148 -13.798 33.588 1.00 88.06 403 PRO A C 1
ATOM 3023 O O . PRO A 1 403 ? -23.673 -14.825 34.072 1.00 88.06 403 PRO A O 1
ATOM 3026 N N . GLU A 1 404 ? -25.024 -13.831 32.578 1.00 90.25 404 GLU A N 1
ATOM 3027 C CA . GLU A 1 404 ? -25.458 -15.081 31.949 1.00 90.25 404 GLU A CA 1
ATOM 3028 C C . GLU A 1 404 ? -24.298 -15.769 31.225 1.00 90.25 404 GLU A C 1
ATOM 3030 O O . GLU A 1 404 ? -24.137 -16.979 31.384 1.00 90.25 404 GLU A O 1
ATOM 3035 N N . ILE A 1 405 ? -23.441 -15.010 30.526 1.00 90.06 405 ILE A N 1
ATOM 3036 C CA . ILE A 1 405 ? -22.230 -15.537 29.878 1.00 90.06 405 ILE A CA 1
ATOM 3037 C C . ILE A 1 405 ? -21.342 -16.247 30.905 1.00 90.06 405 ILE A C 1
ATOM 3039 O O . ILE A 1 405 ? -20.951 -17.393 30.679 1.00 90.06 405 ILE A O 1
ATOM 3043 N N . PHE A 1 406 ? -21.059 -15.605 32.043 1.00 88.81 406 PHE A N 1
ATOM 3044 C CA . PHE A 1 406 ? -20.245 -16.216 33.097 1.00 88.81 406 PHE A CA 1
ATOM 3045 C C . PHE A 1 406 ? -20.903 -17.454 33.712 1.00 88.81 406 PHE A C 1
ATOM 3047 O O . PHE A 1 406 ? -20.202 -18.413 34.017 1.00 88.81 406 PHE A O 1
ATOM 3054 N N . SER A 1 407 ? -22.229 -17.450 33.881 1.00 90.25 407 SER A N 1
ATOM 3055 C CA . SER A 1 407 ? -22.952 -18.584 34.473 1.00 90.25 407 SER A CA 1
ATOM 3056 C C . SER A 1 407 ? -23.076 -19.796 33.541 1.00 90.25 407 SER A C 1
ATOM 3058 O O . SER A 1 407 ? -23.031 -20.932 34.004 1.00 90.25 407 SER A O 1
ATOM 3060 N N . LYS A 1 408 ? -23.257 -19.560 32.235 1.00 91.88 408 LYS A N 1
ATOM 3061 C CA . LYS A 1 408 ? -23.561 -20.592 31.234 1.00 91.88 408 LYS A CA 1
ATOM 3062 C C . LYS A 1 408 ? -22.311 -21.130 30.544 1.00 91.88 408 LYS A C 1
ATOM 3064 O O . LYS A 1 408 ? -22.301 -22.283 30.119 1.00 91.88 408 LYS A O 1
ATOM 3069 N N . TYR A 1 409 ? -21.290 -20.290 30.410 1.00 90.88 409 TYR A N 1
ATOM 3070 C CA . TYR A 1 409 ? -20.023 -20.630 29.780 1.00 90.88 409 TYR A CA 1
ATOM 3071 C C . TYR A 1 409 ? -18.897 -20.480 30.806 1.00 90.88 409 TYR A C 1
ATOM 3073 O O . TYR A 1 409 ? -18.795 -21.279 31.733 1.00 90.88 409 TYR A O 1
ATOM 3081 N N . SER A 1 410 ? -18.036 -19.478 30.649 1.00 90.31 410 SER A N 1
ATOM 3082 C CA . SER A 1 410 ? -16.918 -19.213 31.549 1.00 90.31 410 SER A CA 1
ATOM 3083 C C . SER A 1 410 ? -16.426 -17.775 31.388 1.00 90.31 410 SER A C 1
ATOM 3085 O O . SER A 1 410 ? -16.775 -17.081 30.428 1.00 90.31 410 SER A O 1
ATOM 3087 N N . GLU A 1 411 ? -15.572 -17.321 32.309 1.00 87.62 411 GLU A N 1
ATOM 3088 C CA . GLU A 1 411 ? -14.867 -16.048 32.134 1.00 87.62 411 GLU A CA 1
ATOM 3089 C C . GLU A 1 411 ? -13.943 -16.071 30.912 1.00 87.62 411 GLU A C 1
ATOM 3091 O O . GLU A 1 411 ? -13.878 -15.088 30.180 1.00 87.62 411 GLU A O 1
ATOM 3096 N N . GLU A 1 412 ? -13.287 -17.197 30.636 1.00 88.50 412 GLU A N 1
ATOM 3097 C CA . GLU A 1 412 ? -12.420 -17.356 29.465 1.00 88.50 412 GLU A CA 1
ATOM 3098 C C . GLU A 1 412 ? -13.182 -17.138 28.149 1.00 88.50 412 GLU A C 1
ATOM 3100 O O . GLU A 1 412 ? -12.708 -16.420 27.268 1.00 88.50 412 GLU A O 1
ATOM 3105 N N . TYR A 1 413 ? -14.408 -17.662 28.048 1.00 90.88 413 TYR A N 1
ATOM 3106 C CA . TYR A 1 413 ? -15.272 -17.437 26.890 1.00 90.88 413 TYR A CA 1
ATOM 3107 C C . TYR A 1 413 ? -15.623 -15.949 26.713 1.00 90.88 413 TYR A C 1
ATOM 3109 O O . TYR A 1 413 ? -15.515 -15.409 25.610 1.00 90.88 413 TYR A O 1
ATOM 3117 N N . PHE A 1 414 ? -15.969 -15.254 27.803 1.00 91.31 414 PHE A N 1
ATOM 3118 C CA . PHE A 1 414 ? -16.199 -13.805 27.779 1.00 91.31 414 PHE A CA 1
ATOM 3119 C C . PHE A 1 414 ? -14.949 -13.029 27.332 1.00 91.31 414 PHE A C 1
ATOM 3121 O O . PHE A 1 414 ? -15.057 -12.125 26.506 1.00 91.31 414 PHE A O 1
ATOM 3128 N N . ARG A 1 415 ? -13.755 -13.398 27.820 1.00 90.00 415 ARG A N 1
ATOM 3129 C CA . ARG A 1 415 ? -12.485 -12.767 27.412 1.00 90.00 415 ARG A CA 1
ATOM 3130 C C . 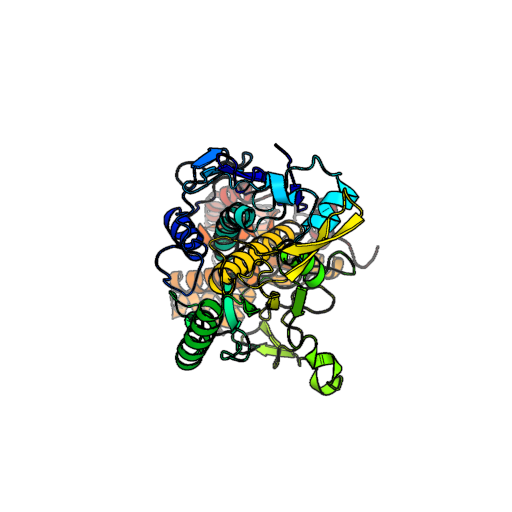ARG A 1 415 ? -12.181 -12.986 25.930 1.00 90.00 415 ARG A C 1
ATOM 3132 O O . ARG A 1 415 ? -11.671 -12.076 25.280 1.00 90.00 415 ARG A O 1
ATOM 3139 N N . GLY A 1 416 ? -12.533 -14.151 25.385 1.00 89.56 416 GLY A N 1
ATOM 3140 C CA . GLY A 1 416 ? -12.457 -14.425 23.949 1.00 89.56 416 GLY A CA 1
ATOM 3141 C C . GLY A 1 416 ? -13.326 -13.468 23.127 1.00 89.56 416 GLY A C 1
ATOM 3142 O O . GLY A 1 416 ? -12.828 -12.837 22.194 1.00 89.56 416 GLY A O 1
ATOM 3143 N N . LEU A 1 417 ? -14.593 -13.291 23.524 1.00 90.06 417 LEU A N 1
ATOM 3144 C CA . LEU A 1 417 ? -15.506 -12.331 22.888 1.00 90.06 417 LEU A CA 1
ATOM 3145 C C . LEU A 1 417 ? -15.002 -10.886 23.019 1.00 90.06 417 LEU A C 1
ATOM 3147 O O . LEU A 1 417 ? -15.010 -10.144 22.041 1.00 90.06 417 LEU A O 1
ATOM 3151 N N . GLU A 1 418 ? -14.522 -10.495 24.202 1.00 92.75 418 GLU A N 1
ATOM 3152 C CA . GLU A 1 418 ? -13.960 -9.164 24.462 1.00 92.75 418 GLU A CA 1
ATOM 3153 C C . GLU A 1 418 ? -12.773 -8.868 23.530 1.00 92.75 418 GLU A C 1
ATOM 3155 O O . GLU A 1 418 ? -12.724 -7.809 22.904 1.00 92.75 418 GLU A O 1
ATOM 3160 N N . LYS A 1 419 ? -11.848 -9.823 23.369 1.00 90.19 419 LYS A N 1
ATOM 3161 C CA . LYS A 1 419 ? -10.685 -9.699 22.474 1.00 90.19 419 LYS A CA 1
ATOM 3162 C C . LYS A 1 419 ? -11.086 -9.549 21.008 1.00 90.19 419 LYS A C 1
ATOM 3164 O O . LYS A 1 419 ? -10.477 -8.769 20.271 1.00 90.19 419 LYS A O 1
ATOM 3169 N N . GLU A 1 420 ? -12.110 -10.278 20.579 1.00 87.81 420 GLU A N 1
ATOM 3170 C CA . GLU A 1 420 ? -12.634 -10.174 19.222 1.00 87.81 420 GLU A CA 1
ATOM 3171 C C . GLU A 1 420 ? -13.309 -8.819 18.972 1.00 87.81 420 GLU A C 1
ATOM 3173 O O . GLU A 1 420 ? -13.031 -8.169 17.963 1.00 87.81 420 GLU A O 1
ATOM 3178 N N . ILE A 1 421 ? -14.139 -8.356 19.913 1.00 90.94 421 ILE A N 1
ATOM 3179 C CA . ILE A 1 421 ? -14.790 -7.045 19.834 1.00 90.94 421 ILE A CA 1
ATOM 3180 C C . ILE A 1 421 ? -13.751 -5.925 19.813 1.00 90.94 421 ILE A C 1
ATOM 3182 O O . ILE A 1 421 ? -13.852 -5.063 18.945 1.00 90.94 421 ILE A O 1
ATOM 3186 N N . ILE A 1 422 ? -12.729 -5.959 20.678 1.00 90.56 422 ILE A N 1
ATOM 3187 C CA . ILE A 1 422 ? -11.626 -4.983 20.647 1.00 90.56 422 ILE A CA 1
ATOM 3188 C C . ILE A 1 422 ? -10.937 -4.991 19.283 1.00 90.56 422 ILE A C 1
ATOM 3190 O O . ILE A 1 422 ? -10.760 -3.929 18.697 1.00 90.56 422 ILE A O 1
ATOM 3194 N N . SER A 1 423 ? -10.625 -6.172 18.738 1.00 82.88 423 SER A N 1
ATOM 3195 C CA . SER A 1 423 ? -10.028 -6.298 17.401 1.00 82.88 423 SER A CA 1
ATOM 3196 C C . SER A 1 423 ? -10.892 -5.702 16.295 1.00 82.88 423 SER A C 1
ATOM 3198 O O . SER A 1 423 ? -10.374 -5.185 15.310 1.00 82.88 423 SER A O 1
ATOM 3200 N N . ARG A 1 424 ? -12.213 -5.812 16.437 1.00 81.38 424 ARG A N 1
ATOM 3201 C CA . ARG A 1 424 ? -13.176 -5.258 15.494 1.00 81.38 424 ARG A CA 1
ATOM 3202 C C . ARG A 1 424 ? -13.236 -3.738 15.596 1.00 81.38 424 ARG A C 1
ATOM 3204 O O . ARG A 1 424 ? -13.155 -3.077 14.567 1.00 81.38 424 ARG A O 1
ATOM 3211 N N . VAL A 1 425 ? -13.411 -3.188 16.800 1.00 86.00 425 VAL A N 1
ATOM 3212 C CA . VAL A 1 425 ? -13.576 -1.735 16.979 1.00 86.00 425 VAL A CA 1
ATOM 3213 C C . VAL A 1 425 ? -12.269 -0.972 16.752 1.00 86.00 425 VAL A C 1
ATOM 3215 O O . VAL A 1 425 ? -12.311 0.155 16.274 1.00 86.00 425 VAL A O 1
ATOM 3218 N N . SER A 1 426 ? -11.110 -1.601 16.983 1.00 83.75 426 SER A N 1
ATOM 3219 C CA . SER A 1 426 ? -9.803 -1.008 16.672 1.00 83.75 426 SER A CA 1
ATOM 3220 C C . SER A 1 426 ? -9.530 -0.852 15.175 1.00 83.75 426 SER A C 1
ATOM 3222 O O . SER A 1 426 ? -8.615 -0.125 14.807 1.00 83.75 426 SER A O 1
ATOM 3224 N N . GLY A 1 427 ? -10.304 -1.529 14.320 1.00 72.94 427 GLY A N 1
ATOM 3225 C CA . GLY A 1 427 ? -10.242 -1.377 12.866 1.00 72.94 427 GLY A CA 1
ATOM 3226 C C . GLY A 1 427 ? -10.982 -0.145 12.333 1.00 72.94 427 GLY A C 1
ATOM 3227 O O . GLY A 1 427 ? -10.868 0.156 11.151 1.00 72.94 427 GLY A O 1
ATOM 3228 N N . PHE A 1 428 ? -11.742 0.571 13.166 1.00 77.00 428 PHE A N 1
ATOM 3229 C CA . PHE A 1 428 ? -12.276 1.887 12.807 1.00 77.00 428 PHE A CA 1
ATOM 3230 C C . PHE A 1 428 ? -11.232 2.969 13.092 1.00 77.00 428 PHE A C 1
ATOM 3232 O O . PHE A 1 428 ? -10.276 2.736 13.830 1.00 77.00 428 PHE A O 1
ATOM 3239 N N . THR A 1 429 ? -11.428 4.164 12.538 1.00 77.06 429 THR A N 1
ATOM 3240 C CA . THR A 1 429 ? -10.691 5.366 12.949 1.00 77.06 429 THR A CA 1
ATOM 3241 C C . THR A 1 429 ? -11.652 6.493 13.278 1.00 77.06 429 THR A C 1
ATOM 3243 O O . THR A 1 429 ? -12.808 6.465 12.851 1.00 77.06 429 THR A O 1
ATOM 3246 N N . GLN A 1 430 ? -11.188 7.472 14.060 1.00 82.06 430 GLN A N 1
ATOM 3247 C CA . GLN A 1 430 ? -11.988 8.633 14.459 1.0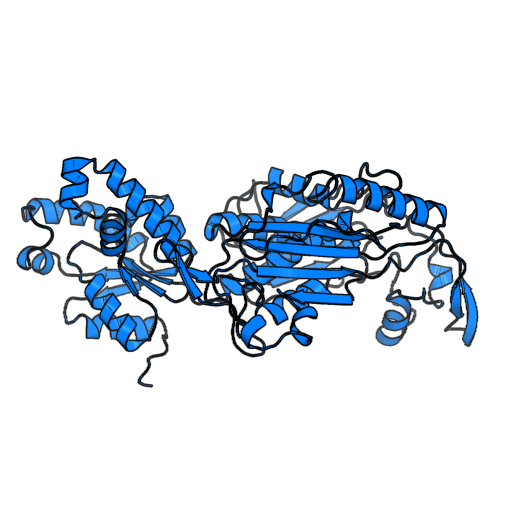0 82.06 430 GLN A CA 1
ATOM 3248 C C . GLN A 1 430 ? -13.319 8.244 15.133 1.00 82.06 430 GLN A C 1
ATOM 3250 O O . GLN A 1 430 ? -14.358 8.850 14.898 1.00 82.06 430 GLN A O 1
ATOM 3255 N N . CYS A 1 431 ? -13.302 7.205 15.968 1.00 88.88 431 CYS A N 1
ATOM 3256 C CA . CYS A 1 431 ? -14.460 6.771 16.749 1.00 88.88 431 CYS A CA 1
ATOM 3257 C C . CYS A 1 431 ? -14.174 6.868 18.252 1.00 88.88 431 CYS A C 1
ATOM 3259 O O . CYS A 1 431 ? -13.020 6.851 18.681 1.00 88.88 431 CYS A O 1
ATOM 3261 N N . ILE A 1 432 ? -15.229 6.925 19.061 1.00 95.12 432 ILE A N 1
ATOM 3262 C CA . ILE A 1 432 ? -15.155 6.895 20.524 1.00 95.12 432 ILE A CA 1
ATOM 3263 C C . ILE A 1 432 ? -15.491 5.478 20.986 1.00 95.12 432 ILE A C 1
ATOM 3265 O O . ILE A 1 432 ? -16.555 4.951 20.666 1.00 95.12 432 ILE A O 1
ATOM 3269 N N . ILE A 1 433 ? -14.597 4.855 21.749 1.00 96.31 433 ILE A N 1
ATOM 3270 C CA . ILE A 1 433 ? -14.706 3.454 22.163 1.00 96.31 433 ILE A CA 1
ATOM 3271 C C . ILE A 1 433 ? -14.639 3.378 23.688 1.00 96.31 433 ILE A C 1
ATOM 3273 O O . ILE A 1 433 ? -13.578 3.556 24.281 1.00 96.31 433 ILE A O 1
ATOM 3277 N N . ALA A 1 434 ? -15.760 3.079 24.341 1.00 96.62 434 ALA A N 1
ATOM 3278 C CA . ALA A 1 434 ? -15.780 2.744 25.761 1.00 96.62 434 ALA A CA 1
ATOM 3279 C C . ALA A 1 434 ? -15.432 1.265 25.950 1.00 96.62 434 ALA A C 1
ATOM 3281 O O . ALA A 1 434 ? -16.178 0.394 25.504 1.00 96.62 434 ALA A O 1
ATOM 3282 N N . THR A 1 435 ? -14.306 0.985 26.613 1.00 94.31 435 THR A N 1
ATOM 3283 C CA . THR A 1 435 ? -13.857 -0.394 26.844 1.00 94.31 435 THR A CA 1
ATOM 3284 C C . THR A 1 435 ? -14.480 -0.985 28.105 1.00 94.31 435 THR A C 1
ATOM 3286 O O . THR A 1 435 ? -14.740 -0.273 29.081 1.00 94.31 435 THR A O 1
ATOM 3289 N N . GLY A 1 436 ? -14.601 -2.309 28.153 1.00 88.25 436 GLY A N 1
ATOM 3290 C CA . GLY A 1 436 ? -14.891 -3.037 29.380 1.00 88.25 436 GLY A CA 1
ATOM 3291 C C . GLY A 1 436 ? -13.823 -2.762 30.442 1.00 88.25 436 GLY A C 1
ATOM 3292 O O . GLY A 1 436 ? -12.638 -2.562 30.156 1.00 88.25 436 GLY A O 1
ATOM 3293 N N . GLY A 1 437 ? -14.214 -2.756 31.717 1.00 83.38 437 GLY A N 1
ATOM 3294 C CA . GLY A 1 437 ? -13.273 -2.487 32.816 1.00 83.38 437 GLY A CA 1
ATOM 3295 C C . GLY A 1 437 ? -12.196 -3.569 32.997 1.00 83.38 437 GLY A C 1
ATOM 3296 O O . GLY A 1 437 ? -11.338 -3.442 33.864 1.00 83.38 437 GLY A O 1
ATOM 3297 N N . GLY A 1 438 ? -12.270 -4.685 32.270 1.00 84.69 438 GLY A N 1
ATOM 3298 C CA . GLY A 1 438 ? -11.243 -5.729 32.253 1.00 84.69 438 GLY A CA 1
ATOM 3299 C C . GLY A 1 438 ? -10.413 -5.755 30.971 1.00 84.69 438 GLY A C 1
ATOM 3300 O O . GLY A 1 438 ? -9.391 -6.434 30.954 1.00 84.69 438 GLY A O 1
ATOM 3301 N N . SER A 1 439 ? -10.793 -5.005 29.930 1.00 86.69 439 SER A N 1
ATOM 3302 C CA . SER A 1 439 ? -10.212 -5.166 28.591 1.00 86.69 439 SER A CA 1
ATOM 3303 C C . SER A 1 439 ? -8.717 -4.862 28.562 1.00 86.69 439 SER A C 1
ATOM 3305 O O . SER A 1 439 ? -7.969 -5.518 27.844 1.00 86.69 439 SER A O 1
ATOM 3307 N N . VAL A 1 440 ? -8.266 -3.916 29.394 1.00 88.00 440 VAL A N 1
ATOM 3308 C CA . VAL A 1 440 ? -6.854 -3.520 29.501 1.00 88.00 440 VAL A CA 1
ATOM 3309 C C . VAL A 1 440 ? -5.981 -4.535 30.235 1.00 88.00 440 VAL A C 1
ATOM 3311 O O . VAL A 1 440 ? -4.781 -4.310 30.322 1.00 88.00 440 VAL A O 1
ATOM 3314 N N . LEU A 1 441 ? -6.533 -5.611 30.808 1.00 88.19 441 LEU A N 1
ATOM 3315 C CA . LEU A 1 441 ? -5.745 -6.636 31.507 1.00 88.19 441 LEU A CA 1
ATOM 3316 C C . LEU A 1 441 ? -5.029 -7.577 30.534 1.00 88.19 441 LEU A C 1
ATOM 3318 O O . LEU A 1 441 ? -3.944 -8.069 30.849 1.00 88.19 441 LEU A O 1
ATOM 3322 N N . ASP A 1 442 ? -5.584 -7.756 29.339 1.00 90.31 442 ASP A N 1
ATOM 3323 C CA . ASP A 1 442 ? -4.982 -8.540 28.264 1.00 90.31 442 ASP A CA 1
ATOM 3324 C C . ASP A 1 442 ? -3.898 -7.740 27.515 1.00 90.31 442 ASP A C 1
ATOM 3326 O O . ASP A 1 442 ? -4.075 -6.566 27.187 1.00 90.31 442 ASP A O 1
ATOM 3330 N N . ASN A 1 443 ? -2.753 -8.379 27.250 1.00 87.81 443 ASN A N 1
ATOM 3331 C CA . ASN A 1 443 ? -1.612 -7.752 26.572 1.00 87.81 443 ASN A CA 1
ATOM 3332 C C . ASN A 1 443 ? -1.927 -7.344 25.126 1.00 87.81 443 ASN A C 1
ATOM 3334 O O . ASN A 1 443 ? -1.472 -6.290 24.678 1.00 87.81 443 ASN A O 1
ATOM 3338 N N . ASP A 1 444 ? -2.677 -8.165 24.392 1.00 86.00 444 ASP A N 1
ATOM 3339 C CA . ASP A 1 444 ? -2.948 -7.919 22.977 1.00 86.00 444 ASP A CA 1
ATOM 3340 C C . ASP A 1 444 ? -3.973 -6.800 22.815 1.00 86.00 444 ASP A C 1
ATOM 3342 O O . ASP A 1 444 ? -3.806 -5.932 21.957 1.00 86.00 444 ASP A O 1
ATOM 3346 N N . ASN A 1 445 ? -4.979 -6.752 23.691 1.00 91.38 445 ASN A N 1
ATOM 3347 C CA . ASN A 1 445 ? -5.905 -5.626 23.761 1.00 91.38 445 ASN A CA 1
ATOM 3348 C C . ASN A 1 445 ? -5.165 -4.315 24.038 1.00 91.38 445 ASN A C 1
ATOM 3350 O O . ASN A 1 445 ? -5.415 -3.330 23.347 1.00 91.38 445 ASN A O 1
ATOM 3354 N N . ARG A 1 446 ? -4.215 -4.298 24.988 1.00 91.00 446 ARG A N 1
ATOM 3355 C CA . ARG A 1 446 ? -3.400 -3.100 25.260 1.00 91.00 446 ARG A CA 1
ATOM 3356 C C . ARG A 1 446 ? -2.655 -2.618 24.017 1.00 91.00 446 ARG A C 1
ATOM 3358 O O . ARG A 1 446 ? -2.715 -1.431 23.707 1.00 91.00 446 ARG A O 1
ATOM 3365 N N . LYS A 1 447 ? -2.001 -3.530 23.290 1.00 83.50 447 LYS A N 1
ATOM 3366 C CA . LYS A 1 447 ? -1.287 -3.202 22.045 1.00 83.50 447 LYS A CA 1
ATOM 3367 C C . LYS A 1 447 ? -2.227 -2.613 20.994 1.00 83.50 447 LYS A C 1
ATOM 3369 O O . LYS A 1 447 ? -1.939 -1.549 20.461 1.00 83.50 447 LYS A O 1
ATOM 3374 N N . LYS A 1 448 ? -3.372 -3.255 20.741 1.00 84.31 448 LYS A N 1
ATOM 3375 C CA . LYS A 1 448 ? -4.359 -2.779 19.754 1.00 84.31 448 LYS A CA 1
ATOM 3376 C C . LYS A 1 448 ? -4.899 -1.400 20.106 1.00 84.31 448 LYS A C 1
ATOM 3378 O O . LYS A 1 448 ? -4.939 -0.527 19.244 1.00 84.31 448 LYS A O 1
ATOM 3383 N N . ILE A 1 449 ? -5.266 -1.197 21.370 1.00 89.56 449 ILE A N 1
ATOM 3384 C CA . ILE A 1 449 ? -5.761 0.084 21.881 1.00 89.56 449 ILE A CA 1
ATOM 3385 C C . ILE A 1 449 ? -4.708 1.183 21.661 1.00 89.56 449 ILE A C 1
ATOM 3387 O O . ILE A 1 449 ? -5.000 2.175 20.999 1.00 89.56 449 ILE A O 1
ATOM 3391 N N . LYS A 1 450 ? -3.467 0.977 22.128 1.00 83.06 450 LYS A N 1
ATOM 3392 C CA . LYS A 1 450 ? -2.379 1.963 21.988 1.00 83.06 450 LYS A CA 1
ATOM 3393 C C . LYS A 1 450 ? -1.979 2.238 20.538 1.00 83.06 450 LYS A C 1
ATOM 3395 O O . LYS A 1 450 ? -1.601 3.358 20.220 1.00 83.06 450 LYS A O 1
ATOM 3400 N N . ASN A 1 451 ? -2.055 1.242 19.657 1.00 76.06 451 ASN A N 1
ATOM 3401 C CA . ASN A 1 451 ? -1.633 1.405 18.264 1.00 76.06 451 ASN A CA 1
ATOM 3402 C C . ASN A 1 451 ? -2.678 2.113 17.394 1.00 76.06 451 ASN A C 1
ATOM 3404 O O . ASN A 1 451 ? -2.313 2.682 16.367 1.00 76.06 451 ASN A O 1
ATOM 3408 N N . SER A 1 452 ? -3.955 2.074 17.785 1.00 78.50 452 SER A N 1
ATOM 3409 C CA . SER A 1 452 ? -5.072 2.566 16.966 1.00 78.50 452 SER A CA 1
ATOM 3410 C C . SER A 1 452 ? -5.734 3.836 17.504 1.00 78.50 452 SER A C 1
ATOM 3412 O O . SER A 1 452 ? -6.671 4.338 16.883 1.00 78.50 452 SER A O 1
ATOM 3414 N N . GLY A 1 453 ? -5.289 4.377 18.642 1.00 86.31 453 GLY A N 1
ATOM 3415 C CA . GLY A 1 453 ? -5.937 5.535 19.246 1.00 86.31 453 GLY A CA 1
ATOM 3416 C C . GLY A 1 453 ? -5.257 6.108 20.481 1.00 86.31 453 GLY A C 1
ATOM 3417 O O . GLY A 1 453 ? -4.223 5.625 20.932 1.00 86.31 453 GLY A O 1
ATOM 3418 N N . VAL A 1 454 ? -5.878 7.155 21.017 1.00 88.81 454 VAL A N 1
ATOM 3419 C CA . VAL A 1 454 ? -5.512 7.814 22.270 1.00 88.81 454 VAL A CA 1
ATOM 3420 C C . VAL A 1 454 ? -6.329 7.211 23.410 1.00 88.81 454 VAL A C 1
ATOM 3422 O O . VAL A 1 454 ? -7.548 7.057 23.300 1.00 88.81 454 VAL A O 1
ATOM 3425 N N . CYS A 1 455 ? -5.668 6.884 24.517 1.00 92.94 455 CYS A N 1
ATOM 3426 C CA . CYS A 1 455 ? -6.311 6.393 25.729 1.00 92.94 455 CYS A CA 1
ATOM 3427 C C . CYS A 1 455 ? -6.646 7.534 26.682 1.00 92.94 455 CYS A C 1
ATOM 3429 O O . CYS A 1 455 ? -5.758 8.161 27.261 1.00 92.94 455 CYS A O 1
ATOM 3431 N N . VAL A 1 456 ? -7.934 7.710 26.942 1.00 95.38 456 VAL A N 1
ATOM 3432 C CA . VAL A 1 456 ? -8.449 8.594 27.979 1.00 95.38 456 VAL A CA 1
ATOM 3433 C C . VAL A 1 456 ? -8.862 7.746 29.176 1.00 95.38 456 VAL A C 1
ATOM 3435 O O . VAL A 1 456 ? -9.831 6.980 29.124 1.00 95.38 456 VAL A O 1
ATOM 3438 N N . TYR A 1 457 ? -8.132 7.875 30.280 1.00 95.62 457 TYR A N 1
ATOM 3439 C CA . TYR A 1 457 ? -8.537 7.275 31.541 1.00 95.62 457 TYR A CA 1
ATOM 3440 C C . TYR A 1 457 ? -9.615 8.132 32.201 1.00 95.62 457 TYR A C 1
ATOM 3442 O O . TYR A 1 457 ? -9.351 9.226 32.688 1.00 95.62 457 TYR A O 1
ATOM 3450 N N . ILE A 1 458 ? -10.837 7.596 32.242 1.00 94.62 458 ILE A N 1
ATOM 3451 C CA . ILE A 1 458 ? -11.953 8.176 32.984 1.00 94.62 458 ILE A CA 1
ATOM 3452 C C . ILE A 1 458 ? -11.767 7.861 34.468 1.00 94.62 458 ILE A C 1
ATOM 3454 O O . ILE A 1 458 ? -12.158 6.786 34.950 1.00 94.62 458 ILE A O 1
ATOM 3458 N N . MET A 1 459 ? -11.155 8.807 35.175 1.00 90.12 459 MET A N 1
ATOM 3459 C CA . MET A 1 459 ? -10.910 8.738 36.606 1.00 90.12 459 MET A CA 1
ATOM 3460 C C . MET A 1 459 ? -12.172 9.147 37.368 1.00 90.12 459 MET A C 1
ATOM 3462 O O . MET A 1 459 ? -12.815 10.153 37.067 1.00 90.12 459 MET A O 1
ATOM 3466 N N . ARG A 1 460 ? -12.524 8.366 38.391 1.00 84.75 460 ARG A N 1
ATOM 3467 C CA . ARG A 1 460 ? -13.618 8.684 39.309 1.00 84.75 460 ARG A CA 1
ATOM 3468 C C . ARG A 1 460 ? -13.252 8.253 40.720 1.00 84.75 460 ARG A C 1
ATOM 3470 O O . ARG A 1 460 ? -12.670 7.183 40.896 1.00 84.75 460 ARG A O 1
ATOM 3477 N N . ASP A 1 461 ? -13.612 9.069 41.709 1.00 81.31 461 ASP A N 1
ATOM 3478 C CA . ASP A 1 461 ? -13.328 8.787 43.117 1.00 81.31 461 ASP A CA 1
ATOM 3479 C C . ASP A 1 461 ? -13.889 7.417 43.541 1.00 81.31 461 ASP A C 1
ATOM 3481 O O . ASP A 1 461 ? -15.063 7.099 43.319 1.00 81.31 461 ASP A O 1
ATOM 3485 N N . ILE A 1 462 ? -13.045 6.610 44.187 1.00 75.06 462 ILE A N 1
ATOM 3486 C CA . ILE A 1 462 ? -13.392 5.278 44.684 1.00 75.06 462 ILE A CA 1
ATOM 3487 C C . ILE A 1 462 ? -14.552 5.293 45.688 1.00 75.06 462 ILE A C 1
ATOM 3489 O O . ILE A 1 462 ? -15.352 4.356 45.710 1.00 75.06 462 ILE A O 1
ATOM 3493 N N . GLN A 1 463 ? -14.687 6.348 46.496 1.00 71.00 463 GLN A N 1
ATOM 3494 C CA . GLN A 1 463 ? -15.797 6.503 47.433 1.00 71.00 463 GLN A CA 1
ATOM 3495 C C . GLN A 1 463 ? -17.121 6.684 46.691 1.00 71.00 463 GLN A C 1
ATOM 3497 O O . GLN A 1 463 ? -18.109 6.056 47.071 1.00 71.00 463 GLN A O 1
ATOM 3502 N N . LYS A 1 464 ? -17.122 7.459 45.596 1.00 69.44 464 LYS A N 1
ATOM 3503 C CA . LYS A 1 464 ? -18.293 7.636 44.720 1.00 69.44 464 LYS A CA 1
ATOM 3504 C C . LYS A 1 464 ? -18.629 6.355 43.954 1.00 69.44 464 LYS A C 1
ATOM 3506 O O . LYS A 1 464 ? -19.796 5.982 43.861 1.00 69.44 464 LYS A O 1
ATOM 3511 N N . LEU A 1 465 ? -17.611 5.637 43.469 1.00 70.06 465 LEU A N 1
ATOM 3512 C CA . LEU A 1 465 ? -17.787 4.324 42.831 1.00 70.06 465 LEU A CA 1
ATOM 3513 C C . LEU A 1 465 ? -18.439 3.310 43.783 1.00 70.06 465 LEU A C 1
ATOM 3515 O O . LEU A 1 465 ? -19.314 2.548 43.377 1.00 70.06 465 LEU A O 1
ATOM 3519 N N . ALA A 1 466 ? -18.044 3.323 45.058 1.00 62.81 466 ALA A N 1
ATOM 3520 C CA . ALA A 1 466 ? -18.574 2.422 46.074 1.00 62.81 466 ALA A CA 1
ATOM 3521 C C . ALA A 1 466 ? -19.992 2.787 46.556 1.00 62.81 466 ALA A C 1
ATOM 3523 O O . ALA A 1 466 ? -20.694 1.909 47.055 1.00 62.81 466 ALA A O 1
ATOM 3524 N N . SER A 1 467 ? -20.418 4.051 46.444 1.00 61.03 467 SER A N 1
ATOM 3525 C CA . SER A 1 467 ? -21.745 4.503 46.889 1.00 61.03 467 SER A CA 1
ATOM 3526 C C . SER A 1 467 ? -22.850 4.353 45.839 1.00 61.03 467 SER A C 1
ATOM 3528 O O . SER A 1 467 ? -24.013 4.255 46.214 1.00 61.03 467 SER A O 1
ATOM 3530 N N . GLU A 1 468 ? -22.514 4.327 44.544 1.00 59.31 468 GLU A N 1
ATOM 3531 C CA . GLU A 1 468 ? -23.493 4.375 43.437 1.00 59.31 468 GLU A CA 1
ATOM 3532 C C . GLU A 1 468 ? -23.809 3.013 42.780 1.00 59.31 468 GLU A C 1
ATOM 3534 O O . GLU A 1 468 ? -24.590 2.944 41.834 1.00 59.31 468 GLU A O 1
ATOM 3539 N N . GLY A 1 469 ? -23.267 1.907 43.301 1.00 52.31 469 GLY A N 1
ATOM 3540 C CA . GLY A 1 469 ? -23.834 0.569 43.090 1.00 52.31 469 GLY A CA 1
ATOM 3541 C C . GLY A 1 469 ? -23.851 0.029 41.650 1.00 52.31 469 GLY A C 1
ATOM 3542 O O . GLY A 1 469 ? -24.900 -0.407 41.187 1.00 52.31 469 GLY A O 1
ATOM 3543 N N . ARG A 1 470 ? -22.700 -0.038 40.962 1.00 51.50 470 ARG A N 1
ATOM 3544 C CA . ARG A 1 470 ? -22.408 -1.026 39.892 1.00 51.50 470 ARG A CA 1
ATOM 3545 C C . ARG A 1 470 ? -20.892 -1.301 39.822 1.00 51.50 470 ARG A C 1
ATOM 3547 O O . ARG A 1 470 ? -20.130 -0.341 39.894 1.00 51.50 470 ARG A O 1
ATOM 3554 N N . PRO A 1 471 ? -20.444 -2.557 39.607 1.00 48.22 471 PRO A N 1
ATOM 3555 C CA . PRO A 1 471 ? -21.233 -3.739 39.256 1.00 48.22 471 PRO A CA 1
ATOM 3556 C C . PRO A 1 471 ? -21.830 -4.429 40.486 1.00 48.22 471 PRO A C 1
ATOM 3558 O O . PRO A 1 471 ? -21.289 -4.356 41.586 1.00 48.22 471 PRO A O 1
ATOM 3561 N N . LEU A 1 472 ? -22.973 -5.080 40.271 1.00 45.03 472 LEU A N 1
ATOM 3562 C CA . LEU A 1 472 ? -23.658 -5.916 41.251 1.00 45.03 472 LEU A CA 1
ATOM 3563 C C . LEU A 1 472 ? -22.692 -6.939 41.877 1.00 45.03 472 LEU A C 1
ATOM 3565 O O . LEU A 1 472 ? -21.959 -7.581 41.137 1.00 45.03 472 LEU A O 1
ATOM 3569 N N . SER A 1 473 ? -22.794 -7.106 43.204 1.00 46.56 473 SER A N 1
ATOM 3570 C CA . SER A 1 473 ? -22.236 -8.175 44.063 1.00 46.56 473 SER A CA 1
ATOM 3571 C C . SER A 1 473 ? -20.985 -7.904 44.907 1.00 46.56 473 SER A C 1
ATOM 3573 O O . SER A 1 473 ? -20.674 -8.762 45.729 1.00 46.56 473 SER A O 1
ATOM 3575 N N . SER A 1 474 ? -20.301 -6.761 44.795 1.00 53.69 474 SER A N 1
ATOM 3576 C CA . SER A 1 474 ? -19.009 -6.586 45.487 1.00 53.69 474 SER A CA 1
ATOM 3577 C C . SER A 1 474 ? -19.047 -5.753 46.767 1.00 53.69 474 SER A C 1
ATOM 3579 O O . SER A 1 474 ? -19.595 -4.650 46.798 1.00 53.69 474 SER A O 1
ATOM 3581 N N . SER A 1 475 ? -18.405 -6.254 47.829 1.00 65.00 475 SER A N 1
ATOM 3582 C CA . SER A 1 475 ? -18.173 -5.494 49.066 1.00 65.00 475 SER A CA 1
ATOM 3583 C C . SER A 1 475 ? -17.234 -4.299 48.815 1.00 65.00 475 SER A C 1
ATOM 3585 O O . SER A 1 475 ? -16.456 -4.286 47.857 1.00 65.00 475 SER A O 1
ATOM 3587 N N . LYS A 1 476 ? -17.249 -3.282 49.694 1.00 69.00 476 LYS A N 1
ATOM 3588 C CA . LYS A 1 476 ? -16.298 -2.146 49.617 1.00 69.00 476 LYS A CA 1
ATOM 3589 C C . LYS A 1 476 ? -14.832 -2.607 49.552 1.00 69.00 476 LYS A C 1
ATOM 3591 O O . LYS A 1 476 ? -14.004 -1.963 48.910 1.00 69.00 476 LYS A O 1
ATOM 3596 N N . GLU A 1 477 ? -14.521 -3.727 50.197 1.00 71.12 477 GLU A N 1
ATOM 3597 C CA . GLU A 1 477 ? -13.190 -4.337 50.216 1.00 71.12 477 GLU A CA 1
ATOM 3598 C C . GLU A 1 477 ? -12.818 -4.944 48.855 1.00 71.12 477 GLU A C 1
ATOM 3600 O O . GLU A 1 477 ? -11.691 -4.764 48.389 1.00 71.12 477 GLU A O 1
ATOM 3605 N N . GLU A 1 478 ? -13.765 -5.587 48.167 1.00 72.38 478 GLU A N 1
ATOM 3606 C CA . GLU A 1 478 ? -13.562 -6.119 46.815 1.00 72.38 478 GLU A CA 1
ATOM 3607 C C . GLU A 1 478 ? -13.341 -5.012 45.780 1.00 72.38 478 GLU A C 1
ATOM 3609 O O . GLU A 1 478 ? -12.425 -5.114 44.961 1.00 72.38 478 GLU A O 1
ATOM 3614 N N . ILE A 1 479 ? -14.113 -3.921 45.853 1.00 73.19 479 ILE A N 1
ATOM 3615 C CA . ILE A 1 479 ? -13.931 -2.746 44.983 1.00 73.19 479 ILE A CA 1
ATOM 3616 C C . ILE A 1 479 ? -12.546 -2.126 45.212 1.00 73.19 479 ILE A C 1
ATOM 3618 O O . ILE A 1 479 ? -11.842 -1.811 44.251 1.00 73.19 479 ILE A O 1
ATOM 3622 N N . SER A 1 480 ? -12.113 -2.010 46.473 1.00 77.94 480 SER A N 1
ATOM 3623 C CA . SER A 1 480 ? -10.777 -1.513 46.827 1.00 77.94 480 SER A CA 1
ATOM 3624 C C . SER A 1 480 ? -9.657 -2.401 46.276 1.00 77.94 480 SER A C 1
ATOM 3626 O O . SER A 1 480 ? -8.674 -1.900 45.723 1.00 77.94 480 SER A O 1
ATOM 3628 N N . LYS A 1 481 ? -9.816 -3.726 46.357 1.00 81.00 481 LYS A N 1
ATOM 3629 C CA . LYS A 1 481 ? -8.853 -4.693 45.814 1.00 81.00 481 LYS A CA 1
ATOM 3630 C C . LYS A 1 481 ? -8.784 -4.637 44.285 1.00 81.00 481 LYS A C 1
ATOM 3632 O O . LYS A 1 481 ? -7.688 -4.612 43.728 1.00 81.00 481 LYS A O 1
ATOM 3637 N N . LEU A 1 482 ? -9.933 -4.565 43.610 1.00 80.38 482 LEU A N 1
ATOM 3638 C CA . LEU A 1 482 ? -10.010 -4.378 42.157 1.00 80.38 482 LEU A CA 1
ATOM 3639 C C . LEU A 1 482 ? -9.328 -3.077 41.725 1.00 80.38 482 LEU A C 1
ATOM 3641 O O . LEU A 1 482 ? -8.532 -3.097 40.788 1.00 80.38 482 LEU A O 1
ATOM 3645 N N . TYR A 1 483 ? -9.589 -1.974 42.428 1.00 83.31 483 TYR A N 1
ATOM 3646 C CA . TYR A 1 483 ? -8.969 -0.681 42.147 1.00 83.31 483 TYR A CA 1
ATOM 3647 C C . TYR A 1 483 ? -7.443 -0.752 42.266 1.00 83.31 483 TYR A C 1
ATOM 3649 O O . TYR A 1 483 ? -6.746 -0.402 41.318 1.00 83.31 483 TYR A O 1
ATOM 3657 N N . LYS A 1 484 ? -6.911 -1.288 43.376 1.00 84.94 484 LYS A N 1
ATOM 3658 C CA . LYS A 1 484 ? -5.456 -1.437 43.581 1.00 84.94 484 LYS A CA 1
ATOM 3659 C C . LYS A 1 484 ? -4.774 -2.253 42.481 1.00 84.94 484 LYS A C 1
ATOM 3661 O O . LYS A 1 484 ? -3.650 -1.938 42.111 1.00 84.94 484 LYS A O 1
ATOM 3666 N N . ASN A 1 485 ? -5.453 -3.270 41.951 1.00 85.12 485 ASN A N 1
ATOM 3667 C CA . ASN A 1 485 ? -4.896 -4.130 40.909 1.00 85.12 485 ASN A CA 1
ATOM 3668 C C . ASN A 1 485 ? -4.979 -3.512 39.504 1.00 85.12 485 ASN A C 1
ATOM 3670 O O . ASN A 1 485 ? -4.093 -3.748 38.687 1.00 85.12 485 ASN A O 1
ATOM 3674 N N . ARG A 1 486 ? -6.047 -2.764 39.192 1.00 88.56 486 ARG A N 1
ATOM 3675 C CA . ARG A 1 486 ? -6.306 -2.260 37.829 1.00 88.56 486 ARG A CA 1
ATOM 3676 C C . ARG A 1 486 ? -5.848 -0.822 37.604 1.00 88.56 486 ARG A C 1
ATOM 3678 O O . ARG A 1 486 ? -5.433 -0.507 36.495 1.00 88.56 486 ARG A O 1
ATOM 3685 N N . ASN A 1 487 ? -5.894 0.033 38.628 1.00 88.38 487 ASN A N 1
ATOM 3686 C CA . ASN A 1 487 ? -5.548 1.451 38.510 1.00 88.38 487 ASN A CA 1
ATOM 3687 C C . ASN A 1 487 ? -4.142 1.699 37.933 1.00 88.38 487 ASN A C 1
ATOM 3689 O O . ASN A 1 487 ? -4.053 2.477 36.987 1.00 88.38 487 ASN A O 1
ATOM 3693 N N . PRO A 1 488 ? -3.082 0.980 38.365 1.00 91.62 488 PRO A N 1
ATOM 3694 C CA . PRO A 1 488 ? -1.751 1.162 37.780 1.00 91.62 488 PRO A CA 1
ATOM 3695 C C . PRO A 1 488 ? -1.701 0.857 36.276 1.00 91.62 488 PRO A C 1
ATOM 3697 O O . PRO A 1 488 ? -0.918 1.452 35.544 1.00 91.62 488 PRO A O 1
ATOM 3700 N N . ILE A 1 489 ? -2.547 -0.062 35.794 1.00 91.44 489 ILE A N 1
ATOM 3701 C CA . ILE A 1 489 ? -2.626 -0.402 34.369 1.00 91.44 489 ILE A CA 1
ATOM 3702 C C . ILE A 1 489 ? -3.347 0.705 33.598 1.00 91.44 489 ILE A C 1
ATOM 3704 O O . ILE A 1 489 ? -2.931 1.020 32.488 1.00 91.44 489 ILE A O 1
ATOM 3708 N N . TYR A 1 490 ? -4.399 1.310 34.162 1.00 92.38 490 TYR A N 1
ATOM 3709 C CA . TYR A 1 490 ? -5.051 2.459 33.526 1.00 92.38 490 TYR A CA 1
ATOM 3710 C C . TYR A 1 490 ? -4.114 3.659 33.429 1.00 92.38 490 TYR A C 1
ATOM 3712 O O . TYR A 1 490 ? -4.044 4.252 32.363 1.00 92.38 490 TYR A O 1
ATOM 3720 N N . GLU A 1 491 ? -3.367 3.965 34.491 1.00 89.56 491 GLU A N 1
ATOM 3721 C CA . GLU A 1 491 ? -2.373 5.047 34.503 1.00 89.56 491 GLU A CA 1
ATOM 3722 C C . GLU A 1 491 ? -1.246 4.794 33.495 1.00 89.56 491 GLU A C 1
ATOM 3724 O O . GLU A 1 491 ? -0.872 5.685 32.741 1.00 89.56 491 GLU A O 1
ATOM 3729 N N . LEU A 1 492 ? -0.747 3.556 33.416 1.00 89.19 492 LEU A N 1
ATOM 3730 C CA . LEU A 1 492 ? 0.255 3.173 32.419 1.00 89.19 492 LEU A CA 1
ATOM 3731 C C . LEU A 1 492 ? -0.277 3.296 30.983 1.00 89.19 492 LEU A C 1
ATOM 3733 O O . LEU A 1 492 ? 0.462 3.627 30.058 1.00 89.19 492 LEU A O 1
ATOM 3737 N N . MET A 1 493 ? -1.554 2.973 30.784 1.00 89.56 493 MET A N 1
ATOM 3738 C CA . MET A 1 493 ? -2.199 3.001 29.476 1.00 89.56 493 MET A CA 1
ATOM 3739 C C . MET A 1 493 ? -2.687 4.389 29.077 1.00 89.56 493 MET A C 1
ATOM 3741 O O . MET A 1 493 ? -2.900 4.594 27.888 1.00 89.56 493 MET A O 1
ATOM 3745 N N . SER A 1 494 ? -2.912 5.314 30.005 1.00 90.19 494 SER A N 1
ATOM 3746 C CA . SER A 1 494 ? -3.499 6.616 29.698 1.00 90.19 494 SER A CA 1
ATOM 3747 C C . SER A 1 494 ? -2.513 7.533 28.994 1.00 90.19 494 SER A C 1
ATOM 3749 O O . SER A 1 494 ? -1.366 7.655 29.410 1.00 90.19 494 SER A O 1
ATOM 3751 N N . ASP A 1 495 ? -2.987 8.193 27.947 1.00 86.06 495 ASP A N 1
ATOM 3752 C CA . ASP A 1 495 ? -2.343 9.375 27.372 1.00 86.06 495 ASP A CA 1
ATOM 3753 C C . ASP A 1 495 ? -2.930 10.647 28.005 1.00 86.06 495 ASP A C 1
ATOM 3755 O O . ASP A 1 495 ? -2.224 11.633 28.185 1.00 86.06 495 ASP A O 1
ATOM 3759 N N . ILE A 1 496 ? -4.211 10.586 28.394 1.00 90.12 496 ILE A N 1
ATOM 3760 C CA . ILE A 1 496 ? -4.961 11.643 29.080 1.00 90.12 496 ILE A CA 1
ATOM 3761 C C . ILE A 1 496 ? -5.675 11.049 30.294 1.00 90.12 496 ILE A C 1
ATOM 3763 O O . ILE A 1 496 ? -6.211 9.938 30.230 1.00 90.12 496 ILE A O 1
ATOM 3767 N N . VAL A 1 497 ? -5.739 11.806 31.390 1.00 92.12 497 VAL A N 1
ATOM 3768 C CA . VAL A 1 497 ? -6.555 11.471 32.563 1.00 92.12 497 VAL A CA 1
ATOM 3769 C C . VAL A 1 497 ? -7.685 12.487 32.678 1.00 92.12 497 VAL A C 1
ATOM 3771 O O . VAL A 1 497 ? -7.447 13.656 32.962 1.00 92.12 497 VAL A O 1
ATOM 3774 N N . ALA A 1 498 ? -8.921 12.029 32.490 1.00 91.19 498 ALA A N 1
ATOM 3775 C CA . ALA A 1 498 ? -10.106 12.870 32.547 1.00 91.19 498 ALA A CA 1
ATOM 3776 C C . ALA A 1 498 ? -10.874 12.629 33.852 1.00 91.19 498 ALA A C 1
ATOM 3778 O O . ALA A 1 498 ? -11.353 11.522 34.120 1.00 91.19 498 ALA A O 1
ATOM 3779 N N . ASP A 1 499 ? -11.004 13.678 34.665 1.00 88.25 499 ASP A N 1
ATOM 3780 C CA . ASP A 1 499 ? -11.770 13.634 35.908 1.00 88.25 499 ASP A CA 1
ATOM 3781 C C . ASP A 1 499 ? -13.283 13.667 35.616 1.00 88.25 499 ASP A C 1
ATOM 3783 O O . ASP A 1 499 ? -13.803 14.616 35.025 1.00 88.25 499 ASP A O 1
ATOM 3787 N N . ASN A 1 500 ? -13.999 12.629 36.055 1.00 86.25 500 ASN A N 1
ATOM 3788 C CA . ASN A 1 500 ? -15.454 12.520 35.967 1.00 86.25 500 ASN A CA 1
ATOM 3789 C C . ASN A 1 500 ? -16.153 12.621 37.343 1.00 86.25 500 ASN A C 1
ATOM 3791 O O . ASN A 1 500 ? -17.149 11.946 37.618 1.00 86.25 500 ASN A O 1
ATOM 3795 N N . ASN A 1 501 ? -15.626 13.448 38.249 1.00 80.88 501 ASN A N 1
ATOM 3796 C CA . ASN A 1 501 ? -16.210 13.705 39.568 1.00 80.88 501 ASN A CA 1
ATOM 3797 C C . ASN A 1 501 ? -17.350 14.742 39.559 1.00 80.88 501 ASN A C 1
ATOM 3799 O O . ASN A 1 501 ? -18.051 14.838 40.574 1.00 80.88 501 ASN A O 1
ATOM 3803 N N . PHE A 1 502 ? -17.533 15.482 38.458 1.00 78.75 502 PHE A N 1
ATOM 3804 C CA . PHE A 1 502 ? -18.591 16.485 38.266 1.00 78.75 502 PHE A CA 1
ATOM 3805 C C . PHE A 1 502 ? -19.764 15.919 37.446 1.00 78.75 502 PHE A C 1
ATOM 3807 O O . PHE A 1 502 ? -20.631 15.257 38.011 1.00 78.75 502 PHE A O 1
ATOM 3814 N N . THR A 1 503 ? -19.793 16.153 36.128 1.00 87.31 503 THR A N 1
ATOM 3815 C CA . THR A 1 503 ? -20.787 15.592 35.197 1.00 87.31 503 THR A CA 1
ATOM 3816 C C . THR A 1 503 ? -20.105 14.984 33.975 1.00 87.31 503 THR A C 1
ATOM 3818 O O . THR A 1 503 ? -18.986 15.368 33.619 1.00 87.31 503 THR A O 1
ATOM 3821 N N . ALA A 1 504 ? -20.797 14.058 33.306 1.00 88.44 504 ALA A N 1
ATOM 3822 C CA . ALA A 1 504 ? -20.274 13.396 32.116 1.00 88.44 504 ALA A CA 1
ATOM 3823 C C . ALA A 1 504 ? -20.076 14.377 30.948 1.00 88.44 504 ALA A C 1
ATOM 3825 O O . ALA A 1 504 ? -19.120 14.236 30.193 1.00 88.44 504 ALA A O 1
ATOM 3826 N N . GLU A 1 505 ? -20.936 15.390 30.830 1.00 91.12 505 GLU A N 1
ATOM 3827 C CA . GLU A 1 505 ? -20.852 16.447 29.820 1.00 91.12 505 GLU A CA 1
ATOM 3828 C C . GLU A 1 505 ? -19.635 17.345 30.047 1.00 91.12 505 GLU A C 1
ATOM 3830 O O . GLU A 1 505 ? -18.949 17.700 29.093 1.00 91.12 505 GLU A O 1
ATOM 3835 N N . HIS A 1 506 ? -19.328 17.684 31.305 1.00 91.19 506 HIS A N 1
ATOM 3836 C CA . HIS A 1 506 ? -18.133 18.461 31.625 1.00 91.19 506 HIS A CA 1
ATOM 3837 C C . HIS A 1 506 ? -16.860 17.666 31.317 1.00 91.19 506 HIS A C 1
ATOM 3839 O O . HIS A 1 506 ? -15.947 18.185 30.681 1.00 91.19 506 HIS A O 1
ATOM 3845 N N . CYS A 1 507 ? -16.833 16.386 31.698 1.00 92.31 507 CYS A N 1
ATOM 3846 C CA . CYS A 1 507 ? -15.732 15.484 31.373 1.00 92.31 507 CYS A CA 1
ATOM 3847 C C . CYS A 1 507 ? -15.547 15.352 29.849 1.00 92.31 507 CYS A C 1
ATOM 3849 O O . CYS A 1 507 ? -14.439 15.515 29.346 1.00 92.31 507 CYS A O 1
ATOM 3851 N N . ALA A 1 508 ? -16.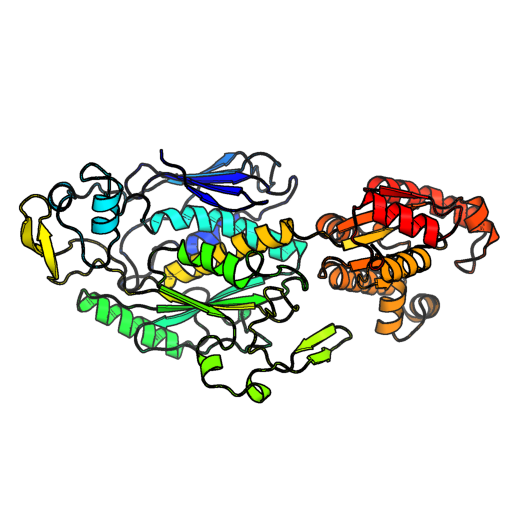638 15.144 29.101 1.00 93.06 508 ALA A N 1
ATOM 3852 C CA . ALA A 1 508 ? -16.616 15.077 27.641 1.00 93.06 508 ALA A CA 1
ATOM 3853 C C . ALA A 1 508 ? -16.115 16.379 26.997 1.00 93.06 508 ALA A C 1
ATOM 3855 O O . ALA A 1 508 ? -15.323 16.320 26.060 1.00 93.06 508 ALA A O 1
ATOM 3856 N N . LYS A 1 509 ? -16.514 17.548 27.516 1.00 91.31 509 LYS A N 1
ATOM 3857 C CA . LYS A 1 509 ? -16.016 18.843 27.035 1.00 91.31 509 LYS A CA 1
ATOM 3858 C C . LYS A 1 509 ? -14.510 18.980 27.227 1.00 91.31 509 LYS A C 1
ATOM 3860 O O . LYS A 1 509 ? -13.824 19.317 26.271 1.00 91.31 509 LYS A O 1
ATOM 3865 N N . ASN A 1 510 ? -14.003 18.650 28.413 1.00 90.69 510 ASN A N 1
ATOM 3866 C CA . ASN A 1 510 ? -12.569 18.721 28.693 1.00 90.69 510 ASN A CA 1
ATOM 3867 C C . ASN A 1 510 ? -11.781 17.778 27.771 1.00 90.69 510 ASN A C 1
ATOM 3869 O O . ASN A 1 510 ? -10.765 18.177 27.219 1.00 90.69 510 ASN A O 1
ATOM 3873 N N . ILE A 1 511 ? -12.292 16.563 27.530 1.00 91.94 511 ILE A N 1
ATOM 3874 C CA . ILE A 1 511 ? -11.687 15.622 26.574 1.00 91.94 511 ILE A CA 1
ATOM 3875 C C . ILE A 1 511 ? -11.675 16.209 25.157 1.00 91.94 511 ILE A C 1
ATOM 3877 O O . ILE A 1 511 ? -10.670 16.094 24.462 1.00 91.94 511 ILE A O 1
ATOM 3881 N N . ALA A 1 512 ? -12.777 16.821 24.712 1.00 88.31 512 ALA A N 1
ATOM 3882 C CA . ALA A 1 512 ? -12.862 17.422 23.384 1.00 88.31 512 ALA A CA 1
ATOM 3883 C C . ALA A 1 512 ? -11.890 18.598 23.209 1.00 88.31 512 ALA A C 1
ATOM 3885 O O . ALA A 1 512 ? -11.254 18.696 22.163 1.00 88.31 512 ALA A O 1
ATOM 3886 N N . GLU A 1 513 ? -11.749 19.447 24.229 1.00 86.75 513 GLU A N 1
ATOM 3887 C CA . GLU A 1 513 ? -10.794 20.561 24.250 1.00 86.75 513 GLU A CA 1
ATOM 3888 C C . GLU A 1 513 ? -9.346 20.055 24.238 1.00 86.75 513 GLU A C 1
ATOM 3890 O O . GLU A 1 513 ? -8.545 20.494 23.417 1.00 86.75 513 GLU A O 1
ATOM 3895 N N . GLU A 1 514 ? -9.020 19.086 25.095 1.00 86.44 514 GLU A N 1
ATOM 3896 C CA . GLU A 1 514 ? -7.665 18.543 25.234 1.00 86.44 514 GLU A CA 1
ATOM 3897 C C . GLU A 1 514 ? -7.205 17.770 23.988 1.00 86.44 514 GLU A C 1
ATOM 3899 O O . GLU A 1 514 ? -6.026 17.783 23.640 1.00 86.44 514 GLU A O 1
ATOM 3904 N N . LEU A 1 515 ? -8.141 17.133 23.279 1.00 82.75 515 LEU A N 1
ATOM 3905 C CA . LEU A 1 515 ? -7.888 16.434 22.016 1.00 82.75 515 LEU A CA 1
ATOM 3906 C C . LEU A 1 515 ? -8.083 17.308 20.766 1.00 82.75 515 LEU A C 1
ATOM 3908 O O . LEU A 1 515 ? -7.973 16.792 19.646 1.00 82.75 515 LEU A O 1
ATOM 3912 N N . GLU A 1 516 ? -8.390 18.598 20.934 1.00 80.69 516 GLU A N 1
ATOM 3913 C CA . GLU A 1 516 ? -8.671 19.540 19.842 1.00 80.69 516 GLU A CA 1
ATOM 3914 C C . GLU A 1 516 ? -9.676 18.953 18.826 1.00 80.69 516 GLU A C 1
ATOM 3916 O O . GLU A 1 516 ? -9.434 18.873 17.609 1.00 80.69 516 GLU A O 1
ATOM 3921 N N . LEU A 1 517 ? -10.790 18.424 19.339 1.00 80.44 517 LEU A N 1
ATOM 3922 C CA . LEU A 1 517 ? -11.858 17.847 18.528 1.00 80.44 517 LEU A CA 1
ATOM 3923 C C . LEU A 1 517 ? -12.766 18.951 17.992 1.00 80.44 517 LEU A C 1
ATOM 3925 O O . LEU A 1 517 ? -13.125 19.882 18.704 1.00 80.44 517 LEU A O 1
ATOM 3929 N N . VAL A 1 518 ? -13.189 18.801 16.738 1.00 77.00 518 VAL A N 1
ATOM 3930 C CA . VAL A 1 518 ? -14.220 19.666 16.156 1.00 77.00 518 VAL A CA 1
ATOM 3931 C C . VAL A 1 518 ? -15.554 19.326 16.817 1.00 77.00 518 VAL A C 1
ATOM 3933 O O . VAL A 1 518 ? -15.928 18.152 16.888 1.00 77.00 518 VAL A O 1
ATOM 3936 N N . THR A 1 519 ? -16.264 20.339 17.311 1.00 81.06 519 THR A N 1
ATOM 3937 C CA . THR A 1 519 ? -17.599 20.174 17.896 1.00 81.06 519 THR A CA 1
ATOM 3938 C C . THR A 1 519 ? -18.661 20.687 16.929 1.00 81.06 519 THR A C 1
ATOM 3940 O O . THR A 1 519 ? -18.411 21.601 16.158 1.00 81.06 519 THR A O 1
ATOM 3943 N N . ILE A 1 520 ? -19.853 20.086 16.936 1.00 75.62 520 ILE A N 1
ATOM 3944 C CA . ILE A 1 520 ? -20.922 20.385 15.959 1.00 75.62 520 ILE A CA 1
ATOM 3945 C C . ILE A 1 520 ? -21.480 21.818 16.115 1.00 75.62 520 ILE A C 1
ATOM 3947 O O . ILE A 1 520 ? -22.145 22.324 15.213 1.00 75.62 520 ILE A O 1
ATOM 3951 N N . ASN A 1 521 ? -21.226 22.470 17.254 1.00 53.88 521 ASN A N 1
ATOM 3952 C CA . ASN A 1 521 ? -21.816 23.761 17.618 1.00 53.88 521 ASN A CA 1
ATOM 3953 C C . ASN A 1 521 ? -20.827 24.946 17.570 1.00 53.88 521 ASN A C 1
ATOM 3955 O O . ASN A 1 521 ? -21.192 26.035 18.017 1.00 53.88 521 ASN A O 1
ATOM 3959 N N . GLU A 1 522 ? -19.618 24.745 17.041 1.00 41.91 522 GLU A N 1
ATOM 3960 C CA . GLU A 1 522 ? -18.621 25.784 16.721 1.00 41.91 522 GLU A CA 1
ATOM 3961 C C . GLU A 1 522 ? -18.284 25.737 15.227 1.00 41.91 522 GLU A C 1
ATOM 3963 O O . GLU A 1 522 ? -18.050 26.825 14.650 1.00 41.91 522 GLU A O 1
#

Foldseek 3Di:
DDWDWDFDQWIKIKDDWLLGFWIKMKIANDDFFDFADVVLLLLLLQLLAQPPPPLQFFPAGFSLDKDWDDQADPRGGHNDITMMIGGNDRRDQDPCVVCLQWDQPPACNVVCCVVPNSPPDCGCHTPLHLRRLSNLLSQLSVLQVVCCQQQVKHKFKAWQDKAPQGADAAQLQHGPRVCADSNHGGNDPVSSVVNSVVLSVCSVVQHAIKTKMKMKIARAAFFFFAADCRALQNLLCVLLVSRRQWDDKAWQLGPVCVVDDPVGQDFDWDADLNAIGTPGRSVQQGDNSTGHNGMRIMMTIGGIDSQGQDKDWIARNVVRGIDIDGHDRRGRSYSRSNVRSSSSSSSSSSSSSRLSPAAFEEEEAEAVVLCLQVLQVLLCQFQVAAEEELLVSLCVNVVHHPVVCCVVPHVVVSLVSLLVSLSVVLSYGRHYYYHDNCQLVDPSSLSNDLSGHAYEYSDEDLVVSQPPQPPPDDDSVRSVVSCVVRVVSSVVSHPHYFYCHDHSNVSSVVVCVVSVGDTPVD

Radius of gyration: 27.38 Å; Cα contacts (8 Å, |Δi|>4): 1073; chains: 1; bounding box: 58×47×88 Å

Nearest PDB structures (foldseek):
  2o12-assembly1_A  TM=8.631E-01  e=2.054E-27  Mycobacterium tuberculosis H37Rv
  2o11-assembly1_A  TM=8.474E-01  e=4.069E-26  Mycobacterium tuberculosis H37Rv
  2g85-assembly1_A  TM=8.413E-01  e=3.275E-26  Mycobacterium tuberculosis
  4y0a-assembly1_A  TM=9.452E-01  e=7.505E-12  Acinetobacter baumannii AB307-0294
  1kag-assembly1_A  TM=9.209E-01  e=1.605E-11  Escherichia coli

Mean predicted aligned error: 9.76 Å

Solvent-accessible surface area (backbone atoms only — not comparable to full-atom values): 27501 Å² total; per-residue (Å²): 128,68,76,50,78,48,71,86,50,39,32,36,29,46,34,55,31,51,57,38,72,30,31,22,32,41,36,38,69,63,65,57,77,41,77,48,65,62,64,63,38,49,55,53,38,43,56,43,27,41,67,94,46,68,68,59,27,27,83,57,65,44,76,62,57,71,46,74,76,36,28,55,54,99,39,28,23,64,53,51,57,30,30,38,39,30,65,44,78,71,49,66,85,66,84,50,77,86,41,60,50,38,39,53,60,87,48,67,46,53,63,45,34,76,74,62,36,74,86,51,76,52,59,71,48,17,87,68,22,70,59,60,47,56,40,47,28,56,54,8,45,52,33,41,52,52,35,32,74,69,41,58,22,46,69,44,48,29,47,34,28,39,71,91,40,57,35,66,73,68,48,58,74,65,60,59,70,86,57,47,38,92,88,66,43,24,63,36,70,70,34,47,53,51,34,51,51,54,32,40,50,28,39,76,70,28,38,49,31,28,30,30,35,36,36,42,34,38,49,47,45,26,69,39,55,27,64,83,95,44,10,46,66,59,50,42,45,58,47,48,59,68,41,68,55,48,78,48,73,38,45,37,42,37,79,62,49,79,80,50,53,68,88,70,46,58,53,54,75,46,77,56,98,88,36,80,42,54,82,47,32,41,52,14,20,40,58,79,27,20,29,62,45,49,33,35,32,38,39,40,32,32,53,42,51,58,67,32,63,51,82,40,75,38,43,31,69,82,80,73,42,83,40,76,46,68,54,84,78,78,50,41,17,34,58,53,71,41,44,32,48,42,53,38,12,35,46,25,45,41,51,49,25,47,56,66,64,47,66,46,18,41,33,29,39,41,56,64,68,29,43,39,62,56,21,38,52,41,35,20,72,43,43,71,36,54,68,44,48,47,58,58,53,43,27,67,72,67,74,46,51,70,71,53,43,45,72,75,67,32,66,67,57,52,51,52,48,48,52,51,49,50,61,56,60,46,32,44,41,54,32,35,35,19,51,45,61,62,49,72,75,43,70,66,48,42,52,44,50,63,75,32,24,47,30,34,22,31,40,49,57,67,69,59,42,66,71,70,72,40,70,87,90,66,53,72,67,51,53,50,52,51,44,70,69,45,48,65,54,39,62,72,59,33,78,41,80,40,64,39,79,81,44,43,57,58,30,22,49,52,51,35,61,76,66,69,52,70,46,81,89,115

Sequence (522 aa):
MKKYSYGQRLKFSVFGTSHGPYIGLKAQGLPEGRTIDLQKLKVFMARRAPAERGELSTSRREDDEFQIISGLKEGILTGEDLEVIIPNKDAKRADYDELKAIPRPGHADLGAYLKYGINFDMSGGGPFSARLTAAMCFLGAICLQLLEEDYSCKIAAHILKIGEASDTPFNPCEPQITEIDEVYPVIDKDAAEKMKELTAEAARQKDTLGCIIECAVIGFPSGIGGAYFEGIEGKLSDMLFSIPAVKGVDFGAGFEASAMKGSQNNDPFFIKEGKIAAETNNSGGILGGISIGSPILMKVAFKPPSSVGIMQKSVDMAKMEEVSIYIKGRHDPCVALRAVPVVEAAAAIALYDMIKKAKGNIYLIGMPGSGKTTVGKALSHMTGLLFFDTDSLVVDKAGMSIPEIFSKYSEEYFRGLEKEIISRVSGFTQCIIATGGGSVLDNDNRKKIKNSGVCVYIMRDIQKLASEGRPLSSSKEEISKLYKNRNPIYELMSDIVADNNFTAEHCAKNIAEELELVTINE

Secondary structure (DSSP, 8-state):
--EEEE-SSSEEEEEE-TTSSEEEEEEE-PPTT-B--HHHHHHHHHHHS-TT-GGGS---------EEEESEETTEE-SSPEEEEEE-SS-----GGGGTTSPPTTSSHHHHHHHH-TTS--GGGGGG-TTTHHHHHHHHHHHHHHHHHHH--EEEEEEEEETTEEPPPPPSSS--TTSS-SSS--S-HHHHHHHHHHHHHHHHTT--B-EEEEEEEESPPBT-B-SGGG-HHHHHHHHHHTSTTEEEEEETTGGGGGGS-HHHHS--EEEETTEEEES--TTTTEETTEE-SSPEEEEEEEPPPS--SS-EEEEETTTTEEEEE---S---SBSHHHHHHHHHHHHHHHHHHHHHHS--EEEEE-STTSSHHHHHHHHHHHH---EEEHHHHHHHHHTS-HHHHHHHS-HHHHHHHHHHHHHHHTTBSS-EEE--TTGGGSHHHHHHHHHHEEEEEEE--HHHHHHTT-STT--HHHHHHHHHHHHHHHHHH-SEEEE-SS-HHHHHHHHHHHTT---TT-